Protein AF-A0A674P6G0-F1 (afdb_monomer)

Structure (mmCIF, N/CA/C/O backbone):
data_AF-A0A674P6G0-F1
#
_entry.id   AF-A0A674P6G0-F1
#
loop_
_atom_site.group_PDB
_atom_site.id
_atom_site.type_symbol
_atom_site.label_atom_id
_atom_site.label_alt_id
_atom_site.label_comp_id
_atom_site.label_asym_id
_atom_site.label_entity_id
_atom_site.label_seq_id
_atom_site.pdbx_PDB_ins_code
_atom_site.Cartn_x
_atom_site.Cartn_y
_atom_site.Cartn_z
_atom_site.occupancy
_atom_site.B_iso_or_equiv
_atom_site.auth_seq_id
_atom_site.auth_comp_id
_atom_site.auth_asym_id
_atom_site.auth_atom_id
_atom_site.pdbx_PDB_model_num
ATOM 1 N N . MET A 1 1 ? 19.585 -18.548 14.009 1.00 37.97 1 MET A N 1
ATOM 2 C CA . MET A 1 1 ? 19.436 -19.374 15.226 1.00 37.97 1 MET A CA 1
ATOM 3 C C . MET A 1 1 ? 19.878 -18.569 16.439 1.00 37.97 1 MET A C 1
ATOM 5 O O . MET A 1 1 ? 21.059 -18.555 16.746 1.00 37.97 1 MET A O 1
ATOM 9 N N . VAL A 1 2 ? 18.935 -17.897 17.096 1.00 28.00 2 VAL A N 1
ATOM 10 C CA . VAL A 1 2 ? 19.016 -17.480 18.504 1.00 28.00 2 VAL A CA 1
ATOM 11 C C . VAL A 1 2 ? 17.575 -17.586 18.999 1.00 28.00 2 VAL A C 1
ATOM 13 O O . VAL A 1 2 ? 16.727 -16.804 18.580 1.00 28.00 2 VAL A O 1
ATOM 16 N N . TYR A 1 3 ? 17.273 -18.636 19.759 1.00 28.58 3 TYR A N 1
ATOM 17 C CA . TYR A 1 3 ? 15.953 -18.861 20.344 1.00 28.58 3 TYR A CA 1
ATOM 18 C C . TYR A 1 3 ? 15.857 -18.051 21.640 1.00 28.58 3 TYR A C 1
ATOM 20 O O . TYR A 1 3 ? 16.654 -18.269 22.550 1.00 28.58 3 TYR A O 1
ATOM 28 N N . TYR A 1 4 ? 14.895 -17.131 21.726 1.00 30.16 4 TYR A N 1
ATOM 29 C CA . TYR A 1 4 ? 14.441 -16.591 23.007 1.00 30.16 4 TYR A CA 1
ATOM 30 C C . TYR A 1 4 ? 13.298 -17.480 23.497 1.00 30.16 4 TYR A C 1
ATOM 32 O O . TYR A 1 4 ? 12.248 -17.575 22.866 1.00 30.16 4 TYR A O 1
ATOM 40 N N . GLN A 1 5 ? 13.554 -18.190 24.588 1.00 29.88 5 GLN A N 1
ATOM 41 C CA . GLN A 1 5 ? 12.652 -19.158 25.190 1.00 29.88 5 GLN A CA 1
ATOM 42 C C . GLN A 1 5 ? 11.823 -18.446 26.261 1.00 29.88 5 GLN A C 1
ATOM 44 O O . GLN A 1 5 ? 12.332 -18.154 27.339 1.00 29.88 5 GLN A O 1
ATOM 49 N N . ASN A 1 6 ? 10.559 -18.150 25.955 1.00 27.44 6 ASN A N 1
ATOM 50 C CA . ASN A 1 6 ? 9.576 -17.743 26.957 1.00 27.44 6 ASN A CA 1
ATOM 51 C C . ASN A 1 6 ? 8.836 -18.990 27.440 1.00 27.44 6 ASN A C 1
ATOM 53 O O . ASN A 1 6 ? 7.964 -19.529 26.765 1.00 27.44 6 ASN A O 1
ATOM 57 N N . SER A 1 7 ? 9.220 -19.460 28.618 1.00 30.53 7 SER A N 1
ATOM 58 C CA . SER A 1 7 ? 8.476 -20.430 29.409 1.00 30.53 7 SER A CA 1
ATOM 59 C C . SER A 1 7 ? 7.270 -19.747 30.054 1.00 30.53 7 SER A C 1
ATOM 61 O O . SER A 1 7 ? 7.430 -19.018 31.030 1.00 30.53 7 SER A O 1
ATOM 63 N N . TYR A 1 8 ? 6.074 -20.007 29.526 1.00 32.59 8 TYR A N 1
ATOM 64 C CA . TYR A 1 8 ? 4.824 -19.856 30.268 1.00 32.59 8 TYR A CA 1
ATOM 65 C C . TYR A 1 8 ? 4.254 -21.251 30.525 1.00 32.59 8 TYR A C 1
ATOM 67 O O . TYR A 1 8 ? 3.798 -21.936 29.612 1.00 32.59 8 TYR A O 1
ATOM 75 N N . GLU A 1 9 ? 4.346 -21.681 31.782 1.00 31.06 9 GLU A N 1
ATOM 76 C CA . GLU A 1 9 ? 3.643 -22.845 32.311 1.00 31.06 9 GLU A CA 1
ATOM 77 C C . GLU A 1 9 ? 2.131 -22.627 32.191 1.00 31.06 9 GLU A C 1
ATOM 79 O O . GLU A 1 9 ? 1.562 -21.682 32.739 1.00 31.06 9 GLU A O 1
ATOM 84 N N . SER A 1 10 ? 1.477 -23.528 31.469 1.00 35.75 10 SER A N 1
ATOM 85 C CA . SER A 1 10 ? 0.030 -23.681 31.424 1.00 35.75 10 SER A CA 1
ATOM 86 C C . SER A 1 10 ? -0.480 -24.222 32.764 1.00 35.75 10 SER A C 1
ATOM 88 O O . SER A 1 10 ? -0.288 -25.405 33.057 1.00 35.75 10 SER A O 1
ATOM 90 N N . GLN A 1 11 ? -1.148 -23.389 33.566 1.00 32.56 11 GLN A N 1
ATOM 91 C CA . GLN A 1 11 ? -1.969 -23.864 34.685 1.00 32.56 11 GLN A CA 1
ATOM 92 C C . GLN A 1 11 ? -3.437 -24.047 34.259 1.00 32.56 11 GLN A C 1
ATOM 94 O O . GLN A 1 11 ? -3.969 -23.215 33.521 1.00 32.56 11 GLN A O 1
ATOM 99 N N . PRO A 1 12 ? -4.111 -25.121 34.713 1.00 31.39 12 PRO A N 1
ATOM 100 C CA . PRO A 1 12 ? -5.505 -25.384 34.385 1.00 31.39 12 PRO A CA 1
ATOM 101 C C . PRO A 1 12 ? -6.439 -24.440 35.154 1.00 31.39 12 PRO A C 1
ATOM 103 O O . PRO A 1 12 ? -6.396 -24.355 36.381 1.00 31.39 12 PRO A O 1
ATOM 106 N N . TYR A 1 13 ? -7.323 -23.762 34.421 1.00 35.78 13 TYR A N 1
ATOM 107 C CA . TYR A 1 13 ? -8.449 -23.021 34.984 1.00 35.78 13 TYR A CA 1
ATOM 108 C C . TYR A 1 13 ? -9.442 -24.004 35.608 1.00 35.78 13 TYR A C 1
ATOM 110 O O . TYR A 1 13 ? -10.114 -24.761 34.911 1.00 35.78 13 TYR A O 1
ATOM 118 N N . GLY A 1 14 ? -9.528 -23.996 36.934 1.00 41.38 14 GLY A N 1
ATOM 119 C CA . GLY A 1 14 ? -10.437 -24.875 37.652 1.00 41.38 14 GLY A CA 1
ATOM 120 C C . GLY A 1 14 ? -10.367 -24.692 39.155 1.00 41.38 14 GLY A C 1
ATOM 121 O O . GLY A 1 14 ? -10.040 -25.633 39.866 1.00 41.38 14 GLY A O 1
ATOM 122 N N . THR A 1 15 ? -10.671 -23.500 39.668 1.00 29.73 15 THR A N 1
ATOM 123 C CA . THR A 1 15 ? -11.137 -23.360 41.054 1.00 29.73 15 THR A CA 1
ATOM 124 C C . THR A 1 15 ? -11.990 -22.102 41.182 1.00 29.73 15 THR A C 1
ATOM 126 O O . THR A 1 15 ? -11.575 -21.001 40.834 1.00 29.73 15 THR A O 1
ATOM 129 N N . SER A 1 16 ? -13.213 -22.300 41.657 1.00 35.59 16 SER A N 1
ATOM 130 C CA . SER A 1 16 ? -14.175 -21.284 42.061 1.00 35.59 16 SER A CA 1
ATOM 131 C C . SER A 1 16 ? -13.538 -20.219 42.959 1.00 35.59 16 SER A C 1
ATOM 133 O O . SER A 1 16 ? -13.187 -20.511 44.103 1.00 35.59 16 SER A O 1
ATOM 135 N N . TYR A 1 17 ? -13.461 -18.975 42.487 1.00 32.59 17 TYR A N 1
ATOM 136 C CA . TYR A 1 17 ? -13.294 -17.833 43.382 1.00 32.59 17 TYR A CA 1
ATOM 137 C C . TYR A 1 17 ? -14.643 -17.531 44.037 1.00 32.59 17 TYR A C 1
ATOM 139 O O . TYR A 1 17 ? -15.422 -16.700 43.579 1.00 32.59 17 TYR A O 1
ATOM 147 N N . SER A 1 18 ? -14.920 -18.212 45.146 1.00 37.25 18 SER A N 1
ATOM 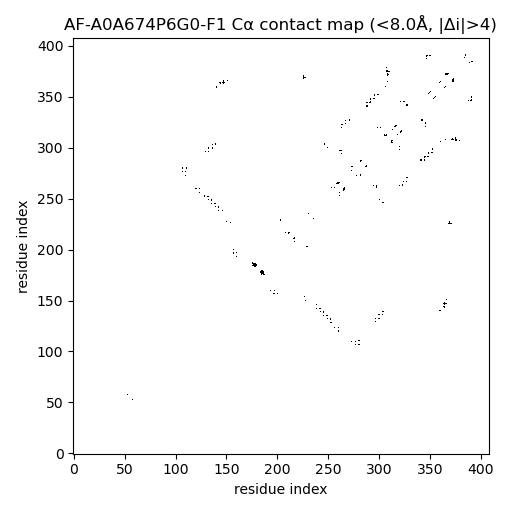148 C CA . SER A 1 18 ? -15.750 -17.640 46.200 1.00 37.25 18 SER A CA 1
ATOM 149 C C . SER A 1 18 ? -14.955 -16.490 46.825 1.00 37.25 18 SER A C 1
ATOM 151 O O . SER A 1 18 ? -14.213 -16.686 47.788 1.00 37.25 18 SER A O 1
ATOM 153 N N . MET A 1 19 ? -15.048 -15.299 46.230 1.00 28.92 19 MET A N 1
ATOM 154 C CA . MET A 1 19 ? -14.586 -14.070 46.870 1.00 28.92 19 MET A CA 1
ATOM 155 C C . MET A 1 19 ? -15.494 -13.807 48.069 1.00 28.92 19 MET A C 1
ATOM 157 O O . MET A 1 19 ? -16.651 -13.417 47.927 1.00 28.92 19 MET A O 1
ATOM 161 N N . LEU A 1 20 ? -14.964 -14.071 49.260 1.00 30.14 20 LEU A N 1
ATOM 162 C CA . LEU A 1 20 ? -15.531 -13.606 50.516 1.00 30.14 20 LEU A CA 1
ATOM 163 C C . LEU A 1 20 ? -15.515 -12.073 50.472 1.00 30.14 20 LEU A C 1
ATOM 165 O O . LEU A 1 20 ? -14.458 -11.454 50.578 1.00 30.14 20 LEU A O 1
ATOM 169 N N . LEU A 1 21 ? -16.687 -11.468 50.273 1.00 28.50 21 LEU A N 1
ATOM 170 C CA . LEU A 1 21 ? -16.909 -10.042 50.482 1.00 28.50 21 LEU A CA 1
ATOM 171 C C . LEU A 1 21 ? -16.678 -9.743 51.968 1.00 28.50 21 LEU A C 1
ATOM 173 O O . LEU A 1 21 ? -17.589 -9.809 52.790 1.00 28.50 21 LEU A O 1
ATOM 177 N N . THR A 1 22 ? -15.437 -9.441 52.339 1.00 29.70 22 THR A N 1
ATOM 178 C CA . THR A 1 22 ? -15.146 -8.751 53.594 1.00 29.70 22 THR A CA 1
ATOM 179 C C . THR A 1 22 ? -15.637 -7.320 53.457 1.00 29.70 22 THR A C 1
ATOM 181 O O . THR A 1 22 ? -14.970 -6.471 52.869 1.00 29.70 22 THR A O 1
ATOM 184 N N . TYR A 1 23 ? -16.818 -7.055 54.006 1.00 30.91 23 TYR A N 1
ATOM 185 C CA . TYR A 1 23 ? -17.217 -5.704 54.364 1.00 30.91 23 TYR A CA 1
ATOM 186 C C . TYR A 1 23 ? -16.199 -5.171 55.379 1.00 30.91 23 TYR A C 1
ATOM 188 O O . TYR A 1 23 ? -16.133 -5.651 56.510 1.00 30.91 23 TYR A O 1
ATOM 196 N N . ASN A 1 24 ? -15.396 -4.183 54.982 1.00 30.80 24 ASN A N 1
ATOM 197 C CA . ASN A 1 24 ? -14.686 -3.348 55.942 1.00 30.80 24 ASN A CA 1
ATOM 198 C C . ASN A 1 24 ? -15.735 -2.489 56.654 1.00 30.80 24 ASN A C 1
ATOM 200 O O . ASN A 1 24 ? -16.096 -1.411 56.187 1.00 30.80 24 ASN A O 1
ATOM 204 N N . SER A 1 25 ? -16.239 -2.981 57.785 1.00 30.33 25 SER A N 1
ATOM 205 C CA . SER A 1 25 ? -16.904 -2.129 58.760 1.00 30.33 25 SER A CA 1
ATOM 206 C C . SER A 1 25 ? -15.900 -1.069 59.198 1.00 30.33 25 SER A C 1
ATOM 208 O O . SER A 1 25 ? -14.825 -1.402 59.704 1.00 30.33 25 SER A O 1
ATOM 210 N N . VAL A 1 26 ? -16.240 0.200 58.989 1.00 29.89 26 VAL A N 1
ATOM 211 C CA . VAL A 1 26 ? -15.521 1.335 59.566 1.00 29.89 26 VAL A CA 1
ATOM 212 C C . VAL A 1 26 ? -15.294 1.047 61.052 1.00 29.89 26 VAL A C 1
ATOM 214 O O . VAL A 1 26 ? -16.235 0.728 61.777 1.00 29.89 26 VAL A O 1
ATOM 217 N N . ASN A 1 27 ? -14.030 1.103 61.480 1.00 29.81 27 ASN A N 1
ATOM 218 C CA . ASN A 1 27 ? -13.605 0.913 62.864 1.00 29.81 27 ASN A CA 1
ATOM 219 C C . ASN A 1 27 ? -14.324 1.914 63.784 1.00 29.81 27 ASN A C 1
ATOM 221 O O . ASN A 1 27 ? -13.833 3.016 64.027 1.00 29.81 27 ASN A O 1
ATOM 225 N N . ALA A 1 28 ? -15.458 1.507 64.348 1.00 32.00 28 ALA A N 1
ATOM 226 C CA . ALA A 1 28 ? -15.948 2.061 65.595 1.00 32.00 28 ALA A CA 1
ATOM 227 C C . ALA A 1 28 ? -15.024 1.544 66.702 1.00 32.00 28 ALA A C 1
ATOM 229 O O . ALA A 1 28 ? -14.904 0.337 66.921 1.00 32.00 28 ALA A O 1
ATOM 230 N N . GLN A 1 29 ? -14.320 2.456 67.372 1.00 31.66 29 GLN A N 1
ATOM 231 C CA . GLN A 1 29 ? -13.548 2.139 68.567 1.00 31.66 29 GLN A CA 1
ATOM 232 C C . GLN A 1 29 ? -14.425 1.345 69.541 1.00 31.66 29 GLN A C 1
ATOM 234 O O . GLN A 1 29 ? -15.429 1.841 70.051 1.00 31.66 29 GLN A O 1
ATOM 239 N N . ALA A 1 30 ? -14.027 0.098 69.788 1.00 30.61 30 ALA A N 1
ATOM 240 C CA . ALA A 1 30 ? -14.655 -0.797 70.741 1.00 30.61 30 ALA A CA 1
ATOM 241 C C . ALA A 1 30 ? -14.464 -0.265 72.172 1.00 30.61 30 ALA A C 1
ATOM 243 O O . ALA A 1 30 ? -13.527 -0.635 72.882 1.00 30.61 30 ALA A O 1
ATOM 244 N N . ALA A 1 31 ? -15.372 0.601 72.616 1.00 37.44 31 ALA A N 1
ATOM 245 C CA . ALA A 1 31 ? -15.658 0.760 74.030 1.00 37.44 31 ALA A CA 1
ATOM 246 C C . ALA A 1 31 ? -16.427 -0.490 74.483 1.00 37.44 31 ALA A C 1
ATOM 248 O O . ALA A 1 31 ? -17.530 -0.769 74.017 1.00 37.44 31 ALA A O 1
ATOM 249 N N . LYS A 1 32 ? -15.792 -1.281 75.351 1.00 34.84 32 LYS A N 1
ATOM 250 C CA . LYS A 1 32 ? -16.332 -2.506 75.954 1.00 34.84 32 LYS A CA 1
ATOM 251 C C . LYS A 1 32 ? -17.787 -2.314 76.422 1.00 34.84 32 LYS A C 1
ATOM 253 O O . LYS A 1 32 ? -18.007 -1.480 77.302 1.00 34.84 32 LYS A O 1
ATOM 258 N N . PRO A 1 33 ? -18.754 -3.123 75.960 1.00 32.00 33 PRO A N 1
ATOM 259 C CA . PRO A 1 33 ? -20.036 -3.218 76.631 1.00 32.00 33 PRO A CA 1
ATOM 260 C C . PRO A 1 33 ? -19.857 -4.107 77.865 1.00 32.00 33 PRO A C 1
ATOM 262 O O . PRO A 1 33 ? -19.525 -5.290 77.770 1.00 32.00 33 PRO A O 1
ATOM 265 N N . ALA A 1 34 ? -20.041 -3.523 79.047 1.00 30.03 34 ALA A N 1
ATOM 266 C CA . ALA A 1 34 ? -20.235 -4.294 80.262 1.00 30.03 34 ALA A CA 1
ATOM 267 C C . ALA A 1 34 ? -21.552 -5.068 80.115 1.00 30.03 34 ALA A C 1
ATOM 269 O O . ALA A 1 34 ? -22.635 -4.489 80.126 1.00 30.03 34 ALA A O 1
ATOM 270 N N . VAL A 1 35 ? -21.443 -6.383 79.943 1.00 32.84 35 VAL A N 1
ATOM 271 C CA . VAL A 1 35 ? -22.560 -7.317 80.065 1.00 32.84 35 VAL A CA 1
ATOM 272 C C . VAL A 1 35 ? -23.029 -7.259 81.516 1.00 32.84 35 VAL A C 1
ATOM 274 O O . VAL A 1 35 ? -22.445 -7.884 82.396 1.00 32.84 35 VAL A O 1
ATOM 277 N N . GLN A 1 36 ? -24.063 -6.464 81.772 1.00 33.88 36 GLN A N 1
ATOM 278 C CA . GLN A 1 36 ? -24.829 -6.517 83.008 1.00 33.88 36 GLN A CA 1
ATOM 279 C C . GLN A 1 36 ? -26.142 -7.230 82.684 1.00 33.88 36 GLN A C 1
ATOM 281 O O . GLN A 1 36 ? -27.173 -6.624 82.414 1.00 33.88 36 GLN A O 1
ATOM 286 N N . THR A 1 37 ? -26.073 -8.560 82.629 1.00 34.19 37 THR A N 1
ATOM 287 C CA . THR A 1 37 ? -27.252 -9.423 82.704 1.00 34.19 37 THR A CA 1
ATOM 288 C C . THR A 1 37 ? -27.794 -9.340 84.124 1.00 34.19 37 THR A C 1
ATOM 290 O O . THR A 1 37 ? -27.405 -10.134 84.978 1.00 34.19 37 THR A O 1
ATOM 293 N N . ASP A 1 38 ? -28.666 -8.373 84.396 1.00 33.31 38 ASP A N 1
ATOM 294 C CA . ASP A 1 38 ? -29.442 -8.348 85.636 1.00 33.31 38 ASP A CA 1
ATOM 295 C C . ASP A 1 38 ? -30.696 -9.217 85.446 1.00 33.31 38 ASP A C 1
ATOM 297 O O . ASP A 1 38 ? -31.827 -8.749 85.338 1.00 33.31 38 ASP A O 1
ATOM 301 N N . ASN A 1 39 ? -30.466 -10.527 85.299 1.00 38.12 39 ASN A N 1
ATOM 302 C CA . ASN A 1 39 ? -31.519 -11.517 85.473 1.00 38.12 39 ASN A CA 1
ATOM 303 C C . ASN A 1 39 ? -31.718 -11.686 86.976 1.00 38.12 39 ASN A C 1
ATOM 305 O O . ASN A 1 39 ? -30.852 -12.210 87.678 1.00 38.12 39 ASN A O 1
ATOM 309 N N . GLY A 1 40 ? -32.875 -11.228 87.448 1.00 43.00 40 GLY A N 1
ATOM 310 C CA . GLY A 1 40 ? -33.286 -11.307 88.839 1.00 43.00 40 GLY A CA 1
ATOM 311 C C . GLY A 1 40 ? -33.171 -12.723 89.399 1.00 43.00 40 GLY A C 1
ATOM 312 O O . GLY A 1 40 ? -33.976 -13.599 89.093 1.00 43.00 40 GLY A O 1
ATOM 313 N N . SER A 1 41 ? -32.200 -12.913 90.287 1.00 38.69 41 SER A N 1
ATOM 314 C CA . SER A 1 41 ? -32.199 -13.983 91.277 1.00 38.69 41 SER A CA 1
ATOM 315 C C . SER A 1 41 ? -32.285 -13.330 92.650 1.00 38.69 41 SER A C 1
ATOM 317 O O . SER A 1 41 ? -31.299 -12.834 93.194 1.00 38.69 41 SER A O 1
ATOM 319 N N . ILE A 1 42 ? -33.500 -13.294 93.193 1.00 38.78 42 ILE A N 1
ATOM 320 C CA . ILE A 1 42 ? -33.801 -12.784 94.530 1.00 38.78 42 ILE A CA 1
ATOM 321 C C . ILE A 1 42 ? -33.219 -13.770 95.549 1.00 38.78 42 ILE A C 1
ATOM 323 O O . ILE A 1 42 ? -33.793 -14.828 95.800 1.00 38.78 42 ILE A O 1
ATOM 327 N N . HIS A 1 43 ? -32.080 -13.425 96.146 1.00 37.78 43 HIS A N 1
ATOM 328 C CA . HIS A 1 43 ? -31.566 -14.114 97.326 1.00 37.78 43 HIS A CA 1
ATOM 329 C C . HIS A 1 43 ? -32.187 -13.468 98.572 1.00 37.78 43 HIS A C 1
ATOM 331 O O . HIS A 1 43 ? -31.885 -12.325 98.909 1.00 37.78 43 HIS A O 1
ATOM 337 N N . TYR A 1 44 ? -33.071 -14.193 99.262 1.00 42.44 44 TYR A N 1
ATOM 338 C CA . TYR A 1 44 ? -33.541 -13.795 100.589 1.00 42.44 44 TYR A CA 1
ATOM 339 C C . TYR A 1 44 ? -32.409 -13.993 101.604 1.00 42.44 44 TYR A C 1
ATOM 341 O O . TYR A 1 44 ? -31.997 -15.117 101.882 1.00 42.44 44 TYR A O 1
ATOM 349 N N . GLY A 1 45 ? -31.923 -12.889 102.165 1.00 34.53 45 GLY A N 1
ATOM 350 C CA . GLY A 1 45 ? -31.041 -12.851 103.326 1.00 34.53 45 GLY A CA 1
ATOM 351 C C . GLY A 1 45 ? -31.431 -11.656 104.186 1.00 34.53 45 GLY A C 1
ATOM 352 O O . GLY A 1 45 ? -31.219 -10.512 103.799 1.00 34.53 45 GLY A O 1
ATOM 353 N N . ALA A 1 46 ? -32.079 -11.924 105.316 1.00 44.53 46 ALA A N 1
ATOM 354 C CA . ALA A 1 46 ? -32.562 -10.910 106.240 1.00 44.53 46 ALA A CA 1
ATOM 355 C C . ALA A 1 46 ? -31.428 -10.341 107.108 1.00 44.53 46 ALA A C 1
ATOM 357 O O . ALA A 1 46 ? -30.704 -11.105 107.740 1.00 44.53 46 ALA A O 1
ATOM 358 N N . ALA A 1 47 ? -31.363 -9.013 107.223 1.00 38.56 47 ALA A N 1
ATOM 359 C CA . ALA A 1 47 ? -31.046 -8.306 108.465 1.00 38.56 47 ALA A CA 1
ATOM 360 C C . ALA A 1 47 ? -31.546 -6.855 108.358 1.00 38.56 47 ALA A C 1
ATOM 362 O O . ALA A 1 47 ? -31.382 -6.188 107.341 1.00 38.56 47 ALA A O 1
ATOM 363 N N . VAL A 1 48 ? -32.230 -6.417 109.408 1.00 50.88 48 VAL A N 1
ATOM 364 C CA . VAL A 1 48 ? -33.048 -5.204 109.509 1.00 50.88 48 VAL A CA 1
ATOM 365 C C . VAL A 1 48 ? -32.221 -4.049 110.087 1.00 50.88 48 VAL A C 1
ATOM 367 O O . VAL A 1 48 ? -31.431 -4.293 110.998 1.00 50.88 48 VAL A O 1
ATOM 370 N N . SER A 1 49 ? -32.509 -2.817 109.637 1.00 46.97 49 SER A N 1
ATOM 371 C CA . SER A 1 49 ? -32.599 -1.545 110.409 1.00 46.97 49 SER A CA 1
ATOM 372 C C . SER A 1 49 ? -31.823 -0.384 109.771 1.00 46.97 49 SER A C 1
ATOM 374 O O . SER A 1 49 ? -30.607 -0.328 109.884 1.00 46.97 49 SER A O 1
ATOM 376 N N . ASP A 1 50 ? -32.524 0.535 109.095 1.00 41.50 50 ASP A N 1
ATOM 377 C CA . ASP A 1 50 ? -32.850 1.872 109.632 1.00 41.50 50 ASP A CA 1
ATOM 378 C C . ASP A 1 50 ? -33.748 2.602 108.607 1.00 41.50 50 ASP A C 1
ATOM 380 O O . ASP A 1 50 ? -33.299 3.014 107.536 1.00 41.50 50 ASP A O 1
ATOM 384 N N . LEU A 1 51 ? -35.057 2.686 108.866 1.00 50.25 51 LEU A N 1
ATOM 385 C CA . LEU A 1 51 ? -35.995 3.382 107.976 1.00 50.25 51 LEU A CA 1
ATOM 386 C C . LEU A 1 51 ? -36.167 4.817 108.471 1.00 50.25 51 LEU A C 1
ATOM 388 O O . LEU A 1 51 ? -36.955 5.076 109.380 1.00 50.25 51 LEU A O 1
ATOM 392 N N . SER A 1 52 ? -35.471 5.764 107.835 1.00 55.75 52 SER A N 1
ATOM 393 C CA . SER A 1 52 ? -35.908 7.159 107.895 1.00 55.75 52 SER A CA 1
ATOM 394 C C . SER A 1 52 ? -37.312 7.262 107.272 1.00 55.75 52 SER A C 1
ATOM 396 O O . SER A 1 52 ? -37.614 6.544 106.309 1.00 55.75 52 SER A O 1
ATOM 398 N N . PRO A 1 53 ? -38.216 8.097 107.814 1.00 59.31 53 PRO A N 1
ATOM 399 C CA . PRO A 1 53 ? -39.571 8.190 107.296 1.00 59.31 53 PRO A CA 1
ATOM 400 C C . PRO A 1 53 ? -39.522 8.741 105.869 1.00 59.31 53 PRO A C 1
ATOM 402 O O . PRO A 1 53 ? -39.146 9.890 105.632 1.00 59.31 53 PRO A O 1
ATOM 405 N N . VAL A 1 54 ? -39.893 7.905 104.899 1.00 63.16 54 VAL A N 1
ATOM 406 C CA . VAL A 1 54 ? -40.030 8.303 103.497 1.00 63.16 54 VAL A CA 1
ATOM 407 C C . VAL A 1 54 ? -41.146 9.345 103.415 1.00 63.16 54 VAL A C 1
ATOM 409 O O . VAL A 1 54 ? -42.325 9.015 103.525 1.00 63.16 54 VAL A O 1
ATOM 412 N N . SER A 1 55 ? -40.777 10.618 103.258 1.00 76.94 55 SER A N 1
ATOM 413 C CA . SER A 1 55 ? -41.749 11.706 103.121 1.00 76.94 55 SER A CA 1
ATOM 414 C C . SER A 1 55 ? -42.447 11.640 101.755 1.00 76.94 55 SER A C 1
ATOM 416 O O . SER A 1 55 ? -41.850 11.250 100.747 1.00 76.94 55 SER A O 1
ATOM 418 N N . ILE A 1 56 ? -43.716 12.049 101.705 1.00 78.06 56 ILE A N 1
ATOM 419 C CA . ILE A 1 56 ? -44.502 12.133 100.463 1.00 78.06 56 ILE A CA 1
ATOM 420 C C . ILE A 1 56 ? -43.806 13.045 99.435 1.00 78.06 56 ILE A C 1
ATOM 422 O O . ILE A 1 56 ? -43.819 12.746 98.240 1.00 78.06 56 ILE A O 1
ATOM 426 N N . ASP A 1 57 ? -43.117 14.095 99.888 1.00 81.38 57 ASP A N 1
ATOM 427 C CA . ASP A 1 57 ? -42.345 14.990 99.021 1.00 81.38 57 ASP A CA 1
ATOM 428 C C . ASP A 1 57 ? -41.124 14.300 98.404 1.00 81.38 57 ASP A C 1
ATOM 430 O O . ASP A 1 57 ? -40.790 14.562 97.249 1.00 81.38 57 ASP A O 1
ATOM 434 N N . LEU A 1 58 ? -40.491 13.363 99.119 1.00 84.94 58 LEU A N 1
ATOM 435 C CA . LEU A 1 58 ? -39.394 12.557 98.576 1.00 84.94 58 LEU A CA 1
ATOM 436 C C . LEU A 1 58 ? -39.890 11.611 97.472 1.00 84.94 58 LEU A C 1
ATOM 438 O O . LEU A 1 58 ? -39.220 11.450 96.452 1.00 84.94 58 LEU A O 1
ATOM 442 N N . VAL A 1 59 ? -41.071 11.009 97.646 1.00 85.88 59 VAL A N 1
ATOM 443 C CA . VAL A 1 59 ? -41.702 10.156 96.622 1.00 85.88 59 VAL A CA 1
ATOM 444 C C . VAL A 1 59 ? -42.114 10.986 95.407 1.00 85.88 59 VAL A C 1
ATOM 446 O O . VAL A 1 59 ? -41.820 10.601 94.277 1.00 85.88 59 VAL A O 1
ATOM 449 N N . LYS A 1 60 ? -42.731 12.153 95.625 1.00 87.50 60 LYS A N 1
ATOM 450 C CA . LYS A 1 60 ? -43.114 13.088 94.560 1.00 87.50 60 LYS A CA 1
ATOM 451 C C . LYS A 1 60 ? -41.898 13.571 93.770 1.00 87.50 60 LYS A C 1
ATOM 453 O O . LYS A 1 60 ? -41.933 13.532 92.544 1.00 87.50 60 LYS A O 1
ATOM 458 N N . LYS A 1 61 ? -40.812 13.941 94.455 1.00 88.31 61 LYS A N 1
ATOM 459 C CA . LYS A 1 61 ? -39.543 14.325 93.824 1.00 88.31 61 LYS A CA 1
ATOM 460 C C . LYS A 1 61 ? -38.954 13.177 93.008 1.00 88.31 61 LYS A C 1
ATOM 462 O O . LYS A 1 61 ? -38.643 13.369 91.843 1.00 88.31 61 LYS A O 1
ATOM 467 N N . ARG A 1 62 ? -38.906 11.958 93.561 1.00 87.50 62 ARG A N 1
ATOM 468 C CA . ARG A 1 62 ? -38.444 10.770 92.820 1.00 87.50 62 ARG A CA 1
ATOM 469 C C . ARG A 1 62 ? -39.279 10.491 91.572 1.00 87.50 62 ARG A C 1
ATOM 471 O O . ARG A 1 62 ? -38.711 10.112 90.556 1.00 87.50 62 ARG A O 1
ATOM 478 N N . LEU A 1 63 ? -40.601 10.662 91.632 1.00 89.69 63 LEU A N 1
ATOM 479 C CA . LEU A 1 63 ? -41.483 10.501 90.471 1.00 89.69 63 LEU A CA 1
ATOM 480 C C . LEU A 1 63 ? -41.258 11.599 89.425 1.00 89.69 63 LEU A C 1
ATOM 482 O O . LEU A 1 63 ? -41.218 11.290 88.238 1.00 89.69 63 LEU A O 1
ATOM 486 N N . GLN A 1 64 ? -41.072 12.850 89.853 1.00 90.69 64 GLN A N 1
ATOM 487 C CA . GLN A 1 64 ? -40.744 13.970 88.967 1.00 90.69 64 GLN A CA 1
ATOM 488 C C . GLN A 1 64 ? -39.379 13.782 88.292 1.00 90.69 64 GLN A C 1
ATOM 490 O O . GLN A 1 64 ? -39.283 13.954 87.080 1.00 90.69 64 GLN A O 1
ATOM 495 N N . ASP A 1 65 ? -38.363 13.344 89.036 1.00 90.44 65 ASP A N 1
ATOM 496 C CA . ASP A 1 65 ? -37.035 13.034 88.501 1.00 90.44 65 ASP A CA 1
ATOM 497 C C . ASP A 1 65 ? -37.111 11.867 87.501 1.00 90.44 65 ASP A C 1
ATOM 499 O O . ASP A 1 65 ? -36.561 11.950 86.404 1.00 90.44 65 ASP A O 1
ATOM 503 N N . ARG A 1 66 ? -37.864 10.798 87.816 1.00 92.75 66 ARG A N 1
ATOM 504 C CA . ARG A 1 66 ? -38.092 9.670 86.889 1.00 92.75 66 ARG A CA 1
ATOM 505 C C . ARG A 1 66 ? -38.796 10.106 85.608 1.00 92.75 66 ARG A C 1
ATOM 507 O O . ARG A 1 66 ? -38.434 9.642 84.532 1.00 92.75 66 ARG A O 1
ATOM 514 N N . LEU A 1 67 ? -39.787 10.989 85.723 1.00 93.25 67 LEU A N 1
ATOM 515 C CA . LEU A 1 67 ? -40.510 11.546 84.584 1.00 93.25 67 LEU A CA 1
ATOM 516 C C . LEU A 1 67 ? -39.585 12.418 83.719 1.00 93.25 67 LEU A C 1
ATOM 518 O O . LEU A 1 67 ? -39.600 12.295 82.498 1.00 93.25 67 LEU A O 1
ATOM 522 N N . GLY A 1 68 ? -38.739 13.245 84.341 1.00 92.00 68 GLY A N 1
ATOM 523 C CA . GLY A 1 68 ? -37.721 14.042 83.652 1.00 92.00 68 GLY A CA 1
ATOM 524 C C . GLY A 1 68 ? -36.700 13.175 82.913 1.00 92.00 68 GLY A C 1
ATOM 525 O O . GLY A 1 68 ? -36.425 13.418 81.740 1.00 92.00 68 GLY A O 1
ATOM 526 N N . HIS A 1 69 ? -36.209 12.109 83.552 1.00 92.81 69 HIS A N 1
ATOM 527 C CA . HIS A 1 69 ? -35.340 11.118 82.911 1.00 92.81 69 HIS A CA 1
ATOM 528 C C . HIS A 1 69 ? -36.022 10.412 81.736 1.00 92.81 69 HIS A C 1
ATOM 530 O O . HIS A 1 69 ? -35.397 10.222 80.696 1.00 92.81 69 HIS A O 1
ATOM 536 N N . MET A 1 70 ? -37.300 10.053 81.875 1.00 94.25 70 MET A N 1
ATOM 537 C CA . MET A 1 70 ? -38.070 9.428 80.801 1.00 94.25 70 MET A CA 1
ATOM 538 C C . MET A 1 70 ? -38.240 10.371 79.603 1.00 94.25 70 MET A C 1
ATOM 540 O O . MET A 1 70 ? -38.024 9.943 78.474 1.00 94.25 70 MET A O 1
ATOM 544 N N . TYR A 1 71 ? -38.568 11.650 79.823 1.00 94.00 71 TYR A N 1
ATOM 545 C CA . TYR A 1 71 ? -38.668 12.632 78.737 1.00 94.00 71 TYR A CA 1
ATOM 546 C C . TYR A 1 71 ? -37.320 12.904 78.066 1.00 94.00 71 TYR A C 1
ATOM 548 O O . TYR A 1 71 ? -37.254 12.973 76.842 1.00 94.00 71 TYR A O 1
ATOM 556 N N . ALA A 1 72 ? -36.240 13.012 78.843 1.00 92.69 72 ALA A N 1
ATOM 557 C CA . ALA A 1 72 ? -34.895 13.168 78.297 1.00 92.69 72 ALA A CA 1
ATOM 558 C C . ALA A 1 72 ? -34.483 11.950 77.452 1.00 92.69 72 ALA A C 1
ATOM 560 O O . ALA A 1 72 ? -33.964 12.120 76.352 1.00 92.69 72 ALA A O 1
ATOM 561 N N . GLY A 1 73 ? -34.774 10.733 77.927 1.00 94.06 73 GLY A N 1
ATOM 562 C CA . GLY A 1 73 ? -34.543 9.496 77.179 1.00 94.06 73 GLY A CA 1
ATOM 563 C C . GLY A 1 73 ? -35.400 9.399 75.916 1.00 94.06 73 GLY A C 1
ATOM 564 O O . GLY A 1 73 ? -34.898 9.000 74.872 1.00 94.06 73 GLY A O 1
ATOM 565 N N . HIS A 1 74 ? -36.666 9.819 75.977 1.00 94.31 74 HIS A N 1
ATOM 566 C CA . HIS A 1 74 ? -37.542 9.860 74.808 1.00 94.31 74 HIS A CA 1
ATOM 567 C C . HIS A 1 74 ? -37.034 10.847 73.752 1.00 94.31 74 HIS A C 1
ATOM 569 O O . HIS A 1 74 ? -36.907 10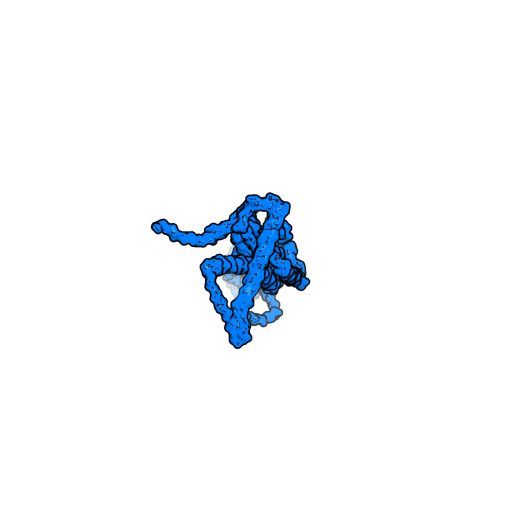.468 72.596 1.00 94.31 74 HIS A O 1
ATOM 575 N N . ASN A 1 75 ? -36.675 12.074 74.142 1.00 94.19 75 ASN A N 1
ATOM 576 C CA . ASN A 1 75 ? -36.125 13.064 73.213 1.00 94.19 75 ASN A CA 1
ATOM 577 C C . ASN A 1 75 ? -34.797 12.597 72.601 1.00 94.19 75 ASN A C 1
ATOM 579 O O . ASN A 1 75 ? -34.605 12.741 71.398 1.00 94.19 75 ASN A O 1
ATOM 583 N N . ALA A 1 76 ? -33.910 11.994 73.402 1.00 94.56 76 ALA A N 1
ATOM 584 C CA . ALA A 1 76 ? -32.665 11.412 72.905 1.00 94.56 76 ALA A CA 1
ATOM 585 C C . ALA A 1 76 ? -32.924 10.270 71.908 1.00 94.56 76 ALA A C 1
ATOM 587 O O . ALA A 1 76 ? -32.285 10.226 70.861 1.00 94.56 76 ALA A O 1
ATOM 588 N N . ASN A 1 77 ? -33.893 9.390 72.187 1.00 93.69 77 ASN A N 1
ATOM 589 C CA . ASN A 1 77 ? -34.299 8.339 71.253 1.00 93.69 77 ASN A CA 1
ATOM 590 C C . ASN A 1 77 ? -34.907 8.904 69.966 1.00 93.69 77 ASN A C 1
ATOM 592 O O . ASN A 1 77 ? -34.637 8.365 68.902 1.00 93.69 77 ASN A O 1
ATOM 596 N N . THR A 1 78 ? -35.712 9.964 70.041 1.00 95.44 78 THR A N 1
ATOM 597 C CA . THR A 1 78 ? -36.318 10.595 68.859 1.00 95.44 78 THR A CA 1
ATOM 598 C C . THR A 1 78 ? -35.260 11.226 67.956 1.00 95.44 78 THR A C 1
ATOM 600 O O . THR A 1 78 ? -35.314 11.041 66.745 1.00 95.44 78 THR A O 1
ATOM 603 N N . GLU A 1 79 ? -34.274 11.928 68.519 1.00 95.12 79 GLU A N 1
ATOM 604 C CA . GLU A 1 79 ? -33.155 12.471 67.735 1.00 95.12 79 GLU A CA 1
ATOM 605 C C . GLU A 1 79 ? -32.264 11.357 67.169 1.00 95.12 79 GLU A C 1
ATOM 607 O O . GLU A 1 79 ? -31.899 11.394 65.998 1.00 95.12 79 GLU A O 1
ATOM 612 N N . HIS A 1 80 ? -31.991 10.306 67.947 1.00 95.12 80 HIS A N 1
ATOM 613 C CA . HIS A 1 80 ? -31.255 9.142 67.450 1.00 95.12 80 HIS A CA 1
ATOM 614 C C . HIS A 1 80 ? -32.021 8.402 66.340 1.00 95.12 80 HIS A C 1
ATOM 616 O O . HIS A 1 80 ? -31.408 7.861 65.424 1.00 95.12 80 HIS A O 1
ATOM 622 N N . TYR A 1 81 ? -33.354 8.368 66.405 1.00 95.88 81 TYR A N 1
ATOM 623 C CA . TYR A 1 81 ? -34.191 7.787 65.358 1.00 95.88 81 TYR A CA 1
ATOM 624 C C . TYR A 1 81 ? -34.116 8.606 64.066 1.00 95.88 81 TYR A C 1
ATOM 626 O O . TYR A 1 81 ? -33.880 8.026 63.012 1.00 95.88 81 TYR A O 1
ATOM 634 N N . LYS A 1 82 ? -34.214 9.941 64.150 1.00 96.38 82 LYS A N 1
ATOM 635 C CA . LYS A 1 82 ? -34.021 10.824 62.987 1.00 96.38 82 LYS A CA 1
ATOM 636 C C . LYS A 1 82 ? -32.639 10.659 62.362 1.00 96.38 82 LYS A C 1
ATOM 638 O O . LYS A 1 82 ? -32.543 10.548 61.149 1.00 96.38 82 LYS A O 1
ATOM 643 N N . GLN A 1 83 ? -31.586 10.587 63.180 1.00 97.00 83 GLN A N 1
ATOM 644 C CA . GLN A 1 83 ? -30.230 10.359 62.676 1.00 97.00 83 GLN A CA 1
ATOM 645 C C . GLN A 1 83 ? -30.133 9.031 61.913 1.00 97.00 83 GLN A C 1
ATOM 647 O O . GLN A 1 83 ? -29.542 8.986 60.842 1.00 97.00 83 GLN A O 1
ATOM 652 N N . ILE A 1 84 ? -30.746 7.959 62.432 1.00 96.25 84 ILE A N 1
ATOM 653 C CA . ILE A 1 84 ? -30.793 6.667 61.732 1.00 96.25 84 ILE A CA 1
ATOM 654 C C . ILE A 1 84 ? -31.556 6.787 60.406 1.00 96.25 84 ILE A C 1
ATOM 656 O O . ILE A 1 84 ? -31.122 6.199 59.420 1.00 96.25 84 ILE A O 1
ATOM 660 N N . GLU A 1 85 ? -32.676 7.514 60.361 1.00 96.94 85 GLU A N 1
ATOM 661 C CA . GLU A 1 85 ? -33.420 7.738 59.112 1.00 96.94 85 GLU A CA 1
ATOM 662 C C . GLU A 1 85 ? -32.587 8.507 58.074 1.00 96.94 85 GLU A C 1
ATOM 664 O O . GLU A 1 85 ? -32.575 8.133 56.901 1.00 96.94 85 GLU A O 1
ATOM 669 N N . GLU A 1 86 ? -31.858 9.544 58.493 1.00 96.56 86 GLU A N 1
ATOM 670 C CA . GLU A 1 86 ? -30.958 10.308 57.621 1.00 96.56 86 GLU A CA 1
ATOM 671 C C . GLU A 1 86 ? -29.794 9.446 57.106 1.00 96.56 86 GLU A C 1
ATOM 673 O O . GLU A 1 86 ? -29.512 9.439 55.905 1.00 96.56 86 GLU A O 1
ATOM 678 N N . ASP A 1 87 ? -29.160 8.667 57.988 1.00 96.38 87 ASP A N 1
ATOM 679 C CA . ASP A 1 87 ? -28.072 7.752 57.632 1.00 96.38 87 ASP A CA 1
ATOM 680 C C . ASP A 1 87 ? -28.558 6.643 56.679 1.00 96.38 87 ASP A C 1
ATOM 682 O O . ASP A 1 87 ? -27.849 6.268 55.740 1.00 96.38 87 ASP A O 1
ATOM 686 N N . LEU A 1 88 ? -29.781 6.135 56.882 1.00 96.75 88 LEU A N 1
ATOM 687 C CA . LEU A 1 88 ? -30.414 5.155 55.998 1.00 96.75 88 LEU A CA 1
ATOM 688 C C . LEU A 1 88 ? -30.619 5.747 54.600 1.00 96.75 88 LEU A C 1
ATOM 690 O O . LEU A 1 88 ? -30.186 5.143 53.621 1.00 96.75 88 LEU A O 1
ATOM 694 N N . ALA A 1 89 ? -31.208 6.942 54.506 1.00 96.62 89 ALA A N 1
ATOM 695 C CA . ALA A 1 89 ? -31.436 7.616 53.230 1.00 96.62 89 ALA A CA 1
ATOM 696 C C . ALA A 1 89 ? -30.116 7.917 52.493 1.00 96.62 89 ALA A C 1
ATOM 698 O O . ALA A 1 89 ? -30.020 7.740 51.276 1.00 96.62 89 ALA A O 1
ATOM 699 N N . ALA A 1 90 ? -29.071 8.323 53.221 1.00 96.56 90 ALA A N 1
ATOM 700 C CA . ALA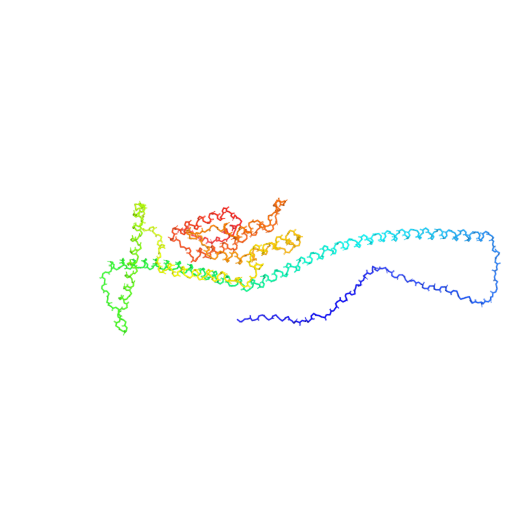 A 1 90 ? -27.740 8.542 52.655 1.00 96.56 90 ALA A CA 1
ATOM 701 C C . ALA A 1 90 ? -27.101 7.239 52.137 1.00 96.56 90 ALA A C 1
ATOM 703 O O . ALA A 1 90 ? -26.479 7.226 51.068 1.00 96.56 90 ALA A O 1
ATOM 704 N N . SER A 1 91 ? -27.270 6.136 52.871 1.00 95.19 91 SER A N 1
ATOM 705 C CA . SER A 1 91 ? -26.810 4.806 52.461 1.00 95.19 91 SER A CA 1
ATOM 706 C C . SER A 1 91 ? -27.550 4.313 51.214 1.00 95.19 91 SER A C 1
ATOM 708 O O . SER A 1 91 ? -26.911 3.889 50.253 1.00 95.19 91 SER A O 1
ATOM 710 N N . GLU A 1 92 ? -28.879 4.441 51.173 1.00 96.38 92 GLU A N 1
ATOM 711 C CA . GLU A 1 92 ? -29.701 4.087 50.008 1.00 96.38 92 GLU A CA 1
ATOM 712 C C . GLU A 1 92 ? -29.303 4.890 48.762 1.00 96.38 92 GLU A C 1
ATOM 714 O O . GLU A 1 92 ? -29.134 4.313 47.686 1.00 96.38 92 GLU A O 1
ATOM 719 N N . GLY A 1 93 ? -29.065 6.200 48.904 1.00 94.69 93 GLY A N 1
ATOM 720 C CA . GLY A 1 93 ? -28.554 7.035 47.813 1.00 94.69 93 GLY A CA 1
ATOM 721 C C . GLY A 1 93 ? -27.169 6.595 47.324 1.00 94.69 93 GLY A C 1
ATOM 722 O O . GLY A 1 93 ? -26.916 6.549 46.119 1.00 94.69 93 GLY A O 1
ATOM 723 N N . SER A 1 94 ? -26.287 6.201 48.246 1.00 95.00 94 SER A N 1
ATOM 724 C CA . SER A 1 94 ? -24.955 5.681 47.910 1.00 95.00 94 SER A CA 1
ATOM 725 C C . SER A 1 94 ? -25.034 4.340 47.172 1.00 95.00 94 SER A C 1
ATOM 727 O O . SER A 1 94 ? -24.305 4.134 46.204 1.00 95.00 94 SER A O 1
ATOM 729 N N . ILE A 1 95 ? -25.937 3.443 47.584 1.00 92.44 95 ILE A N 1
ATOM 730 C CA . ILE A 1 95 ? -26.178 2.158 46.909 1.00 92.44 95 ILE A CA 1
ATOM 731 C C . ILE A 1 95 ? -26.641 2.399 45.471 1.00 92.44 95 ILE A C 1
ATOM 733 O O . ILE A 1 95 ? -26.035 1.862 44.549 1.00 92.44 95 ILE A O 1
ATOM 737 N N . GLN A 1 96 ? -27.633 3.270 45.261 1.00 92.25 96 GLN A N 1
ATOM 738 C CA . GLN A 1 96 ? -28.132 3.586 43.917 1.00 92.25 96 GLN A CA 1
ATOM 739 C C . GLN A 1 96 ? -27.038 4.169 43.010 1.00 92.25 96 GLN A C 1
ATOM 741 O O . GLN A 1 96 ? -26.935 3.807 41.837 1.00 92.25 96 GLN A O 1
ATOM 746 N N . GLN A 1 97 ? -26.180 5.044 43.544 1.00 92.69 97 GLN A N 1
ATOM 747 C CA . GLN A 1 97 ? -25.048 5.596 42.797 1.00 92.69 97 GLN A CA 1
ATOM 748 C C . GLN A 1 97 ? -24.028 4.510 42.411 1.00 92.69 97 GLN A C 1
ATOM 750 O O . GLN A 1 97 ? -23.524 4.486 41.282 1.00 92.69 97 GLN A O 1
ATOM 755 N N . LEU A 1 98 ? -23.718 3.601 43.338 1.00 90.25 98 LEU A N 1
ATOM 756 C CA . LEU A 1 98 ? -22.795 2.495 43.095 1.00 90.25 98 LEU A CA 1
ATOM 757 C C . LEU A 1 98 ? -23.358 1.500 42.075 1.00 90.25 98 LEU A C 1
ATOM 759 O O . LEU A 1 98 ? -22.629 1.084 41.181 1.00 90.25 98 LEU A O 1
ATOM 763 N N . GLU A 1 99 ? -24.645 1.172 42.140 1.00 89.31 99 GLU A N 1
ATOM 764 C CA . GLU A 1 99 ? -25.309 0.296 41.167 1.00 89.31 99 GLU A CA 1
ATOM 765 C C . GLU A 1 99 ? -25.324 0.909 39.757 1.00 89.31 99 GLU A C 1
ATOM 767 O O . GLU A 1 99 ? -24.993 0.234 38.776 1.00 89.31 99 GLU A O 1
ATOM 772 N N . GLY A 1 100 ? -25.613 2.212 39.650 1.00 84.06 100 GLY A N 1
ATOM 773 C CA . GLY A 1 100 ? -25.547 2.937 38.380 1.00 84.06 100 GLY A CA 1
ATOM 774 C C . GLY A 1 100 ? -24.138 2.938 37.778 1.00 84.06 100 GLY A C 1
ATOM 775 O O . GLY A 1 100 ? -23.955 2.569 36.618 1.00 84.06 100 GLY A O 1
ATOM 776 N N . SER A 1 101 ? -23.121 3.275 38.579 1.00 84.00 101 SER A N 1
ATOM 777 C CA . SER A 1 101 ? -21.721 3.267 38.121 1.00 84.00 101 SER A CA 1
ATOM 778 C C . SER A 1 101 ? -21.185 1.862 37.822 1.00 84.00 101 SER A C 1
ATOM 780 O O . SER A 1 101 ? -20.372 1.698 36.916 1.00 84.00 101 SER A O 1
ATOM 782 N N . SER A 1 102 ? -21.656 0.831 38.529 1.00 82.94 102 SER A N 1
ATOM 783 C CA . SER A 1 102 ? -21.294 -0.563 38.257 1.00 82.94 102 SER A CA 1
ATOM 784 C C . SER A 1 102 ? -21.772 -1.024 36.881 1.00 82.94 102 SER A C 1
ATOM 786 O O . SER A 1 102 ? -21.086 -1.819 36.243 1.00 82.94 102 SER A O 1
ATOM 788 N N . THR A 1 103 ? -22.935 -0.548 36.432 1.00 80.44 103 THR A N 1
ATOM 789 C CA . THR A 1 103 ? -23.493 -0.914 35.122 1.00 80.44 103 THR A CA 1
ATOM 790 C C . THR A 1 103 ? -22.666 -0.294 33.994 1.00 80.44 103 THR A C 1
ATOM 792 O O . THR A 1 103 ? -22.203 -1.013 33.115 1.00 80.44 103 THR A O 1
ATOM 795 N N . ASP A 1 104 ? -22.353 1.001 34.095 1.00 83.44 104 ASP A N 1
ATOM 796 C CA . ASP A 1 104 ? -21.466 1.702 33.153 1.00 83.44 104 ASP A CA 1
ATOM 797 C C . ASP A 1 104 ? -20.069 1.050 33.082 1.00 83.44 104 ASP A C 1
ATOM 799 O O . ASP A 1 104 ? -19.539 0.765 32.007 1.00 83.44 104 ASP A O 1
ATOM 803 N N . LYS A 1 105 ? -19.493 0.685 34.236 1.00 84.94 105 LYS A N 1
ATOM 804 C CA . LYS A 1 105 ? -18.214 -0.045 34.293 1.00 84.94 105 LYS A CA 1
ATOM 805 C C . LYS A 1 105 ? -18.282 -1.431 33.648 1.00 84.94 105 LYS A C 1
ATOM 807 O O . LYS A 1 105 ? -17.302 -1.856 33.033 1.00 84.94 105 LYS A O 1
ATOM 812 N N . ALA A 1 106 ? -19.397 -2.146 33.792 1.00 87.62 106 ALA A N 1
ATOM 813 C CA . ALA A 1 106 ? -19.583 -3.453 33.169 1.00 87.62 106 ALA A CA 1
ATOM 814 C C . ALA A 1 106 ? -19.647 -3.344 31.637 1.00 87.62 106 ALA A C 1
ATOM 816 O O . ALA A 1 106 ? -19.012 -4.143 30.944 1.00 87.62 106 ALA A O 1
ATOM 817 N N . ASP A 1 107 ? -20.331 -2.324 31.115 1.00 85.56 107 ASP A N 1
ATOM 818 C CA . ASP A 1 107 ? -20.422 -2.066 29.676 1.00 85.56 107 ASP A CA 1
ATOM 819 C C . ASP A 1 107 ? -19.064 -1.659 29.081 1.00 85.56 107 ASP A C 1
ATOM 821 O O . ASP A 1 107 ? -18.660 -2.193 28.046 1.00 85.56 107 ASP A O 1
ATOM 825 N N . GLN A 1 108 ? -18.299 -0.804 29.772 1.00 85.94 108 GLN A N 1
ATOM 826 C CA . GLN A 1 108 ? -16.924 -0.452 29.384 1.00 85.94 108 GLN A CA 1
ATOM 827 C C . GLN A 1 108 ? -15.997 -1.677 29.359 1.00 85.94 108 GLN A C 1
ATOM 829 O O . GLN A 1 108 ? -15.179 -1.837 28.450 1.00 85.94 108 GLN A O 1
ATOM 834 N N . TYR A 1 109 ? -16.120 -2.570 30.346 1.00 88.50 109 TYR A N 1
ATOM 835 C CA . TYR A 1 109 ? -15.337 -3.804 30.386 1.00 88.50 109 TYR A CA 1
ATOM 836 C C . TYR A 1 109 ? -15.687 -4.738 29.224 1.00 88.50 109 TYR A C 1
ATOM 838 O O . TYR A 1 109 ? -14.789 -5.281 28.576 1.00 88.50 109 TYR A O 1
ATOM 846 N N . LYS A 1 110 ? -16.983 -4.899 28.935 1.00 89.25 110 LYS A N 1
ATOM 847 C CA . LYS A 1 110 ? -17.458 -5.696 27.802 1.00 89.25 110 LYS A CA 1
ATOM 848 C C . LYS A 1 110 ? -16.892 -5.167 26.484 1.00 89.25 110 LYS A C 1
ATOM 850 O O . LYS A 1 110 ? -16.318 -5.946 25.729 1.00 89.25 110 LYS A O 1
ATOM 855 N N . PHE A 1 111 ? -16.968 -3.855 26.264 1.00 89.19 111 PHE A N 1
ATOM 856 C CA . PHE A 1 111 ? -16.369 -3.182 25.112 1.00 89.19 111 PHE A CA 1
ATOM 857 C C . PHE A 1 111 ? -14.881 -3.522 24.941 1.00 89.19 111 PHE A C 1
ATOM 859 O O . PHE A 1 111 ? -14.464 -3.987 23.879 1.00 89.19 111 PHE A O 1
ATOM 866 N N . LEU A 1 112 ? -14.076 -3.336 25.994 1.00 89.00 112 LEU A N 1
ATOM 867 C CA . LEU A 1 112 ? -12.636 -3.598 25.934 1.00 89.00 112 LEU A CA 1
ATOM 868 C C . LEU A 1 112 ? -12.339 -5.070 25.636 1.00 89.00 112 LEU A C 1
ATOM 870 O O . LEU A 1 112 ? -11.380 -5.372 24.926 1.00 89.00 112 LEU A O 1
ATOM 874 N N . GLN A 1 113 ? -13.149 -5.988 26.163 1.00 92.88 113 GLN A N 1
ATOM 875 C CA . GLN A 1 113 ? -12.969 -7.417 25.948 1.00 92.88 113 GLN A CA 1
ATOM 876 C C . GLN A 1 113 ? -13.356 -7.845 24.525 1.00 92.88 113 GLN A C 1
ATOM 878 O O . GLN A 1 113 ? -12.630 -8.637 23.924 1.00 92.88 113 GLN A O 1
ATOM 883 N N . GLU A 1 114 ? -14.447 -7.309 23.972 1.00 93.31 114 GLU A N 1
ATOM 884 C CA . GLU A 1 114 ? -14.853 -7.541 22.579 1.00 93.31 114 GLU A CA 1
ATOM 885 C C . GLU A 1 114 ? -13.810 -6.993 21.602 1.00 93.31 114 GLU A C 1
ATOM 887 O O . GLU A 1 114 ? -13.343 -7.721 20.726 1.00 93.31 114 GLU A O 1
ATOM 892 N N . MET A 1 115 ? -13.371 -5.747 21.808 1.00 93.12 115 MET A N 1
ATOM 893 C CA . MET A 1 115 ? -12.315 -5.134 21.005 1.00 93.12 115 MET A CA 1
ATOM 894 C C . MET A 1 115 ? -11.014 -5.930 21.098 1.00 93.12 115 MET A C 1
ATOM 896 O O . MET A 1 115 ? -10.379 -6.195 20.081 1.00 93.12 115 MET A O 1
ATOM 900 N N . ARG A 1 116 ? -10.616 -6.351 22.303 1.00 93.62 116 ARG A N 1
ATOM 901 C CA . ARG A 1 116 ? -9.411 -7.163 22.500 1.00 93.62 116 ARG A CA 1
ATOM 902 C C . ARG A 1 116 ? -9.504 -8.515 21.795 1.00 93.62 116 ARG A C 1
ATOM 904 O O . ARG A 1 116 ? -8.496 -8.945 21.245 1.00 93.62 116 ARG A O 1
ATOM 911 N N . GLY A 1 117 ? -10.663 -9.172 21.836 1.00 96.25 117 GLY A N 1
ATOM 912 C CA . GLY A 1 117 ? -10.897 -10.432 21.129 1.00 96.25 117 GLY A CA 1
ATOM 913 C C . GLY A 1 117 ? -10.739 -10.249 19.624 1.00 96.25 117 GLY A C 1
ATOM 914 O O . GLY A 1 117 ? -9.830 -10.818 19.032 1.00 96.25 117 GLY A O 1
ATOM 915 N N . TYR A 1 118 ? -11.530 -9.347 19.042 1.00 96.94 118 TYR A N 1
ATOM 916 C CA . TYR A 1 118 ? -11.501 -9.079 17.606 1.00 96.94 118 TYR A CA 1
ATOM 917 C C . TYR A 1 118 ? -10.125 -8.621 17.104 1.00 96.94 118 TYR A C 1
ATOM 919 O O . TYR A 1 118 ? -9.624 -9.128 16.105 1.00 96.94 118 TYR A O 1
ATOM 927 N N . VAL A 1 119 ? -9.486 -7.662 17.789 1.00 96.00 119 VAL A N 1
ATOM 928 C CA . VAL A 1 119 ? -8.148 -7.188 17.402 1.00 96.00 119 VAL A CA 1
ATOM 929 C C . VAL A 1 119 ? -7.112 -8.298 17.579 1.00 96.00 119 VAL A C 1
ATOM 931 O O . VAL A 1 119 ? -6.177 -8.372 16.790 1.00 96.00 119 VAL A O 1
ATOM 934 N N . GLY A 1 120 ? -7.270 -9.168 18.579 1.00 96.88 120 GLY A N 1
ATOM 935 C CA . GLY A 1 120 ? -6.442 -10.361 18.746 1.00 96.88 120 GLY A CA 1
ATOM 936 C C . GLY A 1 120 ? -6.507 -11.272 17.522 1.00 96.88 120 GLY A C 1
ATOM 937 O O . GLY A 1 120 ? -5.466 -11.551 16.929 1.00 96.88 120 GLY A O 1
ATOM 938 N N . ASP A 1 121 ? -7.717 -11.637 17.104 1.00 97.50 121 ASP A N 1
ATOM 939 C CA . ASP A 1 121 ? -7.962 -12.504 15.945 1.00 97.50 121 ASP A CA 1
ATOM 940 C C . ASP A 1 121 ? -7.469 -11.851 14.638 1.00 97.50 121 ASP A C 1
ATOM 942 O O . ASP A 1 121 ? -6.797 -12.482 13.817 1.00 97.50 121 ASP A O 1
ATOM 946 N N . LEU A 1 122 ? -7.711 -10.544 14.472 1.00 97.56 122 LEU A N 1
ATOM 947 C CA . LEU A 1 122 ? -7.217 -9.766 13.334 1.00 97.56 122 LEU A CA 1
ATOM 948 C C . LEU A 1 122 ? -5.684 -9.772 13.266 1.00 97.56 122 LEU A C 1
ATOM 950 O O . LEU A 1 122 ? -5.103 -9.940 12.193 1.00 97.56 122 LEU A O 1
ATOM 954 N N . LEU A 1 123 ? -5.012 -9.580 14.404 1.00 97.00 123 LEU A N 1
ATOM 955 C CA . LEU A 1 123 ? -3.553 -9.583 14.472 1.00 97.00 123 LEU A CA 1
ATOM 956 C C . LEU A 1 123 ? -2.966 -10.979 14.267 1.00 97.00 123 LEU A C 1
ATOM 958 O O . LEU A 1 123 ? -1.897 -11.083 13.668 1.00 97.00 123 LEU A O 1
ATOM 962 N N . GLU A 1 124 ? -3.640 -12.037 14.718 1.00 97.19 124 GLU A N 1
ATOM 963 C CA . GLU A 1 124 ? -3.251 -13.417 14.426 1.00 97.19 124 GLU A CA 1
ATOM 964 C C . GLU A 1 124 ? -3.312 -13.681 12.917 1.00 97.19 124 GLU A C 1
ATOM 966 O O . GLU A 1 124 ? -2.302 -14.076 12.329 1.00 97.19 124 GLU A O 1
ATOM 971 N N . CYS A 1 125 ? -4.417 -13.316 12.259 1.00 97.56 125 CYS A N 1
ATOM 972 C CA . CYS A 1 125 ? -4.537 -13.372 10.800 1.00 97.56 125 CYS A CA 1
ATOM 973 C C . CYS A 1 125 ? -3.425 -12.564 10.107 1.00 97.56 125 CYS A C 1
ATOM 975 O O . CYS A 1 125 ? -2.739 -13.047 9.202 1.00 97.56 125 CYS A O 1
ATOM 977 N N . PHE A 1 126 ? -3.193 -11.325 10.542 1.00 97.50 126 PHE A N 1
ATOM 978 C CA . PHE A 1 126 ? -2.159 -10.472 9.957 1.00 97.50 126 PHE A CA 1
ATOM 979 C C . PHE A 1 126 ? -0.743 -10.990 10.207 1.00 97.50 126 PHE A C 1
ATOM 981 O O . PHE A 1 126 ? 0.125 -10.788 9.359 1.00 97.50 126 PHE A O 1
ATOM 988 N N . SER A 1 127 ? -0.488 -11.688 11.312 1.00 97.00 127 SER A N 1
ATOM 989 C CA . SER A 1 127 ? 0.828 -12.273 11.577 1.00 97.00 127 SER A CA 1
ATOM 990 C C . SER A 1 127 ? 1.244 -13.284 10.502 1.00 97.00 127 SER A C 1
ATOM 992 O O . SER A 1 127 ? 2.424 -13.352 10.157 1.00 97.00 127 SER A O 1
ATOM 994 N N . GLU A 1 128 ? 0.277 -13.993 9.914 1.00 96.25 128 GLU A N 1
ATOM 995 C CA . GLU A 1 128 ? 0.496 -14.928 8.811 1.00 96.25 128 GLU A CA 1
ATOM 996 C C . GLU A 1 128 ? 0.447 -14.233 7.442 1.00 96.25 128 GLU A C 1
ATOM 998 O O . GLU A 1 128 ? 1.338 -14.426 6.611 1.00 96.25 128 GLU A O 1
ATOM 1003 N N . LYS A 1 129 ? -0.573 -13.400 7.192 1.00 97.06 129 LYS A N 1
ATOM 1004 C CA . LYS A 1 129 ? -0.824 -12.855 5.846 1.00 97.06 129 LYS A CA 1
ATOM 1005 C C . LYS A 1 129 ? 0.038 -11.640 5.496 1.00 97.06 129 LYS A C 1
ATOM 1007 O O . LYS A 1 129 ? 0.392 -11.463 4.331 1.00 97.06 129 LYS A O 1
ATOM 1012 N N . VAL A 1 130 ? 0.426 -10.803 6.465 1.00 97.44 130 VAL A N 1
ATOM 1013 C CA . VAL A 1 130 ? 1.245 -9.603 6.191 1.00 97.44 130 VAL A CA 1
ATOM 1014 C C . VAL A 1 130 ? 2.614 -9.958 5.597 1.00 97.44 130 VAL A C 1
ATOM 1016 O O . VAL A 1 130 ? 2.979 -9.326 4.605 1.00 97.44 130 VAL A O 1
ATOM 1019 N N . PRO A 1 131 ? 3.367 -10.957 6.104 1.00 97.94 131 PRO A N 1
ATOM 1020 C CA . PRO A 1 131 ? 4.586 -11.421 5.441 1.00 97.94 131 PRO A CA 1
ATOM 1021 C C . PRO A 1 131 ? 4.376 -11.786 3.966 1.00 97.94 131 PRO A C 1
ATOM 1023 O O . PRO A 1 131 ? 5.144 -11.327 3.123 1.00 97.94 131 PRO A O 1
ATOM 1026 N N . ALA A 1 132 ? 3.300 -12.507 3.632 1.00 97.75 132 ALA A N 1
ATOM 1027 C CA . ALA A 1 132 ? 2.984 -12.866 2.248 1.00 97.75 132 ALA A CA 1
ATOM 1028 C C . ALA A 1 132 ? 2.713 -11.630 1.366 1.00 97.75 132 ALA A C 1
ATOM 1030 O O . ALA A 1 132 ? 3.217 -11.542 0.245 1.00 97.75 132 ALA A O 1
ATOM 1031 N N . VAL A 1 133 ? 1.981 -10.630 1.881 1.00 97.88 133 VAL A N 1
ATOM 1032 C CA . VAL A 1 133 ? 1.780 -9.344 1.183 1.00 97.88 133 VAL A CA 1
ATOM 1033 C C . VAL A 1 133 ? 3.119 -8.651 0.912 1.00 97.88 133 VAL A C 1
ATOM 1035 O O . VAL A 1 133 ? 3.359 -8.190 -0.205 1.00 97.88 133 VAL A O 1
ATOM 1038 N N . LEU A 1 134 ? 4.007 -8.595 1.910 1.00 97.12 134 LEU A N 1
ATOM 1039 C CA . LEU A 1 134 ? 5.318 -7.952 1.783 1.00 97.12 134 LEU A CA 1
ATOM 1040 C C . LEU A 1 134 ? 6.234 -8.680 0.791 1.00 97.12 134 LEU A C 1
ATOM 1042 O O . LEU A 1 134 ? 6.971 -8.026 0.054 1.00 97.12 134 LEU A O 1
ATOM 1046 N N . GLU A 1 135 ? 6.187 -10.011 0.746 1.00 98.12 135 GLU A N 1
ATOM 1047 C CA . GLU A 1 135 ? 6.939 -10.814 -0.222 1.00 98.12 135 GLU A CA 1
ATOM 1048 C C . GLU A 1 135 ? 6.474 -10.559 -1.659 1.00 98.12 135 GLU A C 1
ATOM 1050 O O . GLU A 1 135 ? 7.302 -10.362 -2.553 1.00 98.12 135 GLU A O 1
ATOM 1055 N N . LEU A 1 136 ? 5.160 -10.496 -1.887 1.00 98.19 136 LEU A N 1
ATOM 1056 C CA . LEU A 1 136 ? 4.594 -10.177 -3.200 1.00 98.19 136 LEU A CA 1
ATOM 1057 C C . LEU A 1 136 ? 4.933 -8.750 -3.639 1.00 98.19 136 LEU A C 1
ATOM 1059 O O . LEU A 1 136 ? 5.297 -8.523 -4.795 1.00 98.19 136 LEU A O 1
ATOM 1063 N N . GLU A 1 137 ? 4.879 -7.791 -2.716 1.00 97.38 137 GLU A N 1
ATOM 1064 C CA . GLU A 1 137 ? 5.287 -6.414 -2.983 1.00 97.38 137 GLU A CA 1
ATOM 1065 C C . GLU A 1 137 ? 6.779 -6.322 -3.316 1.00 97.38 137 GLU A C 1
ATOM 1067 O O . GLU A 1 137 ? 7.163 -5.656 -4.281 1.00 97.38 137 GLU A O 1
ATOM 1072 N N . ALA A 1 138 ? 7.630 -7.037 -2.577 1.00 97.62 138 ALA A N 1
ATOM 1073 C CA . ALA A 1 138 ? 9.053 -7.128 -2.876 1.00 97.62 138 ALA A CA 1
ATOM 1074 C C . ALA A 1 138 ? 9.308 -7.765 -4.252 1.00 97.62 138 ALA A C 1
ATOM 1076 O O . ALA A 1 138 ? 10.158 -7.277 -4.999 1.00 97.62 138 ALA A O 1
ATOM 1077 N N . ALA A 1 139 ? 8.552 -8.802 -4.626 1.00 98.25 139 ALA A N 1
ATOM 1078 C CA . ALA A 1 139 ? 8.628 -9.412 -5.951 1.00 98.25 139 ALA A CA 1
ATOM 1079 C C . ALA A 1 139 ? 8.236 -8.420 -7.060 1.00 98.25 139 ALA A C 1
ATOM 1081 O O . ALA A 1 139 ? 8.933 -8.327 -8.073 1.00 98.25 139 ALA A O 1
ATOM 1082 N N . MET A 1 140 ? 7.181 -7.623 -6.852 1.00 98.19 140 MET A N 1
ATOM 1083 C CA . MET A 1 140 ? 6.767 -6.584 -7.800 1.00 98.19 140 MET A CA 1
ATOM 1084 C C . MET A 1 140 ? 7.835 -5.493 -7.946 1.00 98.19 140 MET A C 1
ATOM 1086 O O . MET A 1 140 ? 8.212 -5.136 -9.063 1.00 98.19 140 MET A O 1
ATOM 1090 N N . HIS A 1 141 ? 8.383 -4.993 -6.835 1.00 97.69 141 HIS A N 1
ATOM 1091 C CA . HIS A 1 141 ? 9.478 -4.022 -6.867 1.00 97.69 141 HIS A CA 1
ATOM 1092 C C . HIS A 1 141 ? 10.719 -4.580 -7.570 1.00 97.69 141 HIS A C 1
ATOM 1094 O O . HIS A 1 141 ? 11.341 -3.883 -8.372 1.00 97.69 141 HIS A O 1
ATOM 1100 N N . GLN A 1 142 ? 11.054 -5.848 -7.331 1.00 98.06 142 GLN A N 1
ATOM 1101 C CA . GLN A 1 142 ? 12.174 -6.506 -7.990 1.00 98.06 142 GLN A CA 1
ATOM 1102 C C . GLN A 1 142 ? 11.952 -6.631 -9.502 1.00 98.06 142 GLN A C 1
ATOM 1104 O O . GLN A 1 142 ? 12.875 -6.371 -10.275 1.00 98.06 142 GLN A O 1
ATOM 1109 N N . LEU A 1 143 ? 10.738 -6.973 -9.940 1.00 98.19 143 LEU A N 1
ATOM 1110 C CA . LEU A 1 143 ? 10.378 -7.032 -11.357 1.00 98.19 143 LEU A CA 1
ATOM 1111 C C . LEU A 1 143 ? 10.534 -5.658 -12.037 1.00 98.19 143 LEU A C 1
ATOM 1113 O O . LEU A 1 143 ? 11.149 -5.552 -13.102 1.00 98.19 143 LEU A O 1
ATOM 1117 N N . LEU A 1 144 ? 10.040 -4.593 -11.397 1.00 97.44 144 LEU A N 1
ATOM 1118 C CA . LEU A 1 144 ? 10.200 -3.214 -11.873 1.00 97.44 144 LEU A CA 1
ATOM 1119 C C . LEU A 1 144 ? 11.679 -2.805 -11.952 1.00 97.44 144 LEU A C 1
ATOM 1121 O O . LEU A 1 144 ? 12.136 -2.297 -12.978 1.00 97.44 144 LEU A O 1
ATOM 1125 N N . ARG A 1 145 ? 12.454 -3.094 -10.903 1.00 97.62 145 ARG A N 1
ATOM 1126 C CA . ARG A 1 145 ? 13.895 -2.816 -10.841 1.00 97.62 145 ARG A CA 1
ATOM 1127 C C . ARG A 1 145 ? 14.671 -3.541 -11.936 1.00 97.62 145 ARG A C 1
ATOM 1129 O O . ARG A 1 145 ? 15.583 -2.9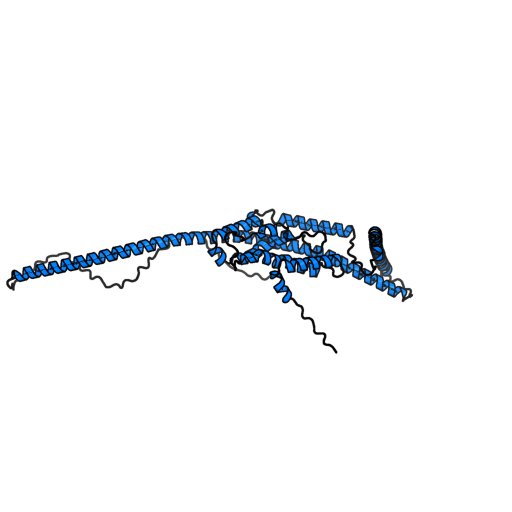69 -12.527 1.00 97.62 145 ARG A O 1
ATOM 1136 N N . GLN A 1 146 ? 14.339 -4.799 -12.220 1.00 97.50 146 GLN A N 1
ATOM 1137 C CA . GLN A 1 146 ? 14.969 -5.568 -13.297 1.00 97.50 146 GLN A CA 1
ATOM 1138 C C . GLN A 1 146 ? 14.672 -4.974 -14.676 1.00 97.50 146 GLN A C 1
ATOM 1140 O O . GLN A 1 146 ? 15.538 -4.961 -15.550 1.00 97.50 146 GLN A O 1
ATOM 1145 N N . ARG A 1 147 ? 13.459 -4.459 -14.889 1.00 95.88 147 ARG A N 1
ATOM 1146 C CA . ARG A 1 147 ? 13.115 -3.735 -16.117 1.00 95.88 147 ARG A CA 1
ATOM 1147 C C . ARG A 1 147 ? 13.933 -2.448 -16.248 1.00 95.88 147 ARG A C 1
ATOM 1149 O O . ARG A 1 147 ? 14.583 -2.255 -17.274 1.00 95.88 147 ARG A O 1
ATOM 1156 N N . ALA A 1 148 ? 13.984 -1.632 -15.196 1.00 95.50 148 ALA A N 1
ATOM 1157 C CA . ALA A 1 148 ? 14.759 -0.392 -15.181 1.00 95.50 148 ALA A CA 1
ATOM 1158 C C . ALA A 1 148 ? 16.266 -0.638 -15.395 1.00 95.50 148 ALA A C 1
ATOM 1160 O O . ALA A 1 148 ? 16.894 0.001 -16.240 1.00 95.50 148 ALA A O 1
ATOM 1161 N N . SER A 1 149 ? 16.848 -1.622 -14.701 1.00 95.56 149 SER A N 1
ATOM 1162 C CA . SER A 1 149 ? 18.276 -1.941 -14.822 1.00 95.56 149 SER A CA 1
ATOM 1163 C C . SER A 1 149 ? 18.655 -2.454 -16.211 1.00 95.56 149 SER A C 1
ATOM 1165 O O . SER A 1 149 ? 19.720 -2.097 -16.713 1.00 95.56 149 SER A O 1
ATOM 1167 N N . ARG A 1 150 ? 17.777 -3.219 -16.880 1.00 94.56 150 ARG A N 1
ATOM 1168 C CA . ARG A 1 150 ? 17.977 -3.628 -18.280 1.00 94.56 150 ARG A CA 1
ATOM 1169 C C . ARG A 1 150 ? 18.074 -2.424 -19.215 1.00 94.56 150 ARG A C 1
ATOM 1171 O O . ARG A 1 150 ? 18.969 -2.395 -20.059 1.00 94.56 150 ARG A O 1
ATOM 1178 N N . LEU A 1 151 ? 17.199 -1.429 -19.056 1.00 92.62 151 LEU A N 1
ATOM 1179 C CA . LEU A 1 151 ? 17.225 -0.210 -19.872 1.00 92.62 151 LEU A CA 1
ATOM 1180 C C . LEU A 1 151 ? 18.508 0.597 -19.644 1.00 92.62 151 LEU A C 1
ATOM 1182 O O . LEU A 1 151 ? 19.164 1.004 -20.605 1.00 92.62 151 LEU A O 1
ATOM 1186 N N . VAL A 1 152 ? 18.912 0.767 -18.382 1.00 92.88 152 VAL A N 1
ATOM 1187 C CA . VAL A 1 152 ? 20.161 1.458 -18.026 1.00 92.88 152 VAL A CA 1
ATOM 1188 C C . VAL A 1 152 ? 21.376 0.724 -18.595 1.00 92.88 152 VAL A C 1
ATOM 1190 O O . VAL A 1 152 ? 22.210 1.347 -19.254 1.00 92.88 152 VAL A O 1
ATOM 1193 N N . GLN A 1 153 ? 21.461 -0.596 -18.405 1.00 92.94 153 GLN A N 1
ATOM 1194 C CA . GLN A 1 153 ? 22.571 -1.406 -18.909 1.00 92.94 153 GLN A CA 1
ATOM 1195 C C . GLN A 1 153 ? 22.665 -1.337 -20.433 1.00 92.94 153 GLN A C 1
ATOM 1197 O O . GLN A 1 153 ? 23.751 -1.151 -20.976 1.00 92.94 153 GLN A O 1
ATOM 1202 N N . ARG A 1 154 ? 21.526 -1.416 -21.130 1.00 91.69 154 ARG A N 1
ATOM 1203 C CA . ARG A 1 154 ? 21.484 -1.286 -22.587 1.00 91.69 154 ARG A CA 1
ATOM 1204 C C . ARG A 1 154 ? 22.042 0.056 -23.053 1.00 91.69 154 ARG A C 1
ATOM 1206 O O . ARG A 1 154 ? 22.826 0.083 -23.995 1.00 91.69 154 ARG A O 1
ATOM 1213 N N . ARG A 1 155 ? 21.682 1.162 -22.394 1.00 90.50 155 ARG A N 1
ATOM 1214 C CA . ARG A 1 155 ? 22.233 2.483 -22.737 1.00 90.50 155 ARG A CA 1
ATOM 1215 C C . ARG A 1 155 ? 23.733 2.579 -22.474 1.00 90.50 155 ARG A C 1
ATOM 1217 O O . ARG A 1 155 ? 24.449 3.172 -23.276 1.00 90.50 155 ARG A O 1
ATOM 1224 N N . GLN A 1 156 ? 24.224 1.985 -21.388 1.00 91.12 156 GLN A N 1
ATOM 1225 C CA . GLN A 1 156 ? 25.662 1.922 -21.114 1.00 91.12 156 GLN A CA 1
ATOM 1226 C C . GLN A 1 156 ? 26.408 1.123 -22.187 1.00 91.12 156 GLN A C 1
ATOM 1228 O O . GLN A 1 156 ? 27.446 1.572 -22.677 1.00 91.12 156 GLN A O 1
ATOM 1233 N N . ASP A 1 157 ? 25.860 -0.026 -22.586 1.00 90.81 157 ASP A N 1
ATOM 1234 C CA . ASP A 1 157 ? 26.404 -0.839 -23.672 1.00 90.81 157 ASP A CA 1
ATOM 1235 C C . ASP A 1 157 ? 26.383 -0.068 -24.998 1.00 90.81 157 ASP A C 1
ATOM 1237 O O . ASP A 1 157 ? 27.357 -0.111 -25.746 1.00 90.81 157 ASP A O 1
ATOM 1241 N N . ASP A 1 158 ? 25.325 0.704 -25.259 1.00 89.19 158 ASP A N 1
ATOM 1242 C CA . ASP A 1 158 ? 25.219 1.542 -26.450 1.00 89.19 158 ASP A CA 1
ATOM 1243 C C . ASP A 1 158 ? 26.307 2.622 -26.507 1.00 89.19 158 ASP A C 1
ATOM 1245 O O . ASP A 1 158 ? 26.996 2.741 -27.520 1.00 89.19 158 ASP A O 1
ATOM 1249 N N . ILE A 1 159 ? 26.525 3.352 -25.410 1.00 89.25 159 ILE A N 1
ATOM 1250 C CA . ILE A 1 159 ? 27.588 4.366 -25.302 1.00 89.25 159 ILE A CA 1
ATOM 1251 C C . ILE A 1 159 ? 28.976 3.723 -25.447 1.00 89.25 159 ILE A C 1
ATOM 1253 O O . ILE A 1 159 ? 29.875 4.267 -26.099 1.00 89.25 159 ILE A O 1
ATOM 1257 N N . LYS A 1 160 ? 29.174 2.544 -24.852 1.00 90.69 160 LYS A N 1
ATOM 1258 C CA . LYS A 1 160 ? 30.432 1.797 -24.951 1.00 90.69 160 LYS A CA 1
ATOM 1259 C C . LYS A 1 160 ? 30.706 1.345 -26.384 1.00 90.69 160 LYS A C 1
ATOM 1261 O O . LYS A 1 160 ? 31.825 1.483 -26.876 1.00 90.69 160 LYS A O 1
ATOM 1266 N N . ASP A 1 161 ? 29.690 0.832 -27.064 1.00 88.38 161 ASP A N 1
ATOM 1267 C CA . ASP A 1 161 ? 29.805 0.409 -28.451 1.00 88.38 161 ASP A CA 1
ATOM 1268 C C . ASP A 1 161 ? 30.110 1.620 -29.355 1.00 88.38 161 ASP A C 1
ATOM 1270 O O . ASP A 1 161 ? 31.061 1.545 -30.131 1.00 88.38 161 ASP A O 1
ATOM 1274 N N . GLU A 1 162 ? 29.421 2.757 -29.201 1.00 87.19 162 GLU A N 1
ATOM 1275 C CA . GLU A 1 162 ? 29.707 3.982 -29.972 1.00 87.19 162 GLU A CA 1
ATOM 1276 C C . GLU A 1 162 ? 31.125 4.514 -29.726 1.00 87.19 162 GLU A C 1
ATOM 1278 O O . GLU A 1 162 ? 31.863 4.782 -30.673 1.00 87.19 162 GLU A O 1
ATOM 1283 N N . SER A 1 163 ? 31.554 4.614 -28.465 1.00 87.56 163 SER A N 1
ATOM 1284 C CA . SER A 1 163 ? 32.912 5.075 -28.131 1.00 87.56 163 SER A CA 1
ATOM 1285 C C . SER A 1 163 ? 34.003 4.158 -28.694 1.00 87.56 163 SER A C 1
ATOM 1287 O O . SER A 1 163 ? 35.015 4.649 -29.198 1.00 87.56 163 SER A O 1
ATOM 1289 N N . SER A 1 164 ? 33.790 2.837 -28.681 1.00 85.25 164 SER A N 1
ATOM 1290 C CA . SER A 1 164 ? 34.710 1.878 -29.309 1.00 85.25 164 SER A CA 1
ATOM 1291 C C . SER A 1 164 ? 34.777 2.037 -30.832 1.00 85.25 164 SER A C 1
ATOM 1293 O O . SER A 1 164 ? 35.861 1.949 -31.410 1.00 85.25 164 SER A O 1
ATOM 1295 N N . GLU A 1 165 ? 33.650 2.352 -31.473 1.00 83.12 165 GLU A N 1
ATOM 1296 C CA . GLU A 1 165 ? 33.568 2.659 -32.903 1.00 83.12 165 GLU A CA 1
ATOM 1297 C C . GLU A 1 165 ? 34.417 3.888 -33.239 1.00 83.12 165 GLU A C 1
ATOM 1299 O O . GLU A 1 165 ? 35.324 3.799 -34.070 1.00 83.12 165 GLU A O 1
ATOM 1304 N N . PHE A 1 166 ? 34.216 5.000 -32.525 1.00 83.69 166 PHE A N 1
ATOM 1305 C CA . PHE A 1 166 ? 35.011 6.218 -32.703 1.00 83.69 166 PHE A CA 1
ATOM 1306 C C . PHE A 1 166 ? 36.510 5.981 -32.471 1.00 83.69 166 PHE A C 1
ATOM 1308 O O . PHE A 1 166 ? 37.339 6.461 -33.247 1.00 83.69 166 PHE A O 1
ATOM 1315 N N . ALA A 1 167 ? 36.875 5.203 -31.448 1.00 83.19 167 ALA A N 1
ATOM 1316 C CA . ALA A 1 167 ? 38.269 4.859 -31.177 1.00 83.19 167 ALA A CA 1
ATOM 1317 C C . ALA A 1 167 ? 38.891 4.006 -32.300 1.00 83.19 167 ALA A C 1
ATOM 1319 O O . ALA A 1 167 ? 40.038 4.238 -32.689 1.00 83.19 167 ALA A O 1
ATOM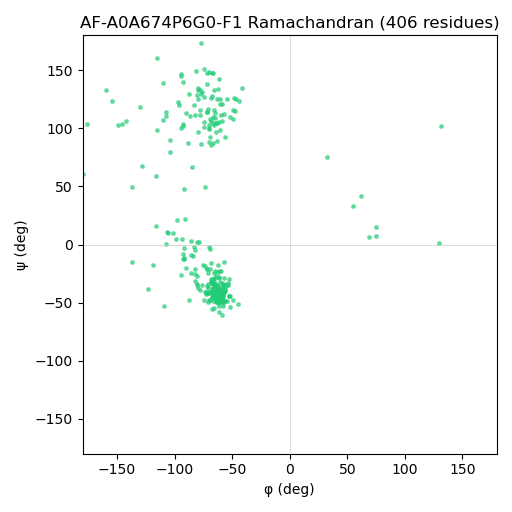 1320 N N . SER A 1 168 ? 38.137 3.055 -32.861 1.00 78.00 168 SER A N 1
ATOM 1321 C CA . SER A 1 168 ? 38.594 2.203 -33.969 1.00 78.00 168 SER A CA 1
ATOM 1322 C C . SER A 1 168 ? 38.771 2.969 -35.287 1.00 78.00 168 SER A C 1
ATOM 1324 O O . SER A 1 168 ? 39.681 2.668 -36.055 1.00 78.00 168 SER A O 1
ATOM 1326 N N . LEU A 1 169 ? 37.969 4.016 -35.524 1.00 76.75 169 LEU A N 1
ATOM 1327 C CA . LEU A 1 169 ? 38.128 4.905 -36.682 1.00 76.75 169 LEU A CA 1
ATOM 1328 C C . LEU A 1 169 ? 39.429 5.722 -36.609 1.00 76.75 169 LEU A C 1
ATOM 1330 O O . LEU A 1 169 ? 40.010 6.043 -37.647 1.00 76.75 169 LEU A O 1
ATOM 1334 N N . SER A 1 170 ? 39.895 6.025 -35.394 1.00 72.50 170 SER A N 1
ATOM 1335 C CA . SER A 1 170 ? 41.170 6.708 -35.138 1.00 72.50 170 SER A CA 1
ATOM 1336 C C . SER A 1 170 ? 42.373 5.752 -35.228 1.00 72.50 170 SER A C 1
ATOM 1338 O O . SER A 1 170 ? 43.414 6.102 -35.783 1.00 72.50 170 SER A O 1
ATOM 1340 N N . ASN A 1 171 ? 42.218 4.504 -34.765 1.00 62.22 171 ASN A N 1
ATOM 1341 C CA . ASN A 1 171 ? 43.269 3.484 -34.757 1.00 62.22 171 ASN A CA 1
ATOM 1342 C C . ASN A 1 171 ? 43.069 2.432 -35.865 1.00 62.22 171 ASN A C 1
ATOM 1344 O O . ASN A 1 171 ? 42.488 1.374 -35.634 1.00 62.22 171 ASN A O 1
ATOM 1348 N N . LYS A 1 172 ? 43.639 2.660 -37.057 1.00 56.16 172 LYS A N 1
ATOM 1349 C CA . LYS A 1 172 ? 43.720 1.662 -38.152 1.00 56.16 172 LYS A CA 1
ATOM 1350 C C . LYS A 1 172 ? 44.760 0.554 -37.887 1.00 56.16 172 LYS A C 1
ATOM 1352 O O . LYS A 1 172 ? 45.607 0.278 -38.734 1.00 56.16 172 LYS A O 1
ATOM 1357 N N . ALA A 1 173 ? 44.744 -0.069 -36.714 1.00 57.44 173 ALA A N 1
ATOM 1358 C CA . ALA A 1 173 ? 45.606 -1.213 -36.423 1.00 57.44 173 ALA A CA 1
ATOM 1359 C C . ALA A 1 173 ? 44.832 -2.520 -36.653 1.00 57.44 173 ALA A C 1
ATOM 1361 O O . ALA A 1 173 ? 43.805 -2.761 -36.022 1.00 57.44 173 ALA A O 1
ATOM 1362 N N . VAL A 1 174 ? 45.323 -3.362 -37.567 1.00 54.47 174 VAL A N 1
ATOM 1363 C CA . VAL A 1 174 ? 44.781 -4.705 -37.826 1.00 54.47 174 VAL A CA 1
ATOM 1364 C C . VAL A 1 174 ? 45.077 -5.581 -36.608 1.00 54.47 174 VAL A C 1
ATOM 1366 O O . VAL A 1 174 ? 46.224 -5.958 -36.380 1.00 54.47 174 VAL A O 1
ATOM 1369 N N . MET A 1 175 ? 44.057 -5.876 -35.802 1.00 59.09 175 MET A N 1
ATOM 1370 C CA . MET A 1 175 ? 44.196 -6.771 -34.652 1.00 59.09 175 MET A CA 1
ATOM 1371 C C . MET A 1 175 ? 44.226 -8.227 -35.129 1.00 59.09 175 MET A C 1
ATOM 1373 O O . MET A 1 175 ? 43.369 -8.652 -35.902 1.00 59.09 175 MET A O 1
ATOM 1377 N N . ALA A 1 176 ? 45.227 -8.988 -34.680 1.00 56.22 176 ALA A N 1
ATOM 1378 C CA . ALA A 1 176 ? 45.342 -10.416 -34.962 1.00 56.22 176 ALA A CA 1
ATOM 1379 C C . ALA A 1 176 ? 44.217 -11.215 -34.261 1.00 56.22 176 ALA A C 1
ATOM 1381 O O . ALA A 1 176 ? 43.791 -10.826 -33.169 1.00 56.22 176 ALA A O 1
ATOM 1382 N N . PRO A 1 177 ? 43.734 -12.325 -34.853 1.00 60.22 177 PRO A N 1
ATOM 1383 C CA . PRO A 1 177 ? 42.648 -13.120 -34.280 1.00 60.22 177 PRO A CA 1
ATOM 1384 C C . PRO A 1 177 ? 43.045 -13.721 -32.923 1.00 60.22 177 PRO A C 1
ATOM 1386 O O . PRO A 1 177 ? 44.052 -14.421 -32.806 1.00 60.22 177 PRO A O 1
ATOM 1389 N N . ASN A 1 178 ? 42.234 -13.459 -31.893 1.00 62.12 178 ASN A N 1
ATOM 1390 C CA . ASN A 1 178 ? 42.419 -13.996 -30.542 1.00 62.12 178 ASN A CA 1
ATOM 1391 C C . ASN A 1 178 ? 41.713 -15.357 -30.427 1.00 62.12 178 ASN A C 1
ATOM 1393 O O . ASN A 1 178 ? 40.543 -15.448 -30.042 1.00 62.12 178 ASN A O 1
ATOM 1397 N N . LEU A 1 179 ? 42.440 -16.414 -30.786 1.00 65.81 179 LEU A N 1
ATOM 1398 C CA . LEU A 1 179 ? 41.973 -17.801 -30.732 1.00 65.81 179 LEU A CA 1
ATOM 1399 C C . LEU A 1 179 ? 42.058 -18.357 -29.297 1.00 65.81 179 LEU A C 1
ATOM 1401 O O . LEU A 1 179 ? 43.066 -18.178 -28.615 1.00 65.81 179 LEU A O 1
ATOM 1405 N N . ASP A 1 180 ? 41.005 -19.035 -28.829 1.00 68.19 180 ASP A N 1
ATOM 1406 C CA . ASP A 1 180 ? 41.018 -19.785 -27.566 1.00 68.19 180 ASP A CA 1
ATOM 1407 C C . ASP A 1 180 ? 41.755 -21.137 -27.700 1.00 68.19 180 ASP A C 1
ATOM 1409 O O . ASP A 1 180 ? 42.130 -21.558 -28.794 1.00 68.19 180 ASP A O 1
ATOM 1413 N N . THR A 1 181 ? 41.953 -21.854 -26.587 1.00 69.62 181 THR A N 1
ATOM 1414 C CA . THR A 1 181 ? 42.628 -23.172 -26.539 1.00 69.62 181 THR A CA 1
ATOM 1415 C C . THR A 1 181 ? 41.980 -24.242 -27.439 1.00 69.62 181 THR A C 1
ATOM 1417 O O . THR A 1 181 ? 42.603 -25.261 -27.719 1.00 69.62 181 THR A O 1
ATOM 1420 N N . PHE A 1 182 ? 40.753 -24.014 -27.921 1.00 71.94 182 PHE A N 1
ATOM 1421 C CA . PHE A 1 182 ? 40.015 -24.889 -28.836 1.00 71.94 182 PHE A CA 1
ATOM 1422 C C . PHE A 1 182 ? 39.947 -24.333 -30.273 1.00 71.94 182 PHE A C 1
ATOM 1424 O O . PHE A 1 182 ? 39.195 -24.856 -31.094 1.00 71.94 182 PHE A O 1
ATOM 1431 N N . GLY A 1 183 ? 40.710 -23.282 -30.595 1.00 67.25 183 GLY A N 1
ATOM 1432 C CA . GLY A 1 183 ? 40.753 -22.671 -31.925 1.00 67.25 183 GLY A CA 1
ATOM 1433 C C . GLY A 1 183 ? 39.531 -21.816 -32.271 1.00 67.25 183 GLY A C 1
ATOM 1434 O O . GLY A 1 183 ? 39.329 -21.489 -33.439 1.00 67.25 183 GLY A O 1
ATOM 1435 N N . ARG A 1 184 ? 38.700 -21.446 -31.288 1.00 71.81 184 ARG A N 1
ATOM 1436 C CA . ARG A 1 184 ? 37.550 -20.557 -31.499 1.00 71.81 184 ARG A CA 1
ATOM 1437 C C . ARG A 1 184 ? 37.993 -19.112 -31.349 1.00 71.81 184 ARG A C 1
ATOM 1439 O O . ARG A 1 184 ? 38.596 -18.744 -30.343 1.00 71.81 184 ARG A O 1
ATOM 1446 N N . ASP A 1 185 ? 37.651 -18.281 -32.326 1.00 71.38 185 ASP A N 1
ATOM 1447 C CA . ASP A 1 185 ? 37.928 -16.850 -32.265 1.00 71.38 185 ASP A CA 1
ATOM 1448 C C . ASP A 1 185 ? 36.966 -16.168 -31.280 1.00 71.38 185 ASP A C 1
ATOM 1450 O O . ASP A 1 185 ? 35.787 -15.914 -31.560 1.00 71.38 185 ASP A O 1
ATOM 1454 N N . ARG A 1 186 ? 37.480 -15.897 -30.080 1.00 70.25 186 ARG A N 1
ATOM 1455 C CA . ARG A 1 186 ? 36.724 -15.243 -29.011 1.00 70.25 186 ARG A CA 1
ATOM 1456 C C . ARG A 1 186 ? 36.419 -13.786 -29.359 1.00 70.25 186 ARG A C 1
ATOM 1458 O O . ARG A 1 186 ? 35.383 -13.280 -28.925 1.00 70.25 186 ARG A O 1
ATOM 1465 N N . ALA A 1 187 ? 37.278 -13.138 -30.148 1.00 73.38 187 ALA A N 1
ATOM 1466 C CA . ALA A 1 187 ? 37.066 -11.773 -30.611 1.00 73.38 187 ALA A CA 1
ATOM 1467 C C . ALA A 1 187 ? 35.944 -11.719 -31.656 1.00 73.38 187 ALA A C 1
ATOM 1469 O O . ALA A 1 187 ? 35.053 -10.883 -31.534 1.00 73.38 187 ALA A O 1
ATOM 1470 N N . ALA A 1 188 ? 35.892 -12.667 -32.597 1.00 74.44 188 ALA A N 1
ATOM 1471 C CA . ALA A 1 188 ? 34.821 -12.730 -33.596 1.00 74.44 188 ALA A CA 1
ATOM 1472 C C . ALA A 1 188 ? 33.424 -12.922 -32.974 1.00 74.44 188 ALA A C 1
ATOM 1474 O O . ALA A 1 188 ? 32.460 -12.281 -33.393 1.00 74.44 188 ALA A O 1
ATOM 1475 N N . TYR A 1 189 ? 33.293 -13.764 -31.940 1.00 75.50 189 TYR A N 1
ATOM 1476 C CA . TYR A 1 189 ? 32.012 -13.944 -31.240 1.00 75.50 189 TYR A CA 1
ATOM 1477 C C . TYR A 1 189 ? 31.568 -12.679 -30.487 1.00 75.50 189 TYR A C 1
ATOM 1479 O O . TYR A 1 189 ? 30.385 -12.322 -30.488 1.00 75.50 189 TYR A O 1
ATOM 1487 N N . GLN A 1 190 ? 32.512 -11.991 -29.839 1.00 77.88 190 GLN A N 1
ATOM 1488 C CA . GLN A 1 190 ? 32.245 -10.724 -29.159 1.00 77.88 190 GLN A CA 1
ATOM 1489 C C . GLN A 1 190 ? 31.855 -9.628 -30.156 1.00 77.88 190 GLN A C 1
ATOM 1491 O O . GLN A 1 190 ? 30.882 -8.915 -29.905 1.00 77.88 190 GLN A O 1
ATOM 1496 N N . GLU A 1 191 ? 32.531 -9.563 -31.305 1.00 79.50 191 GLU A N 1
ATOM 1497 C CA . GLU A 1 191 ? 32.220 -8.617 -32.375 1.00 79.50 191 GLU A CA 1
ATOM 1498 C C . GLU A 1 191 ? 30.848 -8.898 -32.993 1.00 79.50 191 GLU A C 1
ATOM 1500 O O . GLU A 1 191 ? 30.051 -7.985 -33.175 1.00 79.50 191 GLU A O 1
ATOM 1505 N N . GLN A 1 192 ? 30.483 -10.166 -33.212 1.00 83.62 192 GLN A N 1
ATOM 1506 C CA . GLN A 1 192 ? 29.143 -10.503 -33.697 1.00 83.62 192 GLN A CA 1
ATOM 1507 C C . GLN A 1 192 ? 28.050 -10.083 -32.700 1.00 83.62 192 GLN A C 1
ATOM 1509 O O . GLN A 1 192 ? 26.996 -9.590 -33.107 1.00 83.62 192 GLN A O 1
ATOM 1514 N N . ARG A 1 193 ? 28.273 -10.263 -31.389 1.00 84.38 193 ARG A N 1
ATOM 1515 C CA . ARG A 1 193 ? 27.345 -9.769 -30.356 1.00 84.38 193 ARG A CA 1
ATOM 1516 C C . ARG A 1 193 ? 27.251 -8.243 -30.357 1.00 84.38 193 ARG A C 1
ATOM 1518 O O . ARG A 1 193 ? 26.145 -7.723 -30.238 1.00 84.38 193 ARG A O 1
ATOM 1525 N N . ARG A 1 194 ? 28.380 -7.548 -30.512 1.00 84.25 194 ARG A N 1
ATOM 1526 C CA . ARG A 1 194 ? 28.448 -6.087 -30.639 1.00 84.25 194 ARG A CA 1
ATOM 1527 C C . ARG A 1 194 ? 27.666 -5.603 -31.865 1.00 84.25 194 ARG A C 1
ATOM 1529 O O . ARG A 1 194 ? 26.771 -4.776 -31.721 1.00 84.25 194 ARG A O 1
ATOM 1536 N N . GLN A 1 195 ? 27.882 -6.213 -33.029 1.00 86.38 195 GLN A N 1
ATOM 1537 C CA . GLN A 1 195 ? 27.175 -5.879 -34.268 1.00 86.38 195 GLN A CA 1
ATOM 1538 C C . GLN A 1 195 ? 25.654 -6.053 -34.151 1.00 86.38 195 GLN A C 1
ATOM 1540 O O . GLN A 1 195 ? 24.896 -5.238 -34.675 1.00 86.38 195 GLN A O 1
ATOM 1545 N N . ARG A 1 196 ? 25.188 -7.085 -33.432 1.00 88.06 196 ARG A N 1
ATOM 1546 C CA . ARG A 1 196 ? 23.753 -7.272 -33.155 1.00 88.06 196 ARG A CA 1
ATOM 1547 C C . ARG A 1 196 ? 23.174 -6.121 -32.328 1.00 88.06 196 ARG A C 1
ATOM 1549 O O . ARG A 1 196 ? 22.115 -5.619 -32.689 1.00 88.06 196 ARG A O 1
ATOM 1556 N N . ARG A 1 197 ? 23.869 -5.678 -31.271 1.00 88.38 197 ARG A N 1
ATOM 1557 C CA . ARG A 1 197 ? 23.431 -4.531 -30.450 1.00 88.38 197 ARG A CA 1
ATOM 1558 C C . ARG A 1 197 ? 23.395 -3.230 -31.251 1.00 88.38 197 ARG A C 1
ATOM 1560 O O . ARG A 1 197 ? 22.440 -2.469 -31.123 1.00 88.38 197 ARG A O 1
ATOM 1567 N N . ILE A 1 198 ? 24.384 -3.000 -32.117 1.00 87.19 198 ILE A N 1
ATOM 1568 C CA . ILE A 1 198 ? 24.422 -1.825 -33.004 1.00 87.19 198 ILE A CA 1
ATOM 1569 C C . ILE A 1 198 ? 23.231 -1.833 -33.964 1.00 87.19 198 ILE A C 1
ATOM 1571 O O . ILE A 1 198 ? 22.495 -0.851 -34.029 1.00 87.19 198 ILE A O 1
ATOM 1575 N N . ALA A 1 199 ? 22.981 -2.956 -34.643 1.00 88.94 199 ALA A N 1
ATOM 1576 C CA . ALA A 1 199 ? 21.836 -3.089 -35.542 1.00 88.94 199 ALA A CA 1
ATOM 1577 C C . ALA A 1 199 ? 20.500 -2.871 -34.808 1.00 88.94 199 ALA A C 1
ATOM 1579 O O . ALA A 1 199 ? 19.601 -2.205 -35.321 1.00 88.94 199 ALA A O 1
ATOM 1580 N N . GLU A 1 200 ? 20.367 -3.384 -33.581 1.00 89.06 200 GLU A N 1
ATOM 1581 C CA . GLU A 1 200 ? 19.184 -3.164 -32.746 1.00 89.06 200 GLU A CA 1
ATOM 1582 C C . GLU A 1 200 ? 19.010 -1.685 -32.360 1.00 89.06 200 GLU A C 1
ATOM 1584 O O . GLU A 1 200 ? 17.904 -1.142 -32.456 1.00 89.06 200 GLU A O 1
ATOM 1589 N N . ARG A 1 201 ? 20.091 -1.006 -31.959 1.00 88.75 201 ARG A N 1
ATOM 1590 C CA . ARG A 1 201 ? 20.099 0.437 -31.672 1.00 88.75 201 ARG A CA 1
ATOM 1591 C C . ARG A 1 201 ? 19.687 1.252 -32.894 1.00 88.75 201 ARG A C 1
ATOM 1593 O O . ARG A 1 201 ? 18.834 2.135 -32.783 1.00 88.75 201 ARG A O 1
ATOM 1600 N N . GLU A 1 202 ? 20.256 0.963 -34.060 1.00 88.19 202 GLU A N 1
ATOM 1601 C CA . GLU A 1 202 ? 19.910 1.632 -35.316 1.00 88.19 202 GLU A CA 1
ATOM 1602 C C . GLU A 1 202 ? 18.454 1.387 -35.711 1.00 88.19 202 GLU A C 1
ATOM 1604 O O . GLU A 1 202 ? 17.760 2.328 -36.106 1.00 88.19 202 GLU A O 1
ATOM 1609 N N . ALA A 1 203 ? 17.944 0.166 -35.525 1.00 88.62 203 ALA A N 1
ATOM 1610 C CA . ALA A 1 203 ? 16.535 -0.142 -35.734 1.00 88.62 203 ALA A CA 1
ATOM 1611 C C . ALA A 1 203 ? 15.636 0.691 -34.804 1.00 88.62 203 ALA A C 1
ATOM 1613 O O . ALA A 1 203 ? 14.651 1.273 -35.266 1.00 88.62 203 ALA A O 1
ATOM 1614 N N . ARG A 1 204 ? 15.989 0.829 -33.514 1.00 88.62 204 ARG A N 1
ATOM 1615 C CA . ARG A 1 204 ? 15.263 1.688 -32.555 1.00 88.62 204 ARG A CA 1
ATOM 1616 C C . ARG A 1 204 ? 15.287 3.161 -32.972 1.00 88.62 204 ARG A C 1
ATOM 1618 O O . ARG A 1 204 ? 14.237 3.800 -33.040 1.00 88.62 204 ARG A O 1
ATOM 1625 N N . ARG A 1 205 ? 16.457 3.702 -33.331 1.00 86.56 205 ARG A N 1
ATOM 1626 C CA . ARG A 1 205 ? 16.598 5.080 -33.851 1.00 86.56 205 ARG A CA 1
ATOM 1627 C C . ARG A 1 205 ? 15.772 5.306 -35.116 1.00 86.56 205 ARG A C 1
ATOM 1629 O O . ARG A 1 205 ? 15.100 6.329 -35.229 1.00 86.56 205 ARG A O 1
ATOM 1636 N N . THR A 1 206 ? 15.769 4.344 -36.031 1.00 86.88 206 THR A N 1
ATOM 1637 C CA . THR A 1 206 ? 15.002 4.416 -37.280 1.00 86.88 206 THR A CA 1
ATOM 1638 C C . THR A 1 206 ? 13.499 4.427 -37.013 1.00 86.88 206 THR A C 1
ATOM 1640 O O . THR A 1 206 ? 12.804 5.295 -37.540 1.00 86.88 206 THR A O 1
ATOM 1643 N N . ARG A 1 207 ? 13.000 3.553 -36.126 1.00 86.38 207 ARG A N 1
ATOM 1644 C CA . ARG A 1 207 ? 11.586 3.555 -35.709 1.00 86.38 207 ARG A CA 1
ATOM 1645 C C . ARG A 1 207 ? 11.164 4.902 -35.114 1.00 86.38 207 ARG A C 1
ATOM 1647 O O . ARG A 1 207 ? 10.120 5.431 -35.487 1.00 86.38 207 ARG A O 1
ATOM 1654 N N . ARG A 1 208 ? 11.998 5.510 -34.261 1.00 84.25 208 ARG A N 1
ATOM 1655 C CA . ARG A 1 208 ? 11.740 6.857 -33.720 1.00 84.25 208 ARG A CA 1
ATOM 1656 C C . ARG A 1 208 ? 11.668 7.932 -34.799 1.00 84.25 208 ARG A C 1
ATOM 1658 O O . ARG A 1 208 ? 10.772 8.771 -34.756 1.00 84.25 208 ARG A O 1
ATOM 1665 N N . ARG A 1 209 ? 12.600 7.924 -35.758 1.00 83.81 209 ARG A N 1
ATOM 1666 C CA . ARG A 1 209 ? 12.598 8.878 -36.881 1.00 83.81 209 ARG A CA 1
ATOM 1667 C C . ARG A 1 209 ? 11.302 8.779 -37.678 1.00 83.81 209 ARG A C 1
ATOM 1669 O O . ARG A 1 209 ? 10.659 9.801 -37.894 1.00 83.81 209 ARG A O 1
ATOM 1676 N N . GLN A 1 210 ? 10.887 7.559 -38.011 1.00 85.88 210 GLN A N 1
ATOM 1677 C CA . GLN A 1 210 ? 9.640 7.299 -38.732 1.00 85.88 210 GLN A CA 1
ATOM 1678 C C . GLN A 1 210 ? 8.406 7.766 -37.944 1.00 85.88 210 GLN A C 1
ATOM 1680 O O . GLN A 1 210 ? 7.548 8.446 -38.499 1.00 85.88 210 GLN A O 1
ATOM 1685 N N . ALA A 1 211 ? 8.330 7.481 -36.640 1.00 84.31 211 ALA A N 1
ATOM 1686 C CA . ALA A 1 211 ? 7.215 7.933 -35.803 1.00 84.31 211 ALA A CA 1
ATOM 1687 C C . ALA A 1 211 ? 7.122 9.472 -35.721 1.00 84.31 211 ALA A C 1
ATOM 1689 O O . ALA A 1 211 ? 6.030 10.039 -35.730 1.00 84.31 211 ALA A O 1
ATOM 1690 N N . ARG A 1 212 ? 8.261 10.178 -35.680 1.00 84.00 212 ARG A N 1
ATOM 1691 C CA . ARG A 1 212 ? 8.291 11.655 -35.688 1.00 84.00 212 ARG A CA 1
ATOM 1692 C C . ARG A 1 212 ? 7.920 12.245 -37.045 1.00 84.00 212 ARG A C 1
ATOM 1694 O O . ARG A 1 212 ? 7.285 13.296 -37.079 1.00 84.00 212 ARG A O 1
ATOM 1701 N N . GLU A 1 213 ? 8.316 11.591 -38.136 1.00 84.38 213 GLU A N 1
ATOM 1702 C CA . GLU A 1 213 ? 7.910 11.959 -39.496 1.00 84.38 213 GLU A CA 1
ATOM 1703 C C . GLU A 1 213 ? 6.392 11.868 -39.657 1.00 84.38 213 GLU A C 1
ATOM 1705 O O . GLU A 1 213 ? 5.778 12.821 -40.129 1.00 84.38 213 GLU A O 1
ATOM 1710 N N . GLN A 1 214 ? 5.782 10.779 -39.180 1.00 84.69 214 GLN A N 1
ATOM 1711 C CA . GLN A 1 214 ? 4.326 10.603 -39.198 1.00 84.69 214 GLN A CA 1
ATOM 1712 C C . GLN A 1 214 ? 3.597 11.657 -38.351 1.00 84.69 214 GLN A C 1
ATOM 1714 O O . GLN A 1 214 ? 2.541 12.139 -38.745 1.00 84.69 214 GLN A O 1
ATOM 1719 N N . ASN A 1 215 ? 4.188 12.067 -37.225 1.00 80.25 215 ASN A N 1
ATOM 1720 C CA . ASN A 1 215 ? 3.615 13.073 -36.328 1.00 80.25 215 ASN A CA 1
ATOM 1721 C C . ASN A 1 215 ? 3.948 14.531 -36.705 1.00 80.25 215 ASN A C 1
ATOM 1723 O O . ASN A 1 215 ? 3.600 15.438 -35.952 1.00 80.25 215 ASN A O 1
ATOM 1727 N N . GLY A 1 216 ? 4.659 14.783 -37.811 1.00 77.38 216 GLY A N 1
ATOM 1728 C CA . GLY A 1 216 ? 5.007 16.138 -38.266 1.00 77.38 216 GLY A CA 1
ATOM 1729 C C . GLY A 1 216 ? 6.010 16.902 -37.383 1.00 77.38 216 GLY A C 1
ATOM 1730 O O . GLY A 1 216 ? 6.301 18.061 -37.657 1.00 77.38 216 GLY A O 1
ATOM 1731 N N . LYS A 1 217 ? 6.592 16.269 -36.354 1.00 75.38 217 LYS A N 1
ATOM 1732 C CA . LYS A 1 217 ? 7.483 16.902 -35.353 1.00 75.38 217 LYS A CA 1
ATOM 1733 C C . LYS A 1 217 ? 8.976 16.718 -35.649 1.00 75.38 217 LYS A C 1
ATOM 1735 O O . LYS A 1 217 ? 9.815 16.785 -34.752 1.00 75.38 217 LYS A O 1
ATOM 1740 N N . ARG A 1 218 ? 9.340 16.429 -36.903 1.00 68.69 218 ARG A N 1
ATOM 1741 C CA . ARG A 1 218 ? 10.730 16.104 -37.273 1.00 68.69 218 ARG A CA 1
ATOM 1742 C C . ARG A 1 218 ? 11.687 17.285 -37.083 1.00 68.69 218 ARG A C 1
ATOM 1744 O O . ARG A 1 218 ? 12.797 17.076 -36.610 1.00 68.69 218 ARG A O 1
ATOM 1751 N N . ALA A 1 219 ? 11.270 18.493 -37.459 1.00 66.38 219 ALA A N 1
ATOM 1752 C CA . ALA A 1 219 ? 12.133 19.678 -37.456 1.00 66.38 219 ALA A CA 1
ATOM 1753 C C . ALA A 1 219 ? 12.463 20.202 -36.044 1.00 66.38 219 ALA A C 1
ATOM 1755 O O . ALA A 1 219 ? 13.463 20.886 -35.869 1.00 66.38 219 ALA A O 1
ATOM 1756 N N . GLU A 1 220 ? 11.650 19.861 -35.042 1.00 68.50 220 GLU A N 1
ATOM 1757 C CA . GLU A 1 220 ? 11.773 20.366 -33.666 1.00 68.50 220 GLU A CA 1
ATOM 1758 C C . GLU A 1 220 ? 12.643 19.470 -32.764 1.00 68.50 220 GLU A C 1
ATOM 1760 O O . GLU A 1 220 ? 13.007 19.862 -31.656 1.00 68.50 220 GLU A O 1
ATOM 1765 N N . HIS A 1 221 ? 12.980 18.252 -33.206 1.00 73.88 221 HIS A N 1
ATOM 1766 C CA . HIS A 1 221 ? 13.609 17.241 -32.356 1.00 73.88 221 HIS A CA 1
ATOM 1767 C C . HIS A 1 221 ? 15.094 17.014 -32.687 1.00 73.88 221 HIS A C 1
ATOM 1769 O O . HIS A 1 221 ? 15.424 16.397 -33.702 1.00 73.88 221 HIS A O 1
ATOM 1775 N N . ASN A 1 222 ? 15.998 17.365 -31.763 1.00 73.00 222 ASN A N 1
ATOM 1776 C CA . ASN A 1 222 ? 17.420 17.007 -31.873 1.00 73.00 222 ASN A CA 1
ATOM 1777 C C . ASN A 1 222 ? 17.662 15.553 -31.439 1.00 73.00 222 ASN A C 1
ATOM 1779 O O . ASN A 1 222 ? 17.206 15.127 -30.383 1.00 73.00 222 ASN A O 1
ATOM 1783 N N . GLU A 1 223 ? 18.419 14.779 -32.218 1.00 65.62 223 GLU A N 1
ATOM 1784 C CA . GLU A 1 223 ? 18.602 13.336 -31.968 1.00 65.62 223 GLU A CA 1
ATOM 1785 C C . GLU A 1 223 ? 19.251 12.999 -30.616 1.00 65.62 223 GLU A C 1
ATOM 1787 O O . GLU A 1 223 ? 18.936 11.963 -30.035 1.00 65.62 223 GLU A O 1
ATOM 1792 N N . GLY A 1 224 ? 20.078 13.896 -30.069 1.00 68.00 224 GLY A N 1
ATOM 1793 C CA . GLY A 1 224 ? 20.703 13.738 -28.748 1.00 68.00 224 GLY A CA 1
ATOM 1794 C C . GLY A 1 224 ? 19.744 13.851 -27.556 1.00 68.00 224 GLY A C 1
ATOM 1795 O O . GLY A 1 224 ? 20.169 13.701 -26.419 1.00 68.00 224 GLY A O 1
ATOM 1796 N N . PHE A 1 225 ? 18.459 14.123 -27.794 1.00 66.88 225 PHE A N 1
ATOM 1797 C CA . PHE A 1 225 ? 17.443 14.333 -26.761 1.00 66.88 225 PHE A CA 1
ATOM 1798 C C . PHE A 1 225 ? 16.458 13.170 -26.591 1.00 66.88 225 PHE A C 1
ATOM 1800 O O . PHE A 1 225 ? 15.448 13.305 -25.897 1.00 66.88 225 PHE A O 1
ATOM 1807 N N . SER A 1 226 ? 16.732 12.035 -27.230 1.00 73.88 226 SER A N 1
ATOM 1808 C CA . SER A 1 226 ? 15.880 10.854 -27.140 1.00 73.88 226 SER A CA 1
ATOM 1809 C C . SER A 1 226 ? 16.063 10.112 -25.811 1.00 73.88 226 SER A C 1
ATOM 1811 O O . SER A 1 226 ? 17.182 9.790 -25.433 1.00 73.88 226 SER A O 1
ATOM 1813 N N . SER A 1 227 ? 14.941 9.795 -25.166 1.00 72.81 227 SER A N 1
ATOM 1814 C CA . SER A 1 227 ? 14.823 9.113 -23.863 1.00 72.81 227 SER A CA 1
ATOM 1815 C C . SER A 1 227 ? 15.313 7.651 -23.872 1.00 72.81 227 SER A C 1
ATOM 1817 O O . SER A 1 227 ? 15.896 7.158 -22.910 1.00 72.81 227 SER A O 1
ATOM 1819 N N . ASP A 1 228 ? 15.144 6.980 -25.017 1.00 79.69 228 ASP A N 1
ATOM 1820 C CA . ASP A 1 228 ? 15.498 5.568 -25.220 1.00 79.69 228 ASP A CA 1
ATOM 1821 C C . ASP A 1 228 ? 14.758 4.561 -24.332 1.00 79.69 228 ASP A C 1
ATOM 1823 O O . ASP A 1 228 ? 15.326 3.566 -23.885 1.00 79.69 228 ASP A O 1
ATOM 1827 N N . ASP A 1 229 ? 13.456 4.803 -24.162 1.00 82.12 229 ASP A N 1
ATOM 1828 C CA . ASP A 1 229 ? 12.541 3.997 -23.346 1.00 82.12 229 ASP A CA 1
ATOM 1829 C C . ASP A 1 229 ? 11.985 2.753 -24.087 1.00 82.12 229 ASP A C 1
ATOM 1831 O O . ASP A 1 229 ? 11.200 2.003 -23.517 1.00 82.12 229 ASP A O 1
ATOM 1835 N N . GLU A 1 230 ? 12.315 2.517 -25.369 1.00 83.50 230 GLU A N 1
ATOM 1836 C CA . GLU A 1 230 ? 11.661 1.447 -26.145 1.00 83.50 230 GLU A CA 1
ATOM 1837 C C . GLU A 1 230 ? 12.111 0.056 -25.693 1.00 83.50 230 GLU A C 1
ATOM 1839 O O . GLU A 1 230 ? 13.305 -0.182 -25.545 1.00 83.50 230 GLU A O 1
ATOM 1844 N N . GLU A 1 231 ? 11.197 -0.904 -25.586 1.00 87.62 231 GLU A N 1
ATOM 1845 C CA . GLU A 1 231 ? 11.508 -2.297 -25.241 1.00 87.62 231 GLU A CA 1
ATOM 1846 C C . GLU A 1 231 ? 11.191 -3.258 -26.386 1.00 87.62 231 GLU A C 1
ATOM 1848 O O . GLU A 1 231 ? 10.449 -2.938 -27.320 1.00 87.62 231 GLU A O 1
ATOM 1853 N N . THR A 1 232 ? 11.789 -4.449 -26.339 1.00 88.56 232 THR A N 1
ATOM 1854 C CA . THR A 1 232 ? 11.460 -5.515 -27.288 1.00 88.56 232 THR A CA 1
ATOM 1855 C C . THR A 1 232 ? 10.099 -6.122 -26.941 1.00 88.56 232 THR A C 1
ATOM 1857 O O . THR A 1 232 ? 9.703 -6.169 -25.776 1.00 88.56 232 THR A O 1
ATOM 1860 N N . SER A 1 233 ? 9.377 -6.646 -27.937 1.00 89.56 233 SER A N 1
ATOM 1861 C CA . SER A 1 233 ? 8.099 -7.333 -27.693 1.00 89.56 233 SER A CA 1
ATOM 1862 C C . SER A 1 233 ? 8.253 -8.527 -26.744 1.00 89.56 233 SER A C 1
ATOM 1864 O O . SER A 1 233 ? 7.362 -8.805 -25.944 1.00 89.56 233 SER A O 1
ATOM 1866 N N . THR A 1 234 ? 9.398 -9.210 -26.795 1.00 91.62 234 THR A N 1
ATOM 1867 C CA . THR A 1 234 ? 9.751 -10.317 -25.900 1.00 91.62 234 THR A CA 1
ATOM 1868 C C . THR A 1 234 ? 9.941 -9.864 -24.453 1.00 91.62 234 THR A C 1
ATOM 1870 O O . THR A 1 234 ? 9.468 -10.536 -23.535 1.00 91.62 234 THR A O 1
ATOM 1873 N N . ASP A 1 235 ? 10.574 -8.710 -24.228 1.00 93.31 235 ASP A N 1
ATOM 1874 C CA . ASP A 1 235 ? 10.762 -8.164 -22.879 1.00 93.31 235 ASP A CA 1
ATOM 1875 C C . ASP A 1 235 ? 9.438 -7.687 -22.280 1.00 93.31 235 ASP A C 1
ATOM 1877 O O . ASP A 1 235 ? 9.157 -7.977 -21.120 1.00 93.31 235 ASP A O 1
ATOM 1881 N N . ILE A 1 236 ? 8.598 -7.035 -23.091 1.00 94.12 236 ILE A N 1
ATOM 1882 C CA . ILE A 1 236 ? 7.258 -6.594 -22.681 1.00 94.12 236 ILE A CA 1
ATOM 1883 C C . ILE A 1 236 ? 6.398 -7.803 -22.308 1.00 94.12 236 ILE A C 1
ATOM 1885 O O . ILE A 1 236 ? 5.786 -7.818 -21.246 1.00 94.12 236 ILE A O 1
ATOM 1889 N N . THR A 1 237 ? 6.385 -8.843 -23.149 1.00 96.50 237 THR A N 1
ATOM 1890 C CA . THR A 1 237 ? 5.574 -10.045 -22.899 1.00 96.50 237 THR A CA 1
ATOM 1891 C C . THR A 1 237 ? 6.032 -10.769 -21.634 1.00 96.50 237 THR A C 1
ATOM 1893 O O . THR A 1 237 ? 5.202 -11.120 -20.801 1.00 96.50 237 THR A O 1
ATOM 1896 N N . SER A 1 238 ? 7.344 -10.953 -21.448 1.00 97.00 238 SER A N 1
ATOM 1897 C CA . SER A 1 238 ? 7.872 -11.624 -20.251 1.00 97.00 238 SER A CA 1
ATOM 1898 C C . SER A 1 238 ? 7.598 -10.834 -18.968 1.00 97.00 238 SER A C 1
ATOM 1900 O O . SER A 1 238 ? 7.190 -11.423 -17.969 1.00 97.00 238 SER A O 1
ATOM 1902 N N . PHE A 1 239 ? 7.738 -9.505 -19.004 1.00 97.06 239 PHE A N 1
ATOM 1903 C CA . PHE A 1 239 ? 7.372 -8.636 -17.887 1.00 97.06 239 PHE A CA 1
ATOM 1904 C C . PHE A 1 239 ? 5.874 -8.718 -17.564 1.00 97.06 239 PHE A C 1
ATOM 1906 O O . PHE A 1 239 ? 5.519 -8.873 -16.399 1.00 97.06 239 PHE A O 1
ATOM 1913 N N . SER A 1 240 ? 4.998 -8.657 -18.572 1.00 96.75 240 SER A N 1
ATOM 1914 C CA . SER A 1 240 ? 3.548 -8.749 -18.366 1.00 96.75 240 SER A CA 1
ATOM 1915 C C . SER A 1 240 ? 3.126 -10.095 -17.782 1.00 96.75 240 SER A C 1
ATOM 1917 O O . SER A 1 240 ? 2.320 -10.112 -16.858 1.00 96.75 240 SER A O 1
ATOM 1919 N N . MET A 1 241 ? 3.705 -11.204 -18.255 1.00 98.00 241 MET A N 1
ATOM 1920 C CA . MET A 1 241 ? 3.427 -12.539 -17.710 1.00 98.00 241 MET A CA 1
ATOM 1921 C C . MET A 1 241 ? 3.821 -12.646 -16.232 1.00 98.00 241 MET A C 1
ATOM 1923 O O . MET A 1 241 ? 3.053 -13.160 -15.422 1.00 98.00 241 MET A O 1
ATOM 1927 N N . GLU A 1 242 ? 4.996 -12.134 -15.857 1.00 98.12 242 GLU A N 1
ATOM 1928 C CA . GLU A 1 242 ? 5.441 -12.171 -14.460 1.00 98.12 242 GLU A CA 1
ATOM 1929 C C . GLU A 1 242 ? 4.633 -11.208 -13.575 1.00 98.12 242 GLU A C 1
ATOM 1931 O O . GLU A 1 242 ? 4.265 -11.558 -12.454 1.00 98.12 242 GLU A O 1
ATOM 1936 N N . LYS A 1 243 ? 4.271 -10.025 -14.095 1.00 97.75 243 LYS A N 1
ATOM 1937 C CA . LYS A 1 243 ? 3.366 -9.079 -13.422 1.00 97.75 243 LYS A CA 1
ATOM 1938 C C . LYS A 1 243 ? 2.008 -9.732 -13.147 1.00 97.75 243 LYS A C 1
ATOM 1940 O O . LYS A 1 243 ? 1.514 -9.651 -12.025 1.00 97.75 243 LYS A O 1
ATOM 1945 N N . GLU A 1 244 ? 1.423 -10.402 -14.138 1.00 98.12 244 GLU A N 1
ATOM 1946 C CA . GLU A 1 244 ? 0.141 -11.107 -14.011 1.00 98.12 244 GLU A CA 1
ATOM 1947 C C . GLU A 1 244 ? 0.219 -12.268 -13.014 1.00 98.12 244 GLU A C 1
ATOM 1949 O O . GLU A 1 244 ? -0.701 -12.451 -12.211 1.00 98.12 244 GLU A O 1
ATOM 1954 N N . ARG A 1 245 ? 1.336 -13.007 -12.998 1.00 98.25 245 ARG A N 1
ATOM 1955 C CA . ARG A 1 245 ? 1.589 -14.052 -12.000 1.00 98.25 245 ARG A CA 1
ATOM 1956 C C . ARG A 1 245 ? 1.544 -13.479 -10.582 1.00 98.25 245 ARG A C 1
ATOM 1958 O O . ARG A 1 245 ? 0.808 -14.001 -9.751 1.00 98.25 245 ARG A O 1
ATOM 1965 N N . ILE A 1 246 ? 2.269 -12.387 -10.314 1.00 98.19 246 ILE A N 1
ATOM 1966 C CA . ILE A 1 246 ? 2.284 -11.736 -8.991 1.00 98.19 246 ILE A CA 1
ATOM 1967 C C . ILE A 1 246 ? 0.884 -11.238 -8.608 1.00 98.19 246 ILE A C 1
ATOM 1969 O O . ILE A 1 246 ? 0.442 -11.457 -7.484 1.00 98.19 246 ILE A O 1
ATOM 1973 N N . VAL A 1 247 ? 0.159 -10.610 -9.539 1.00 97.38 247 VAL A N 1
ATOM 1974 C CA . VAL A 1 247 ? -1.212 -10.120 -9.299 1.00 97.38 247 VAL A CA 1
ATOM 1975 C C . VAL A 1 247 ? -2.181 -11.263 -8.998 1.00 97.38 247 VAL A C 1
ATOM 1977 O O . VAL A 1 247 ? -3.058 -11.123 -8.149 1.00 97.38 247 VAL A O 1
ATOM 1980 N N . THR A 1 248 ? -2.037 -12.398 -9.679 1.00 97.56 248 THR A N 1
ATOM 1981 C CA . THR A 1 248 ? -2.881 -13.575 -9.449 1.00 97.56 248 THR A CA 1
ATOM 1982 C C . THR A 1 248 ? -2.636 -14.167 -8.067 1.00 97.56 248 THR A C 1
ATOM 1984 O O . THR A 1 248 ? -3.593 -14.491 -7.372 1.00 97.56 248 THR A O 1
ATOM 1987 N N . GLU A 1 249 ? -1.378 -14.257 -7.637 1.00 97.50 249 GLU A N 1
ATOM 1988 C CA . GLU A 1 249 ? -1.040 -14.715 -6.287 1.00 97.50 249 GLU A CA 1
ATOM 1989 C C . GLU A 1 249 ? -1.502 -13.717 -5.214 1.00 97.50 249 GLU A C 1
ATOM 1991 O O . GLU A 1 249 ? -2.047 -14.126 -4.194 1.00 97.50 249 GLU A O 1
ATOM 1996 N N . ALA A 1 250 ? -1.411 -12.409 -5.477 1.00 97.12 250 ALA A N 1
ATOM 1997 C CA . ALA A 1 250 ? -1.919 -11.368 -4.580 1.00 97.12 250 ALA A CA 1
ATOM 1998 C C . ALA A 1 250 ? -3.423 -11.494 -4.289 1.00 97.12 250 ALA A C 1
ATOM 2000 O O . ALA A 1 250 ? -3.850 -11.249 -3.163 1.00 97.12 250 ALA A O 1
ATOM 2001 N N . LYS A 1 251 ? -4.225 -11.931 -5.268 1.00 95.69 251 LYS A N 1
ATOM 2002 C CA . LYS A 1 251 ? -5.668 -12.162 -5.082 1.00 95.69 251 LYS A CA 1
ATOM 2003 C C . LYS A 1 251 ? -5.987 -13.359 -4.182 1.00 95.69 251 LYS A C 1
ATOM 2005 O O . LYS A 1 251 ? -7.084 -13.409 -3.641 1.00 95.69 251 LYS A O 1
ATOM 2010 N N . LYS A 1 252 ? -5.055 -14.300 -4.021 1.00 96.69 252 LYS A N 1
ATOM 2011 C CA . LYS A 1 252 ? -5.247 -15.523 -3.224 1.00 96.69 252 LYS A CA 1
ATOM 2012 C C . LYS A 1 252 ? -4.815 -15.378 -1.767 1.00 96.69 252 LYS A C 1
ATOM 2014 O O . LYS A 1 252 ? -5.120 -16.248 -0.965 1.00 96.69 252 LYS A O 1
ATOM 2019 N N . VAL A 1 253 ? -4.113 -14.294 -1.413 1.00 97.00 253 VAL A N 1
ATOM 2020 C CA . VAL A 1 253 ? -3.527 -14.098 -0.069 1.00 97.00 253 VAL A CA 1
ATOM 2021 C C . VAL A 1 253 ? -4.561 -14.229 1.052 1.00 97.00 253 VAL A C 1
ATOM 2023 O O . VAL A 1 253 ? -4.228 -14.723 2.124 1.00 97.00 253 VAL A O 1
ATOM 2026 N N . PHE A 1 254 ? -5.794 -13.791 0.798 1.00 96.88 254 PHE A N 1
ATOM 2027 C CA . PHE A 1 254 ? -6.893 -13.795 1.764 1.00 96.88 254 PHE A CA 1
ATOM 2028 C C . PHE A 1 254 ? -8.058 -14.709 1.346 1.00 96.88 254 PHE A C 1
ATOM 2030 O O . PHE A 1 254 ? -9.145 -14.583 1.890 1.00 96.88 254 PHE A O 1
ATOM 2037 N N . GLU A 1 255 ? -7.864 -15.621 0.384 1.00 96.19 255 GLU A N 1
ATOM 2038 C CA . GLU A 1 255 ? -8.936 -16.512 -0.104 1.00 96.19 255 GLU A CA 1
ATOM 2039 C C . GLU A 1 255 ? -9.490 -17.431 1.001 1.00 96.19 255 GLU A C 1
ATOM 2041 O O . GLU A 1 255 ? -10.659 -17.809 0.981 1.00 96.19 255 GLU A O 1
ATOM 2046 N N . ASP A 1 256 ? -8.654 -17.770 1.978 1.00 96.50 256 ASP A N 1
ATOM 2047 C CA . ASP A 1 256 ? -8.969 -18.609 3.131 1.00 96.50 256 ASP A CA 1
ATOM 2048 C C . ASP A 1 256 ? -9.406 -17.818 4.378 1.00 96.50 256 ASP A C 1
ATOM 2050 O O . ASP A 1 256 ? -9.621 -18.410 5.436 1.00 96.50 256 ASP A O 1
ATOM 2054 N N . VAL A 1 257 ? -9.546 -16.492 4.272 1.00 97.25 257 VAL A N 1
ATOM 2055 C CA . VAL A 1 257 ? -9.874 -15.595 5.388 1.00 97.25 257 VAL A CA 1
ATOM 2056 C C . VAL A 1 257 ? -11.289 -15.047 5.217 1.00 97.25 257 VAL A C 1
ATOM 2058 O O . VAL A 1 257 ? -11.698 -14.680 4.120 1.00 97.25 257 VAL A O 1
ATOM 2061 N N . VAL A 1 258 ? -12.056 -14.972 6.307 1.00 96.44 258 VAL A N 1
ATOM 2062 C CA . VAL A 1 258 ? -13.392 -14.352 6.284 1.00 96.44 258 VAL A CA 1
ATOM 2063 C C . VAL A 1 258 ? -13.295 -12.833 6.115 1.00 96.44 258 VAL A C 1
ATOM 2065 O O . VAL A 1 258 ? -12.347 -12.208 6.596 1.00 96.44 258 VAL A O 1
ATOM 2068 N N . GLU A 1 259 ? -14.292 -12.232 5.459 1.00 95.44 259 GLU A N 1
ATOM 2069 C CA . GLU A 1 259 ? -14.275 -10.809 5.078 1.00 95.44 259 GLU A CA 1
ATOM 2070 C C . GLU A 1 259 ? -14.011 -9.867 6.261 1.00 95.44 259 GLU A C 1
ATOM 2072 O O . GLU A 1 259 ? -13.276 -8.889 6.101 1.00 95.44 259 GLU A O 1
ATOM 2077 N N . ASP A 1 260 ? -14.510 -10.211 7.452 1.00 95.94 260 ASP A N 1
ATOM 2078 C CA . ASP A 1 260 ? -14.322 -9.461 8.700 1.00 95.94 260 ASP A CA 1
ATOM 2079 C C . ASP A 1 260 ? -12.846 -9.158 9.014 1.00 95.94 260 ASP A C 1
ATOM 2081 O O . ASP A 1 260 ? -12.549 -8.122 9.601 1.00 95.94 260 ASP A O 1
ATOM 2085 N N . PHE A 1 261 ? -11.900 -10.004 8.585 1.00 96.62 261 PHE A N 1
ATOM 2086 C CA . PHE A 1 261 ? -10.476 -9.850 8.914 1.00 96.62 261 PHE A CA 1
ATOM 2087 C C . PHE A 1 261 ? -9.590 -9.378 7.757 1.00 96.62 261 PHE A C 1
ATOM 2089 O O . PHE A 1 261 ? -8.384 -9.212 7.945 1.00 96.62 261 PHE A O 1
ATOM 2096 N N . HIS A 1 262 ? -10.138 -9.132 6.563 1.00 95.56 262 HIS A N 1
ATOM 2097 C CA . HIS A 1 262 ? -9.341 -8.636 5.430 1.00 95.56 262 HIS A CA 1
ATOM 2098 C C . HIS A 1 262 ? -10.010 -7.525 4.612 1.00 95.56 262 HIS A C 1
ATOM 2100 O O . HIS A 1 262 ? -9.346 -6.860 3.812 1.00 95.56 262 HIS A O 1
ATOM 2106 N N . SER A 1 263 ? -11.314 -7.312 4.769 1.00 95.88 263 SER A N 1
ATOM 2107 C CA . SER A 1 263 ? -12.015 -6.219 4.110 1.00 95.88 263 SER A CA 1
ATOM 2108 C C . SER A 1 263 ? -11.806 -4.923 4.877 1.00 95.88 263 SER A C 1
ATOM 2110 O O . SER A 1 263 ? -12.065 -4.840 6.079 1.00 95.88 263 SER A O 1
ATOM 2112 N N . LEU A 1 264 ? -11.380 -3.881 4.160 1.00 95.56 264 LEU A N 1
ATOM 2113 C CA . LEU A 1 264 ? -11.241 -2.548 4.737 1.00 95.56 264 LEU A CA 1
ATOM 2114 C C . LEU A 1 264 ? -12.561 -2.055 5.329 1.00 95.56 264 LEU A C 1
ATOM 2116 O O . LEU A 1 264 ? -12.538 -1.498 6.421 1.00 95.56 264 LEU A O 1
ATOM 2120 N N . ASP A 1 265 ? -13.689 -2.289 4.656 1.00 94.75 265 ASP A N 1
ATOM 2121 C CA . ASP A 1 265 ? -14.989 -1.764 5.079 1.00 94.75 265 ASP A CA 1
ATOM 2122 C C . ASP A 1 265 ? -15.513 -2.452 6.345 1.00 94.75 265 ASP A C 1
ATOM 2124 O O . ASP A 1 265 ? -15.987 -1.767 7.251 1.00 94.75 265 ASP A O 1
ATOM 2128 N N . TYR A 1 266 ? -15.369 -3.779 6.464 1.00 95.44 266 TYR A N 1
ATOM 2129 C CA . TYR A 1 266 ? -15.780 -4.490 7.681 1.00 95.44 266 TYR A CA 1
ATOM 2130 C C . TYR A 1 266 ? -14.903 -4.096 8.867 1.00 95.44 266 TYR A C 1
ATOM 2132 O O . TYR A 1 266 ? -15.435 -3.672 9.896 1.00 95.44 266 TYR A O 1
ATOM 2140 N N . ILE A 1 267 ? -13.573 -4.114 8.703 1.00 96.19 267 ILE A N 1
ATOM 2141 C CA . ILE A 1 267 ? -12.647 -3.699 9.765 1.00 96.19 267 ILE A CA 1
ATOM 2142 C C . ILE A 1 267 ? -12.950 -2.265 10.198 1.00 96.19 267 ILE A C 1
ATOM 2144 O O . ILE A 1 267 ? -13.099 -1.996 11.389 1.00 96.19 267 ILE A O 1
ATOM 2148 N N . LYS A 1 268 ? -13.094 -1.349 9.237 1.00 94.69 268 LYS A N 1
ATOM 2149 C CA . LYS A 1 268 ? -13.481 0.043 9.478 1.00 94.69 268 LYS A CA 1
ATOM 2150 C C . LYS A 1 268 ? -14.782 0.136 10.280 1.00 94.69 268 LYS A C 1
ATOM 2152 O O . LYS A 1 268 ? -14.814 0.861 11.271 1.00 94.69 268 LYS A O 1
ATOM 2157 N N . SER A 1 269 ? -15.819 -0.605 9.891 1.00 94.12 269 SER A N 1
ATOM 2158 C CA . SER A 1 269 ? -17.133 -0.542 10.536 1.00 94.12 269 SER A CA 1
ATOM 2159 C C . SER A 1 269 ? -17.091 -0.919 12.021 1.00 94.12 269 SER A C 1
ATOM 2161 O O . SER A 1 269 ? -17.722 -0.244 12.834 1.00 94.12 269 SER A O 1
ATOM 2163 N N . HIS A 1 270 ? -16.290 -1.921 12.407 1.00 94.12 270 HIS A N 1
ATOM 2164 C CA . HIS A 1 270 ? -16.095 -2.281 13.814 1.00 94.12 270 HIS A CA 1
ATOM 2165 C C . HIS A 1 270 ? -15.518 -1.110 14.616 1.00 94.12 270 HIS A C 1
ATOM 2167 O O . HIS A 1 270 ? -16.044 -0.757 15.674 1.00 94.12 270 HIS A O 1
ATOM 2173 N N . PHE A 1 271 ? -14.481 -0.456 14.086 1.00 94.00 271 PHE A N 1
ATOM 2174 C CA . PHE A 1 271 ? -13.873 0.697 14.746 1.00 94.00 271 PHE A CA 1
ATOM 2175 C C . PHE A 1 271 ? -14.790 1.926 14.781 1.00 94.00 271 PHE A C 1
ATOM 2177 O O . PHE A 1 271 ? -14.780 2.646 15.779 1.00 94.00 271 PHE A O 1
ATOM 2184 N N . GLU A 1 272 ? -15.633 2.142 13.769 1.00 92.19 272 GLU A N 1
ATOM 2185 C CA . GLU A 1 272 ? -16.633 3.220 13.779 1.00 92.19 272 GLU A CA 1
ATOM 2186 C C . GLU A 1 272 ? -17.720 2.997 14.835 1.00 92.19 272 GLU A C 1
ATOM 2188 O O . GLU A 1 272 ? -18.068 3.930 15.562 1.00 92.19 272 GLU A O 1
ATOM 2193 N N . VAL A 1 273 ? -18.222 1.765 14.968 1.00 91.56 273 VAL A N 1
ATOM 2194 C CA . VAL A 1 273 ? -19.195 1.396 16.010 1.00 91.56 273 VAL A CA 1
ATOM 2195 C C . VAL A 1 273 ? -18.604 1.643 17.394 1.00 91.56 273 VAL A C 1
ATOM 2197 O O . VAL A 1 273 ? -19.211 2.316 18.222 1.00 91.56 273 VAL A O 1
ATOM 2200 N N . TRP A 1 274 ? -17.379 1.177 17.625 1.00 91.56 274 TRP A N 1
ATOM 2201 C CA . TRP A 1 274 ? -16.664 1.382 18.881 1.00 91.56 274 TRP A CA 1
ATOM 2202 C C . TRP A 1 274 ? -16.398 2.845 19.205 1.00 91.56 274 TRP A C 1
ATOM 2204 O O . TRP A 1 274 ? -16.578 3.271 20.344 1.00 91.56 274 TRP A O 1
ATOM 2214 N N . ARG A 1 275 ? -16.007 3.629 18.204 1.00 89.25 275 ARG A N 1
ATOM 2215 C CA . ARG A 1 275 ? -15.812 5.068 18.352 1.00 89.25 275 ARG A CA 1
ATOM 2216 C C . ARG A 1 275 ? -17.119 5.780 18.716 1.00 89.25 275 ARG A C 1
ATOM 2218 O O . ARG A 1 275 ? -17.087 6.693 19.537 1.00 89.25 275 ARG A O 1
ATOM 2225 N N . ARG A 1 276 ? -18.246 5.391 18.109 1.00 88.62 276 ARG A N 1
ATOM 2226 C CA . ARG A 1 276 ? -19.567 5.991 18.355 1.00 88.62 276 ARG A CA 1
ATOM 2227 C C . ARG A 1 276 ? -20.112 5.626 19.734 1.00 88.62 276 ARG A C 1
ATOM 2229 O O . ARG A 1 276 ? -20.548 6.510 20.464 1.00 88.62 276 ARG A O 1
ATOM 2236 N N . ASP A 1 277 ? -20.082 4.342 20.073 1.00 87.44 277 ASP A N 1
ATOM 2237 C CA . ASP A 1 277 ? -20.772 3.812 21.252 1.00 87.44 277 ASP A CA 1
ATOM 2238 C C . ASP A 1 277 ? -19.912 3.937 22.528 1.00 87.44 277 ASP A C 1
ATOM 2240 O O . ASP A 1 277 ? -20.457 4.050 23.624 1.00 87.44 277 ASP A O 1
ATOM 2244 N N . TYR A 1 278 ? -18.576 4.000 22.397 1.00 87.75 278 TYR A N 1
ATOM 2245 C CA . TYR A 1 278 ? -17.617 4.029 23.515 1.00 87.75 278 TYR A CA 1
ATOM 2246 C C . TYR A 1 278 ? -16.480 5.055 23.313 1.00 87.75 278 TYR A C 1
ATOM 2248 O O . TYR A 1 278 ? -15.294 4.752 23.476 1.00 87.75 278 TYR A O 1
ATOM 2256 N N . ALA A 1 279 ? -16.831 6.299 22.971 1.00 87.38 279 ALA A N 1
ATOM 2257 C CA . ALA A 1 279 ? -15.883 7.352 22.576 1.00 87.38 279 ALA A CA 1
ATOM 2258 C C . ALA A 1 279 ? -14.773 7.669 23.605 1.00 87.38 279 ALA A C 1
ATOM 2260 O O . ALA A 1 279 ? -13.636 7.967 23.227 1.00 87.38 279 ALA A O 1
ATOM 2261 N N . GLU A 1 280 ? -15.078 7.640 24.907 1.00 86.12 280 GLU A N 1
ATOM 2262 C CA . GLU A 1 280 ? -14.090 7.901 25.965 1.00 86.12 280 GLU A CA 1
ATOM 2263 C C . GLU A 1 280 ? -13.039 6.792 26.020 1.00 86.12 280 GLU A C 1
ATOM 2265 O O . GLU A 1 280 ? -11.857 7.067 25.809 1.00 86.12 280 GLU A O 1
ATOM 2270 N N . CYS A 1 281 ? -13.467 5.537 26.174 1.00 88.38 281 CYS A N 1
ATOM 2271 C CA . CYS A 1 281 ? -12.568 4.387 26.222 1.00 88.38 281 CYS A CA 1
ATOM 2272 C C . CYS A 1 281 ? -11.758 4.225 24.927 1.00 88.38 281 CYS A C 1
ATOM 2274 O O . CYS A 1 281 ? -10.568 3.926 24.985 1.00 88.38 281 CYS A O 1
ATOM 2276 N N . TYR A 1 282 ? -12.368 4.469 23.761 1.00 90.12 282 TYR A N 1
ATOM 2277 C CA . TYR A 1 282 ? -11.675 4.448 22.469 1.00 90.12 282 TYR A CA 1
ATOM 2278 C C . TYR A 1 282 ? -10.498 5.440 22.432 1.00 90.12 282 TYR A C 1
ATOM 2280 O O . TYR A 1 282 ? -9.395 5.114 21.979 1.00 90.12 282 TYR A O 1
ATOM 2288 N N . ARG A 1 283 ? -10.713 6.658 22.943 1.00 88.31 283 ARG A N 1
ATOM 2289 C CA . ARG A 1 283 ? -9.693 7.711 22.995 1.00 88.31 283 ARG A CA 1
ATOM 2290 C C . ARG A 1 283 ? -8.625 7.426 24.048 1.00 88.31 283 ARG A C 1
ATOM 2292 O O . ARG A 1 283 ? -7.445 7.603 23.756 1.00 88.31 283 ARG A O 1
ATOM 2299 N N . GLU A 1 284 ? -9.011 6.964 25.235 1.00 88.75 284 GLU A N 1
ATOM 2300 C CA . GLU A 1 284 ? -8.074 6.602 26.309 1.00 88.75 284 GLU A CA 1
ATOM 2301 C C . GLU A 1 284 ? -7.192 5.400 25.952 1.00 88.75 284 GLU A C 1
ATOM 2303 O O . GLU A 1 284 ? -6.029 5.347 26.345 1.00 88.75 284 GLU A O 1
ATOM 2308 N N . ALA A 1 285 ? -7.710 4.460 25.156 1.00 88.75 285 ALA A N 1
ATOM 2309 C CA . ALA A 1 285 ? -6.949 3.328 24.631 1.00 88.75 285 ALA A CA 1
ATOM 2310 C C . ALA A 1 285 ? -6.085 3.687 23.404 1.00 88.75 285 ALA A C 1
ATOM 2312 O O . ALA A 1 285 ? -5.407 2.818 22.854 1.00 88.75 285 ALA A O 1
ATOM 2313 N N . PHE A 1 286 ? -6.082 4.957 22.975 1.00 89.12 286 PHE A N 1
ATOM 2314 C CA . PHE A 1 286 ? -5.298 5.468 21.846 1.00 89.12 286 PHE A CA 1
ATOM 2315 C C . PHE A 1 286 ? -5.522 4.709 20.525 1.00 89.12 286 PHE A C 1
ATOM 2317 O O . PHE A 1 286 ? -4.606 4.600 19.704 1.00 89.12 286 PHE A O 1
ATOM 2324 N N . ILE A 1 287 ? -6.737 4.201 20.291 1.00 90.50 287 ILE A N 1
ATOM 2325 C CA . ILE A 1 287 ? -7.045 3.323 19.148 1.00 90.50 287 ILE A CA 1
ATOM 2326 C C . ILE A 1 287 ? -6.736 3.993 17.806 1.00 90.50 287 ILE A C 1
ATOM 2328 O O . ILE A 1 287 ? -6.111 3.377 16.939 1.00 90.50 287 ILE A O 1
ATOM 2332 N N . GLY A 1 288 ? -7.053 5.283 17.673 1.00 89.56 288 GLY A N 1
ATOM 2333 C CA . GLY A 1 288 ? -6.768 6.072 16.473 1.00 89.56 288 GLY A CA 1
ATOM 2334 C C . GLY A 1 288 ? -5.310 6.057 16.014 1.00 89.56 288 GLY A C 1
ATOM 2335 O O . GLY A 1 288 ? -5.024 6.048 14.818 1.00 89.56 288 GLY A O 1
ATOM 2336 N N . LEU A 1 289 ? -4.361 5.965 16.954 1.00 89.00 289 LEU A N 1
ATOM 2337 C CA . LEU A 1 289 ? -2.926 5.907 16.642 1.00 89.00 289 LEU A CA 1
ATOM 2338 C C . LEU A 1 289 ? -2.498 4.553 16.053 1.00 89.00 289 LEU A C 1
ATOM 2340 O O . LEU A 1 289 ? -1.432 4.443 15.439 1.00 89.00 289 LEU A O 1
ATOM 2344 N N . CYS A 1 290 ? -3.309 3.515 16.247 1.00 90.69 290 CYS A N 1
ATOM 2345 C CA . CYS A 1 290 ? -3.040 2.156 15.792 1.00 90.69 290 CYS A CA 1
ATOM 2346 C C . CYS A 1 290 ? -3.674 1.859 14.429 1.00 90.69 290 CYS A C 1
ATOM 2348 O O . CYS A 1 290 ? -3.133 1.039 13.686 1.00 90.69 290 CYS A O 1
ATOM 2350 N N . LEU A 1 291 ? -4.756 2.553 14.062 1.00 93.75 291 LEU A N 1
ATOM 2351 C CA . LEU A 1 291 ? -5.489 2.328 12.812 1.00 93.75 291 LEU A CA 1
ATOM 2352 C C . LEU A 1 291 ? -4.622 2.350 11.546 1.00 93.75 291 LEU A C 1
ATOM 2354 O O . LEU A 1 291 ? -4.759 1.421 10.747 1.00 93.75 291 LEU A O 1
ATOM 2358 N N . PRO A 1 292 ? -3.680 3.302 11.346 1.00 93.44 292 PRO A N 1
ATOM 2359 C CA . PRO A 1 292 ? -2.831 3.265 10.158 1.00 93.44 292 PRO A CA 1
ATOM 2360 C C . PRO A 1 292 ? -2.069 1.940 10.048 1.00 93.44 292 PRO A C 1
ATOM 2362 O O . PRO A 1 292 ? -1.944 1.380 8.966 1.00 93.44 292 PRO A O 1
ATOM 2365 N N . LYS A 1 293 ? -1.598 1.383 11.172 1.00 92.56 293 LYS A N 1
ATOM 2366 C CA . LYS A 1 293 ? -0.854 0.115 11.175 1.00 92.56 293 LYS A CA 1
ATOM 2367 C C . LYS A 1 293 ? -1.733 -1.073 10.790 1.00 92.56 293 LYS A C 1
ATOM 2369 O O . LYS A 1 293 ? -1.220 -1.988 10.155 1.00 92.56 293 LYS A O 1
ATOM 2374 N N . LEU A 1 294 ? -3.017 -1.044 11.150 1.00 95.38 294 LEU A N 1
ATOM 2375 C CA . LEU A 1 294 ? -3.979 -2.086 10.792 1.00 95.38 294 LEU A CA 1
ATOM 2376 C C . LEU A 1 294 ? -4.363 -2.012 9.310 1.00 95.38 294 LEU A C 1
ATOM 2378 O O . LEU A 1 294 ? -4.414 -3.033 8.639 1.00 95.38 294 LEU A O 1
ATOM 2382 N N . PHE A 1 295 ? -4.569 -0.816 8.762 1.00 96.81 295 PHE A N 1
ATOM 2383 C CA . PHE A 1 295 ? -4.985 -0.685 7.363 1.00 96.81 295 PHE A CA 1
ATOM 2384 C C . PHE A 1 295 ? -3.827 -0.775 6.360 1.00 96.81 295 PHE A C 1
ATOM 2386 O O . PHE A 1 295 ? -4.039 -1.187 5.220 1.00 96.81 295 PHE A O 1
ATOM 2393 N N . ASN A 1 296 ? -2.595 -0.447 6.767 1.00 95.75 296 ASN A N 1
ATOM 2394 C CA . ASN A 1 296 ? -1.427 -0.433 5.880 1.00 95.75 296 ASN A CA 1
ATOM 2395 C C . ASN A 1 296 ? -1.257 -1.707 5.031 1.00 95.75 296 ASN A C 1
ATOM 2397 O O . ASN A 1 296 ? -1.042 -1.558 3.830 1.00 95.75 296 ASN A O 1
ATOM 2401 N N . PRO A 1 297 ? -1.334 -2.943 5.566 1.00 95.94 297 PRO A N 1
ATOM 2402 C CA . PRO A 1 297 ? -1.140 -4.140 4.748 1.00 95.94 297 PRO A CA 1
ATOM 2403 C C . PRO A 1 297 ? -2.185 -4.294 3.640 1.00 95.94 297 PRO A C 1
ATOM 2405 O O . PRO A 1 297 ? -1.843 -4.654 2.516 1.00 95.94 297 PRO A O 1
ATOM 2408 N N . LEU A 1 298 ? -3.441 -3.957 3.931 1.00 96.94 298 LEU A N 1
ATOM 2409 C CA . LEU A 1 298 ? -4.541 -4.034 2.971 1.00 96.94 298 LEU A CA 1
ATOM 2410 C C . LEU A 1 298 ? -4.393 -2.969 1.879 1.00 96.94 298 LEU A C 1
ATOM 2412 O O . LEU A 1 298 ? -4.538 -3.261 0.692 1.00 96.94 298 LEU A O 1
ATOM 2416 N N . VAL A 1 299 ? -4.006 -1.750 2.265 1.00 97.62 299 VAL A N 1
ATOM 2417 C CA . VAL A 1 299 ? -3.710 -0.657 1.326 1.00 97.62 299 VAL A CA 1
ATOM 2418 C C . VAL A 1 299 ? -2.509 -1.010 0.438 1.00 97.62 299 VAL A C 1
ATOM 2420 O O . VAL A 1 299 ? -2.555 -0.808 -0.775 1.00 97.62 299 VAL A O 1
ATOM 2423 N N . ARG A 1 300 ? -1.445 -1.599 1.004 1.00 96.75 300 ARG A N 1
ATOM 2424 C CA . ARG A 1 300 ? -0.266 -2.069 0.249 1.00 96.75 300 ARG A CA 1
ATOM 2425 C C . ARG A 1 300 ? -0.635 -3.130 -0.782 1.00 96.75 300 ARG A C 1
ATOM 2427 O O . ARG A 1 300 ? -0.144 -3.065 -1.909 1.00 96.75 300 ARG A O 1
ATOM 2434 N N . LEU A 1 301 ? -1.526 -4.055 -0.425 1.00 95.81 301 LEU A N 1
ATOM 2435 C CA . LEU A 1 301 ? -2.022 -5.075 -1.345 1.00 95.81 301 LEU A CA 1
ATOM 2436 C C . LEU A 1 301 ? -2.799 -4.457 -2.519 1.00 95.81 301 LEU A C 1
ATOM 2438 O O . LEU A 1 301 ? -2.556 -4.830 -3.665 1.00 95.81 301 LEU A O 1
ATOM 2442 N N . GLN A 1 302 ? -3.670 -3.472 -2.271 1.00 95.31 302 GLN A N 1
ATOM 2443 C CA . GLN A 1 302 ? -4.378 -2.760 -3.348 1.00 95.31 302 GLN A CA 1
ATOM 2444 C C . GLN A 1 302 ? -3.429 -1.947 -4.238 1.00 95.31 302 GLN A C 1
ATOM 2446 O O . GLN A 1 302 ? -3.609 -1.873 -5.452 1.00 95.31 302 GLN A O 1
ATOM 2451 N N . LEU A 1 303 ? -2.376 -1.377 -3.655 1.00 96.06 303 LEU A N 1
ATOM 2452 C CA . LEU A 1 303 ? -1.383 -0.594 -4.382 1.00 96.06 303 LEU A CA 1
ATOM 2453 C C . LEU A 1 303 ? -0.358 -1.446 -5.129 1.00 96.06 303 LEU A C 1
ATOM 2455 O O . LEU A 1 303 ? 0.539 -0.862 -5.729 1.00 96.06 303 LEU A O 1
ATOM 2459 N N . MET A 1 304 ? -0.441 -2.781 -5.127 1.00 93.88 304 MET A N 1
ATOM 2460 C CA . MET A 1 304 ? 0.582 -3.681 -5.682 1.00 93.88 304 MET A CA 1
ATOM 2461 C C . MET A 1 304 ? 1.090 -3.228 -7.062 1.00 93.88 304 MET A C 1
ATOM 2463 O O . MET A 1 304 ? 2.291 -3.033 -7.247 1.00 93.88 304 MET A O 1
ATOM 2467 N N . THR A 1 305 ? 0.180 -2.952 -7.998 1.00 94.12 305 THR A N 1
ATOM 2468 C CA . THR A 1 305 ? 0.495 -2.553 -9.381 1.00 94.12 305 THR A CA 1
ATOM 2469 C C . THR A 1 305 ? 0.592 -1.048 -9.610 1.00 94.12 305 THR A C 1
ATOM 2471 O O . THR A 1 305 ? 0.887 -0.638 -10.731 1.00 94.12 305 THR A O 1
ATOM 2474 N N . TRP A 1 306 ? 0.328 -0.227 -8.594 1.00 96.19 306 TRP A N 1
ATOM 2475 C CA . TRP A 1 306 ? 0.350 1.227 -8.718 1.00 96.19 306 TRP A CA 1
ATOM 2476 C C . TRP A 1 306 ? 1.774 1.739 -8.966 1.00 96.19 306 TRP A C 1
ATOM 2478 O O . TRP A 1 306 ? 2.696 1.406 -8.216 1.00 96.19 306 TRP A O 1
ATOM 2488 N N . ASN A 1 307 ? 1.952 2.548 -10.012 1.00 95.31 307 ASN A N 1
ATOM 2489 C CA . ASN A 1 307 ? 3.243 3.111 -10.396 1.00 95.31 307 ASN A CA 1
ATOM 2490 C C . ASN A 1 307 ? 3.064 4.494 -11.059 1.00 95.31 307 ASN A C 1
ATOM 2492 O O . ASN A 1 307 ? 2.752 4.550 -12.248 1.00 95.31 307 ASN A O 1
ATOM 2496 N N . PRO A 1 308 ? 3.323 5.612 -10.352 1.00 95.19 308 PRO A N 1
ATOM 2497 C CA . PRO A 1 308 ? 3.148 6.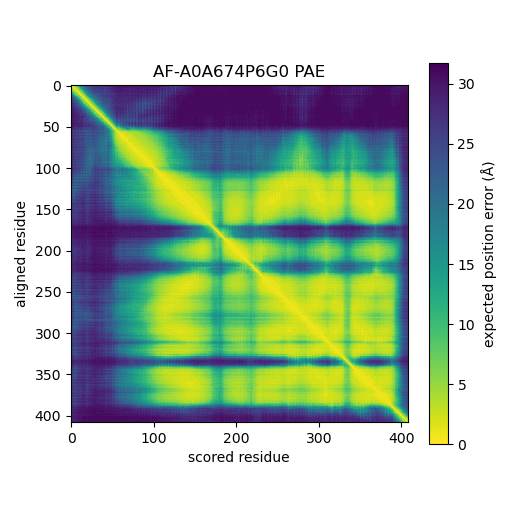964 -10.887 1.00 95.19 308 PRO A CA 1
ATOM 2498 C C . PRO A 1 308 ? 4.154 7.338 -11.988 1.00 95.19 308 PRO A C 1
ATOM 2500 O O . PRO A 1 308 ? 4.067 8.433 -12.534 1.00 95.19 308 PRO A O 1
ATOM 2503 N N . LEU A 1 309 ? 5.120 6.469 -12.311 1.00 94.44 309 LEU A N 1
ATOM 2504 C CA . LEU A 1 309 ? 6.055 6.662 -13.425 1.00 94.44 309 LEU A CA 1
ATOM 2505 C C . LEU A 1 309 ? 5.492 6.152 -14.765 1.00 94.44 309 LEU A C 1
ATOM 2507 O O . LEU A 1 309 ? 6.106 6.380 -15.808 1.00 94.44 309 LEU A O 1
ATOM 2511 N N . GLU A 1 310 ? 4.358 5.446 -14.749 1.00 91.62 310 GLU A N 1
ATOM 2512 C CA . GLU A 1 310 ? 3.674 4.940 -15.942 1.00 91.62 310 GLU A CA 1
ATOM 2513 C C . GLU A 1 310 ? 2.580 5.912 -16.406 1.00 91.62 310 GLU A C 1
ATOM 2515 O O . GLU A 1 310 ? 1.916 6.562 -15.602 1.00 91.62 310 GLU A O 1
ATOM 2520 N N . VAL A 1 311 ? 2.382 6.007 -17.727 1.00 86.44 311 VAL A N 1
ATOM 2521 C CA . VAL A 1 311 ? 1.376 6.904 -18.331 1.00 86.44 311 VAL A CA 1
ATOM 2522 C C . VAL A 1 311 ? -0.045 6.499 -17.926 1.00 86.44 311 VAL A C 1
ATOM 2524 O O . VAL A 1 311 ? -0.885 7.355 -17.670 1.00 86.44 311 VAL A O 1
ATOM 2527 N N . GLU A 1 312 ? -0.303 5.196 -17.839 1.00 85.81 312 GLU A N 1
ATOM 2528 C CA . GLU A 1 312 ? -1.596 4.615 -17.460 1.00 85.81 312 GLU A CA 1
ATOM 2529 C C . GLU A 1 312 ? -1.665 4.365 -15.944 1.00 85.81 312 GLU A C 1
ATOM 2531 O O . GLU A 1 312 ? -2.011 3.277 -15.490 1.00 85.81 312 GLU A O 1
ATOM 2536 N N . CYS A 1 313 ? -1.287 5.364 -15.141 1.00 90.31 313 CYS A N 1
ATOM 2537 C CA . CYS A 1 313 ? -1.401 5.286 -13.689 1.00 90.31 313 CYS A CA 1
ATOM 2538 C C . CYS A 1 313 ? -2.684 5.963 -13.203 1.00 90.31 313 CYS A C 1
ATOM 2540 O O . CYS A 1 313 ? -2.892 7.161 -13.400 1.00 90.31 313 CYS A O 1
ATOM 2542 N N . GLU A 1 314 ? -3.517 5.210 -12.492 1.00 89.06 314 GLU A N 1
ATOM 2543 C CA . GLU A 1 314 ? -4.683 5.758 -11.804 1.00 89.06 314 GLU A CA 1
ATOM 2544 C C . GLU A 1 314 ? -4.265 6.691 -10.655 1.00 89.06 314 GLU A C 1
ATOM 2546 O O . GLU A 1 314 ? -3.235 6.494 -9.995 1.00 89.06 314 GLU A O 1
ATOM 2551 N N . ASN A 1 315 ? -5.077 7.723 -10.400 1.00 91.06 315 ASN A N 1
ATOM 2552 C CA . ASN A 1 315 ? -4.926 8.534 -9.195 1.00 91.06 315 ASN A CA 1
ATOM 2553 C C . ASN A 1 315 ? -5.307 7.674 -7.983 1.00 91.06 315 ASN A C 1
ATOM 2555 O O . ASN A 1 315 ? -6.416 7.145 -7.940 1.00 91.06 315 ASN A O 1
ATOM 2559 N N . PHE A 1 316 ? -4.418 7.567 -6.992 1.00 93.25 316 PHE A N 1
ATOM 2560 C CA . PHE A 1 316 ? -4.677 6.748 -5.806 1.00 93.25 316 PHE A CA 1
ATOM 2561 C C . PHE A 1 316 ? -5.898 7.234 -5.008 1.00 93.25 316 PHE A C 1
ATOM 2563 O O . PHE A 1 316 ? -6.496 6.451 -4.283 1.00 93.25 316 PHE A O 1
ATOM 2570 N N . GLU A 1 317 ? -6.284 8.504 -5.159 1.00 91.50 317 GLU A N 1
ATOM 2571 C CA . GLU A 1 317 ? -7.465 9.089 -4.509 1.00 91.50 317 GLU A CA 1
ATOM 2572 C C . GLU A 1 317 ? -8.793 8.522 -5.035 1.00 91.50 317 GLU A C 1
ATOM 2574 O O . GLU A 1 317 ? -9.819 8.689 -4.388 1.00 91.50 317 GLU A O 1
ATOM 2579 N N . TYR A 1 318 ? -8.781 7.853 -6.193 1.00 92.50 318 TYR A N 1
ATOM 2580 C CA . TYR A 1 318 ? -9.945 7.156 -6.761 1.00 92.50 318 TYR A CA 1
ATOM 2581 C C . TYR A 1 318 ? -9.930 5.650 -6.478 1.00 92.50 318 TYR A C 1
ATOM 2583 O O . TYR A 1 318 ? -10.754 4.907 -7.003 1.00 92.50 318 TYR A O 1
ATOM 2591 N N . MET A 1 319 ? -8.959 5.167 -5.700 1.00 94.50 319 MET A N 1
ATOM 2592 C CA . MET A 1 319 ? -8.898 3.759 -5.327 1.00 94.50 319 MET A CA 1
ATOM 2593 C C . MET A 1 319 ? -9.828 3.473 -4.153 1.00 94.50 319 MET A C 1
ATOM 2595 O O . MET A 1 319 ? -9.987 4.303 -3.258 1.00 94.50 319 MET A O 1
ATOM 2599 N N . LEU A 1 320 ? -10.358 2.249 -4.116 1.00 92.94 320 LEU A N 1
ATOM 2600 C CA . LEU A 1 320 ? -11.321 1.805 -3.105 1.00 92.94 320 LEU A CA 1
ATOM 2601 C C . LEU A 1 320 ? -10.837 2.061 -1.675 1.00 92.94 320 LEU A C 1
ATOM 2603 O O . LEU A 1 320 ? -11.591 2.589 -0.869 1.00 92.94 320 LEU A O 1
ATOM 2607 N N . TRP A 1 321 ? -9.570 1.768 -1.356 1.00 95.44 321 TRP A N 1
ATOM 2608 C CA . TRP A 1 321 ? -9.050 2.025 -0.010 1.00 95.44 321 TRP A CA 1
ATOM 2609 C C . TRP A 1 321 ? -9.148 3.494 0.417 1.00 95.44 321 TRP A C 1
ATOM 2611 O O . TRP A 1 321 ? -9.352 3.773 1.599 1.00 95.44 321 TRP A O 1
ATOM 2621 N N . PHE A 1 322 ? -8.972 4.425 -0.523 1.00 94.81 322 PHE A N 1
ATOM 2622 C CA . PHE A 1 322 ? -9.010 5.851 -0.238 1.00 94.81 322 PHE A CA 1
ATOM 2623 C C . PHE A 1 322 ? -10.453 6.289 -0.008 1.00 94.81 322 PHE A C 1
ATOM 2625 O O . PHE A 1 322 ? -10.738 6.932 0.999 1.00 94.81 322 PHE A O 1
ATOM 2632 N N . GLU A 1 323 ? -11.365 5.879 -0.892 1.00 91.88 323 GLU A N 1
ATOM 2633 C CA . GLU A 1 323 ? -12.799 6.153 -0.766 1.00 91.88 323 GLU A CA 1
ATOM 2634 C C . GLU A 1 323 ? -13.377 5.583 0.538 1.00 91.88 323 GLU A C 1
ATOM 2636 O O . GLU A 1 323 ? -14.057 6.303 1.272 1.00 91.88 323 GLU A O 1
ATOM 2641 N N . SER A 1 324 ? -13.034 4.337 0.885 1.00 92.06 324 SER A N 1
ATOM 2642 C CA . SER A 1 324 ? -13.462 3.691 2.130 1.00 92.06 324 SER A CA 1
ATOM 2643 C C . SER A 1 324 ? -13.032 4.484 3.365 1.00 92.06 324 SER A C 1
ATOM 2645 O O . SER A 1 324 ? -13.816 4.636 4.302 1.00 92.06 324 SER A O 1
ATOM 2647 N N . LEU A 1 325 ? -11.809 5.020 3.391 1.00 92.62 325 LEU A N 1
ATOM 2648 C CA . LEU A 1 325 ? -11.254 5.694 4.571 1.00 92.62 325 LEU A CA 1
ATOM 2649 C C . LEU A 1 325 ? -11.487 7.212 4.600 1.00 92.62 325 LEU A C 1
ATOM 2651 O O . LEU A 1 325 ? -11.294 7.821 5.651 1.00 92.62 325 LEU A O 1
ATOM 2655 N N . LEU A 1 326 ? -11.923 7.826 3.495 1.00 87.62 326 LEU A N 1
ATOM 2656 C CA . LEU A 1 326 ? -12.065 9.282 3.359 1.00 87.62 326 LEU A CA 1
ATOM 2657 C C . LEU A 1 326 ? -12.969 9.909 4.429 1.00 87.62 326 LEU A C 1
ATOM 2659 O O . LEU A 1 326 ? -12.676 10.994 4.927 1.00 87.62 326 LEU A O 1
ATOM 2663 N N . PHE A 1 327 ? -14.055 9.220 4.780 1.00 82.94 327 PHE A N 1
ATOM 2664 C CA . PHE A 1 327 ? -15.041 9.684 5.761 1.00 82.94 327 PHE A CA 1
ATOM 2665 C C . PHE A 1 327 ? -14.883 9.036 7.138 1.00 82.94 327 PHE A C 1
ATOM 2667 O O . PHE A 1 327 ? -15.756 9.200 7.989 1.00 82.94 327 PHE A O 1
ATOM 2674 N N . TYR A 1 328 ? -13.793 8.299 7.375 1.00 85.62 328 TYR A N 1
ATOM 2675 C CA . TYR A 1 328 ? -13.568 7.698 8.683 1.00 85.62 328 TYR A CA 1
ATOM 2676 C C . TYR A 1 328 ? -13.472 8.784 9.756 1.00 85.62 328 TYR A C 1
ATOM 2678 O O . TYR A 1 328 ? -12.666 9.710 9.656 1.00 85.62 328 TYR A O 1
ATOM 2686 N N . GLY A 1 329 ? -14.305 8.662 10.787 1.00 73.00 329 GLY A N 1
ATOM 2687 C CA . GLY A 1 329 ? -14.341 9.624 11.883 1.00 73.00 329 GLY A CA 1
ATOM 2688 C C . GLY A 1 329 ? -15.021 10.956 11.559 1.00 73.00 329 GLY A C 1
ATOM 2689 O O . GLY A 1 329 ? -14.999 11.868 12.386 1.00 73.00 329 GLY A O 1
ATOM 2690 N N . PHE A 1 330 ? -15.648 11.085 10.388 1.00 71.44 330 PHE A N 1
ATOM 2691 C CA . PHE A 1 330 ? -16.460 12.252 10.074 1.00 71.44 330 PHE A CA 1
ATOM 2692 C C . PHE A 1 330 ? -17.842 12.138 10.731 1.00 71.44 330 PHE A C 1
ATOM 2694 O O . PHE A 1 330 ? -18.569 11.174 10.506 1.00 71.44 330 PHE A O 1
ATOM 2701 N N . ASP A 1 331 ? -18.214 13.146 11.516 1.00 65.06 331 ASP A N 1
ATOM 2702 C CA . ASP A 1 331 ? -19.560 13.311 12.062 1.00 65.06 331 ASP A CA 1
ATOM 2703 C C . ASP A 1 331 ? -20.039 14.742 11.775 1.00 65.06 331 ASP A C 1
ATOM 2705 O O . ASP A 1 331 ? -19.424 15.715 12.223 1.00 65.06 331 ASP A O 1
ATOM 2709 N N . GLU A 1 332 ? -21.129 14.872 11.010 1.00 58.81 332 GLU A N 1
ATOM 2710 C CA . GLU A 1 332 ? -21.730 16.158 10.623 1.00 58.81 332 GLU A CA 1
ATOM 2711 C C . GLU A 1 332 ? -22.114 17.017 11.837 1.00 58.81 332 GLU A C 1
ATOM 2713 O O . GLU A 1 332 ? -22.100 18.247 11.754 1.00 58.81 332 GLU A O 1
ATOM 2718 N N . GLN A 1 333 ? -22.437 16.388 12.972 1.00 54.78 333 GLN A N 1
ATOM 2719 C CA . GLN A 1 333 ? -22.861 17.084 14.190 1.00 54.78 333 GLN A CA 1
ATOM 2720 C C . GLN A 1 333 ? -21.677 17.601 15.015 1.00 54.78 333 GLN A C 1
ATOM 2722 O O . GLN A 1 333 ? -21.816 18.553 15.788 1.00 54.78 333 GLN A O 1
ATOM 2727 N N . THR A 1 334 ? -20.493 17.030 14.802 1.00 54.56 334 THR A N 1
ATOM 2728 C CA . THR A 1 334 ? -19.293 17.269 15.603 1.00 54.56 334 THR A CA 1
ATOM 2729 C C . THR A 1 334 ? -18.219 17.920 14.735 1.00 54.56 334 THR A C 1
ATOM 2731 O O . THR A 1 334 ? -17.129 17.386 14.549 1.00 54.56 334 THR A O 1
ATOM 2734 N N . ALA A 1 335 ? -18.538 19.086 14.159 1.00 45.88 335 ALA A N 1
ATOM 2735 C CA . ALA A 1 335 ? -17.632 19.836 13.291 1.00 45.88 335 ALA A CA 1
ATOM 2736 C C . ALA A 1 335 ? -16.238 19.998 13.932 1.00 45.88 335 ALA A C 1
ATOM 2738 O O . ALA A 1 335 ? -16.075 20.747 14.894 1.00 45.88 335 ALA A O 1
ATOM 2739 N N . LEU A 1 336 ? -15.255 19.272 13.381 1.00 51.81 336 LEU A N 1
ATOM 2740 C CA . LEU A 1 336 ? -13.820 19.321 13.681 1.00 51.81 336 LEU A CA 1
ATOM 2741 C C . LEU A 1 336 ? -13.502 19.671 15.147 1.00 51.81 336 LEU A C 1
ATOM 2743 O O . LEU A 1 336 ? -13.021 20.769 15.455 1.00 51.81 336 LEU A O 1
ATOM 2747 N N . GLN A 1 337 ? -13.682 18.716 16.065 1.00 52.69 337 GLN A N 1
ATOM 2748 C CA . GLN A 1 337 ? -12.938 18.787 17.322 1.00 52.69 337 GLN A CA 1
ATOM 2749 C C . GLN A 1 337 ? -11.440 18.792 16.986 1.00 52.69 337 GLN A C 1
ATOM 2751 O O . GLN A 1 337 ? -10.858 17.796 16.552 1.00 52.69 337 GLN A O 1
ATOM 2756 N N . LYS A 1 338 ? -10.821 19.966 17.131 1.00 46.16 338 LYS A N 1
ATOM 2757 C CA . LYS A 1 338 ? -9.392 20.202 16.918 1.00 46.16 338 LYS A CA 1
ATOM 2758 C C . LYS A 1 338 ? -8.616 19.315 17.902 1.00 46.16 338 LYS A C 1
ATOM 2760 O O . LYS A 1 338 ? -8.493 19.665 19.070 1.00 46.16 338 LYS A O 1
ATOM 2765 N N . GLY A 1 339 ? -8.136 18.162 17.438 1.00 56.62 339 GLY A N 1
ATOM 2766 C CA . GLY A 1 339 ? -7.412 17.193 18.269 1.00 56.62 339 GLY A CA 1
ATOM 2767 C C . GLY A 1 339 ? -7.904 15.748 18.193 1.00 56.62 339 GLY A C 1
ATOM 2768 O O . GLY A 1 339 ? -7.319 14.909 18.869 1.00 56.62 339 GLY A O 1
ATOM 2769 N N . ASP A 1 340 ? -8.925 15.431 17.388 1.00 67.50 340 ASP A N 1
ATOM 2770 C CA . ASP A 1 340 ? -9.244 14.028 17.098 1.00 67.50 340 ASP A CA 1
ATOM 2771 C C . ASP A 1 340 ? -8.096 13.388 16.293 1.00 67.50 340 ASP A C 1
ATOM 2773 O O . ASP A 1 340 ? -7.782 13.825 15.179 1.00 67.50 340 ASP A O 1
ATOM 2777 N N . GLY A 1 341 ? -7.439 12.394 16.904 1.00 69.62 341 GLY A N 1
ATOM 2778 C CA . GLY A 1 341 ? -6.298 11.673 16.339 1.00 69.62 341 GLY A CA 1
ATOM 2779 C C . GLY A 1 341 ? -6.647 10.909 15.061 1.00 69.62 341 GLY A C 1
ATOM 2780 O O . GLY A 1 341 ? -5.773 10.715 14.215 1.00 69.62 341 GLY A O 1
ATOM 2781 N N . ASP A 1 342 ? -7.923 10.571 14.870 1.00 82.25 342 ASP A N 1
ATOM 2782 C CA . ASP A 1 342 ? -8.405 9.852 13.691 1.00 82.25 342 ASP A CA 1
ATOM 2783 C C . ASP A 1 342 ? -8.379 10.721 12.425 1.00 82.25 342 ASP A C 1
ATOM 2785 O O . ASP A 1 342 ? -8.194 10.198 11.328 1.00 82.25 342 ASP A O 1
ATOM 2789 N N . ASN A 1 343 ? -8.427 12.055 12.553 1.00 81.25 343 ASN A N 1
ATOM 2790 C CA . ASN A 1 343 ? -8.236 12.973 1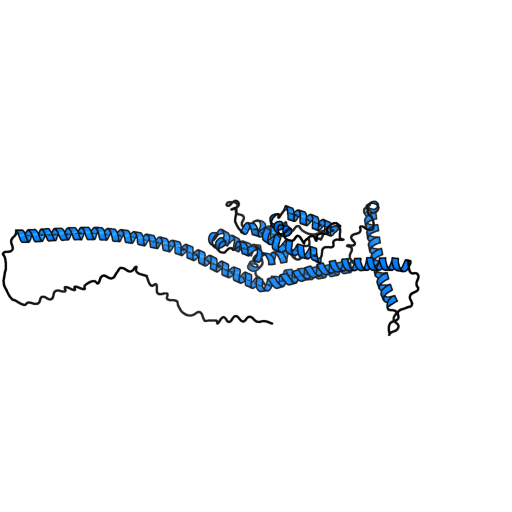1.416 1.00 81.25 343 ASN A CA 1
ATOM 2791 C C . ASN A 1 343 ? -6.862 12.790 10.747 1.00 81.25 343 ASN A C 1
ATOM 2793 O O . ASN A 1 343 ? -6.656 13.164 9.591 1.00 81.25 343 ASN A O 1
ATOM 2797 N N . GLY A 1 344 ? -5.893 12.247 11.490 1.00 84.31 344 GLY A N 1
ATOM 2798 C CA . GLY A 1 344 ? -4.566 11.917 10.993 1.00 84.31 344 GLY A CA 1
ATOM 2799 C C . GLY A 1 344 ? -4.489 10.580 10.257 1.00 84.31 344 GLY A C 1
ATOM 2800 O O . GLY A 1 344 ? -3.420 10.282 9.726 1.00 84.31 344 GLY A O 1
ATOM 2801 N N . LEU A 1 345 ? -5.564 9.784 10.193 1.00 89.31 345 LEU A N 1
ATOM 2802 C CA . LEU A 1 345 ? -5.549 8.433 9.626 1.00 89.31 345 LEU A CA 1
ATOM 2803 C C . LEU A 1 345 ? -5.108 8.423 8.160 1.00 89.31 345 LEU A C 1
ATOM 2805 O O . LEU A 1 345 ? -4.085 7.826 7.819 1.00 89.31 345 LEU A O 1
ATOM 2809 N N . LEU A 1 346 ? -5.856 9.116 7.300 1.00 89.94 346 LEU A N 1
ATOM 2810 C CA . LEU A 1 346 ? -5.601 9.140 5.862 1.00 89.94 346 LEU A CA 1
ATOM 2811 C C . LEU A 1 346 ? -4.240 9.785 5.529 1.00 89.94 346 LEU A C 1
ATOM 2813 O O . LEU A 1 346 ? -3.461 9.154 4.809 1.00 89.94 346 LEU A O 1
ATOM 2817 N N . PRO A 1 347 ? -3.862 10.953 6.103 1.00 88.75 347 PRO A N 1
ATOM 2818 C CA . PRO A 1 347 ? -2.509 11.489 5.943 1.00 88.75 347 PRO A CA 1
ATOM 2819 C C . PRO A 1 347 ? -1.409 10.520 6.392 1.00 88.75 347 PRO A C 1
ATOM 2821 O O . PRO A 1 347 ? -0.393 10.406 5.711 1.00 88.75 347 PRO A O 1
ATOM 2824 N N . SER A 1 348 ? -1.612 9.791 7.497 1.00 90.44 348 SER A N 1
ATOM 2825 C CA . SER A 1 348 ? -0.631 8.821 7.999 1.00 90.44 348 SER A CA 1
ATOM 2826 C C . SER A 1 348 ? -0.461 7.636 7.051 1.00 90.44 348 SER A C 1
ATOM 2828 O O . SER A 1 348 ? 0.663 7.191 6.839 1.00 90.44 348 SER A O 1
ATOM 2830 N N . ILE A 1 349 ? -1.540 7.128 6.451 1.00 93.50 349 ILE A N 1
ATOM 2831 C CA . ILE A 1 349 ? -1.463 6.045 5.458 1.00 93.50 349 ILE A CA 1
ATOM 2832 C C . ILE A 1 349 ? -0.758 6.535 4.190 1.00 93.50 349 ILE A C 1
ATOM 2834 O O . ILE A 1 349 ? 0.137 5.856 3.688 1.00 93.50 349 ILE A O 1
ATOM 2838 N N . VAL A 1 350 ? -1.085 7.736 3.702 1.00 92.44 350 VAL A N 1
ATOM 2839 C CA . VAL A 1 350 ? -0.392 8.344 2.553 1.00 92.44 350 VAL A CA 1
ATOM 2840 C C . VAL A 1 350 ? 1.106 8.492 2.846 1.00 92.44 350 VAL A C 1
ATOM 2842 O O . VAL A 1 350 ? 1.943 8.101 2.033 1.00 92.44 350 VAL A O 1
ATOM 2845 N N . GLU A 1 351 ? 1.475 8.977 4.031 1.00 89.56 351 GLU A N 1
ATOM 2846 C CA . GLU A 1 351 ? 2.877 9.080 4.435 1.00 89.56 351 GLU A CA 1
ATOM 2847 C C . GLU A 1 351 ? 3.556 7.704 4.544 1.00 89.56 351 GLU A C 1
ATOM 2849 O O . GLU A 1 351 ? 4.663 7.515 4.052 1.00 89.56 351 GLU A O 1
ATOM 2854 N N . LYS A 1 352 ? 2.927 6.717 5.188 1.00 92.12 352 LYS A N 1
ATOM 2855 C CA . LYS A 1 352 ? 3.577 5.425 5.457 1.00 92.12 352 LYS A CA 1
ATOM 2856 C C . LYS A 1 352 ? 3.569 4.472 4.270 1.00 92.12 352 LYS A C 1
ATOM 2858 O O . LYS A 1 352 ? 4.474 3.642 4.190 1.00 92.12 352 LYS A O 1
ATOM 2863 N N . VAL A 1 353 ? 2.601 4.571 3.363 1.00 95.19 353 VAL A N 1
ATOM 2864 C CA . VAL A 1 353 ? 2.431 3.637 2.240 1.00 95.19 353 VAL A CA 1
ATOM 2865 C C . VAL A 1 353 ? 2.772 4.287 0.904 1.00 95.19 353 VAL A C 1
ATOM 2867 O O . VAL A 1 353 ? 3.612 3.766 0.174 1.00 95.19 353 VAL A O 1
ATOM 2870 N N . ILE A 1 354 ? 2.173 5.436 0.579 1.00 94.56 354 ILE A N 1
ATOM 2871 C CA . ILE A 1 354 ? 2.399 6.078 -0.725 1.00 94.56 354 ILE A CA 1
ATOM 2872 C C . ILE A 1 354 ? 3.822 6.623 -0.811 1.00 94.56 354 ILE A C 1
ATOM 2874 O O . ILE A 1 354 ? 4.511 6.347 -1.793 1.00 94.56 354 ILE A O 1
ATOM 2878 N N . LEU A 1 355 ? 4.303 7.347 0.209 1.00 92.44 355 LEU A N 1
ATOM 2879 C CA . LEU A 1 355 ? 5.683 7.842 0.170 1.00 92.44 355 LEU A CA 1
ATOM 2880 C C . LEU A 1 355 ? 6.708 6.717 0.237 1.00 92.44 355 LEU A C 1
ATOM 2882 O O . LEU A 1 355 ? 7.702 6.789 -0.474 1.00 92.44 355 LEU A O 1
ATOM 2886 N N . SER A 1 356 ? 6.502 5.695 1.072 1.00 93.38 356 SER A N 1
ATOM 2887 C CA . SER A 1 356 ? 7.469 4.594 1.169 1.00 93.38 356 SER A CA 1
ATOM 2888 C C . SER A 1 356 ? 7.604 3.865 -0.166 1.00 93.38 356 SER A C 1
ATOM 2890 O O . SER A 1 356 ? 8.722 3.620 -0.622 1.00 93.38 356 SER A O 1
ATOM 2892 N N . LYS A 1 357 ? 6.481 3.620 -0.850 1.00 95.25 357 LYS A N 1
ATOM 2893 C CA . LYS A 1 357 ? 6.474 3.080 -2.207 1.00 95.25 357 LYS A CA 1
ATOM 2894 C C . LYS A 1 357 ? 7.137 4.026 -3.205 1.00 95.25 357 LYS A C 1
ATOM 2896 O O . LYS A 1 357 ? 7.964 3.589 -4.002 1.00 95.25 357 LYS A O 1
ATOM 2901 N N . LEU A 1 358 ? 6.828 5.321 -3.144 1.00 95.44 358 LEU A N 1
ATOM 2902 C CA . LEU A 1 358 ? 7.439 6.322 -4.016 1.00 95.44 358 LEU A CA 1
ATOM 2903 C C . LEU A 1 358 ? 8.961 6.368 -3.852 1.00 95.44 358 LEU A C 1
ATOM 2905 O O . LEU A 1 358 ? 9.662 6.416 -4.855 1.00 95.44 358 LEU A O 1
ATOM 2909 N N . THR A 1 359 ? 9.475 6.302 -2.623 1.00 95.25 359 THR A N 1
ATOM 2910 C CA . THR A 1 359 ? 10.917 6.246 -2.350 1.00 95.25 359 THR A CA 1
ATOM 2911 C C . THR A 1 359 ? 11.557 5.057 -3.058 1.00 95.25 359 THR A C 1
ATOM 2913 O O . THR A 1 359 ? 12.528 5.238 -3.785 1.00 95.25 359 THR A O 1
ATOM 2916 N N . VAL A 1 360 ? 10.971 3.858 -2.944 1.00 95.81 360 VAL A N 1
ATOM 2917 C 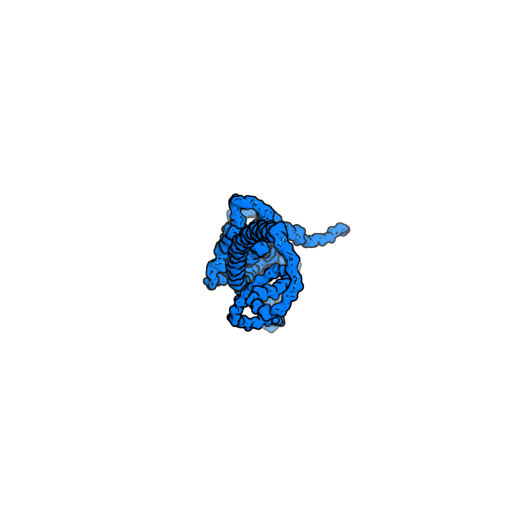CA . VAL A 1 360 ? 11.482 2.664 -3.640 1.00 95.81 360 VAL A CA 1
ATOM 2918 C C . VAL A 1 360 ? 11.470 2.852 -5.158 1.00 95.81 360 VAL A C 1
ATOM 2920 O O . VAL A 1 360 ? 12.447 2.515 -5.828 1.00 95.81 360 VAL A O 1
ATOM 2923 N N . LEU A 1 361 ? 10.392 3.411 -5.713 1.00 96.75 361 LEU A N 1
ATOM 2924 C CA . LEU A 1 361 ? 10.291 3.658 -7.150 1.00 96.75 361 LEU A CA 1
ATOM 2925 C C . LEU A 1 361 ? 11.324 4.683 -7.625 1.00 96.75 361 LEU A C 1
ATOM 2927 O O . LEU A 1 361 ? 11.983 4.448 -8.632 1.00 96.75 361 LEU A O 1
ATOM 2931 N N . VAL A 1 362 ? 11.520 5.781 -6.898 1.00 96.69 362 VAL A N 1
ATOM 2932 C CA . VAL A 1 362 ? 12.507 6.815 -7.244 1.00 96.69 362 VAL A CA 1
ATOM 2933 C C . VAL A 1 362 ? 13.937 6.284 -7.137 1.00 96.69 362 VAL A C 1
ATOM 2935 O O . VAL A 1 362 ? 14.769 6.594 -7.983 1.00 96.69 362 VAL A O 1
ATOM 2938 N N . GLU A 1 363 ? 14.234 5.461 -6.133 1.00 95.81 363 GLU A N 1
ATOM 2939 C CA . GLU A 1 363 ? 15.581 4.919 -5.929 1.00 95.81 363 GLU A CA 1
ATOM 2940 C C . GLU A 1 363 ? 15.936 3.785 -6.898 1.00 95.81 363 GLU A C 1
ATOM 2942 O O . GLU A 1 363 ? 17.101 3.633 -7.266 1.00 95.81 363 GLU A O 1
ATOM 2947 N N . GLN A 1 364 ? 14.964 2.947 -7.273 1.00 95.31 364 GLN A N 1
ATOM 2948 C CA . GLN A 1 364 ? 15.248 1.662 -7.929 1.00 95.31 364 GLN A CA 1
ATOM 2949 C C . GLN A 1 364 ? 14.661 1.520 -9.333 1.00 95.31 364 GLN A C 1
ATOM 2951 O O . GLN A 1 364 ? 15.081 0.621 -10.067 1.00 95.31 364 GLN A O 1
ATOM 2956 N N . VAL A 1 365 ? 13.687 2.353 -9.702 1.00 96.56 365 VAL A N 1
ATOM 2957 C CA . VAL A 1 365 ? 12.917 2.210 -10.948 1.00 96.56 365 VAL A CA 1
ATOM 2958 C C . VAL A 1 365 ? 13.006 3.458 -11.821 1.00 96.56 365 VAL A C 1
ATOM 2960 O O . VAL A 1 365 ? 13.099 3.329 -13.040 1.00 96.56 365 VAL A O 1
ATOM 2963 N N . TRP A 1 366 ? 12.993 4.647 -11.214 1.00 96.25 366 TRP A N 1
ATOM 2964 C CA . TRP A 1 366 ? 13.039 5.912 -11.932 1.00 96.25 366 TRP A CA 1
ATOM 2965 C C . TRP A 1 366 ? 14.328 6.053 -12.730 1.00 96.25 366 TRP A C 1
ATOM 2967 O O . TRP A 1 366 ? 15.440 5.836 -12.247 1.00 96.25 366 TRP A O 1
ATOM 2977 N N . ASP A 1 367 ? 14.143 6.471 -13.971 1.00 92.44 367 ASP A N 1
ATOM 2978 C CA . ASP A 1 367 ? 15.203 6.750 -14.907 1.00 92.44 367 ASP A CA 1
ATOM 2979 C C . ASP A 1 367 ? 15.346 8.266 -15.135 1.00 92.44 367 ASP A C 1
ATOM 2981 O O . ASP A 1 367 ? 14.495 8.869 -15.797 1.00 92.44 367 ASP A O 1
ATOM 2985 N N . PRO A 1 368 ? 16.438 8.900 -14.666 1.00 90.88 368 PRO A N 1
ATOM 2986 C CA . PRO A 1 368 ? 16.658 10.339 -14.833 1.00 90.88 368 PRO A CA 1
ATOM 2987 C C . PRO A 1 368 ? 16.828 10.782 -16.288 1.00 90.88 368 PRO A C 1
ATOM 2989 O O . PRO A 1 368 ? 16.629 11.951 -16.614 1.00 90.88 368 PRO A O 1
ATOM 2992 N N . LEU A 1 369 ? 17.222 9.862 -17.174 1.00 88.94 369 LEU A N 1
ATOM 2993 C CA . LEU A 1 369 ? 17.321 10.133 -18.607 1.00 88.94 369 LEU A CA 1
ATOM 2994 C C . LEU A 1 369 ? 15.965 9.973 -19.300 1.00 88.94 369 LEU A C 1
ATOM 2996 O O . LEU A 1 369 ? 15.822 10.385 -20.456 1.00 88.94 369 LEU A O 1
ATOM 3000 N N . SER A 1 370 ? 14.969 9.429 -18.588 1.00 89.94 370 SER A N 1
ATOM 3001 C CA . SER A 1 370 ? 13.623 9.300 -19.103 1.00 89.94 370 SER A CA 1
ATOM 3002 C C . SER A 1 370 ? 12.828 10.592 -18.950 1.00 89.94 370 SER A C 1
ATOM 3004 O O . SER A 1 370 ? 12.461 11.007 -17.846 1.00 89.94 370 SER A O 1
ATOM 3006 N N . ARG A 1 371 ? 12.524 11.244 -20.078 1.00 88.31 371 ARG A N 1
ATOM 3007 C CA . ARG A 1 371 ? 11.734 12.490 -20.084 1.00 88.31 371 ARG A CA 1
ATOM 3008 C C . ARG A 1 371 ? 10.299 12.260 -19.627 1.00 88.31 371 ARG A C 1
ATOM 3010 O O . ARG A 1 371 ? 9.743 13.107 -18.937 1.00 88.31 371 ARG A O 1
ATOM 3017 N N . SER A 1 372 ? 9.718 11.133 -20.032 1.00 89.69 372 SER A N 1
ATOM 3018 C CA . SER A 1 372 ? 8.341 10.753 -19.715 1.00 89.69 372 SER A CA 1
ATOM 3019 C C . SER A 1 372 ? 8.189 10.500 -18.214 1.00 89.69 372 SER A C 1
ATOM 3021 O O . SER A 1 372 ? 7.402 11.181 -17.560 1.00 89.69 372 SER A O 1
ATOM 3023 N N . GLN A 1 373 ? 9.021 9.620 -17.648 1.00 92.88 373 GLN A N 1
ATOM 3024 C CA . GLN A 1 373 ? 8.994 9.303 -16.219 1.00 92.88 373 GLN A CA 1
ATOM 3025 C C . GLN A 1 373 ? 9.292 10.528 -15.355 1.00 92.88 373 GLN A C 1
ATOM 3027 O O . GLN A 1 373 ? 8.616 10.757 -14.357 1.00 92.88 373 GLN A O 1
ATOM 3032 N N . THR A 1 374 ? 10.277 11.345 -15.744 1.00 93.94 374 THR A N 1
ATOM 3033 C CA . THR A 1 374 ? 10.633 12.550 -14.983 1.00 93.94 374 THR A CA 1
ATOM 3034 C C . THR A 1 374 ? 9.494 13.569 -14.984 1.00 93.94 374 THR A C 1
ATOM 3036 O O . THR A 1 374 ? 9.200 14.147 -13.941 1.00 93.94 374 THR A O 1
ATOM 3039 N N . ALA A 1 375 ? 8.809 13.770 -16.114 1.00 93.44 375 ALA A N 1
ATOM 3040 C CA . ALA A 1 375 ? 7.648 14.658 -16.172 1.00 93.44 375 ALA A CA 1
ATOM 3041 C C . ALA A 1 375 ? 6.501 14.163 -15.273 1.00 93.44 375 ALA A C 1
ATOM 3043 O O . ALA A 1 375 ? 5.970 14.949 -14.488 1.00 93.44 375 ALA A O 1
ATOM 3044 N N . LEU A 1 376 ? 6.175 12.866 -15.336 1.00 94.62 376 LEU A N 1
ATOM 3045 C CA . LEU A 1 376 ? 5.125 12.248 -14.517 1.00 94.62 376 LEU A CA 1
ATOM 3046 C C . LEU A 1 376 ? 5.444 12.324 -13.019 1.00 94.62 376 LEU A C 1
ATOM 3048 O O . LEU A 1 376 ? 4.602 12.743 -12.225 1.00 94.62 376 LEU A O 1
ATOM 3052 N N . LEU A 1 377 ? 6.682 12.005 -12.632 1.00 95.12 377 LEU A N 1
ATOM 3053 C CA . LEU A 1 377 ? 7.139 12.094 -11.247 1.00 95.12 377 LEU A CA 1
ATOM 3054 C C . LEU A 1 377 ? 7.038 13.525 -10.712 1.00 95.12 377 LEU A C 1
ATOM 3056 O O . LEU A 1 377 ? 6.542 13.745 -9.608 1.00 95.12 377 LEU A O 1
ATOM 3060 N N . VAL A 1 378 ? 7.498 14.507 -11.491 1.00 94.44 378 VAL A N 1
ATOM 3061 C CA . VAL A 1 378 ? 7.436 15.919 -11.104 1.00 94.44 378 VAL A CA 1
ATOM 3062 C C . VAL A 1 378 ? 5.985 16.363 -10.943 1.00 94.44 378 VAL A C 1
ATOM 3064 O O . VAL A 1 378 ? 5.664 16.997 -9.938 1.00 94.44 378 VAL A O 1
ATOM 3067 N N . GLU A 1 379 ? 5.101 16.027 -11.882 1.00 93.12 379 GLU A N 1
ATOM 3068 C CA . GLU A 1 379 ? 3.678 16.359 -11.781 1.00 93.12 379 GLU A CA 1
ATOM 3069 C C . GLU A 1 379 ? 3.045 15.736 -10.528 1.00 93.12 379 GLU A C 1
ATOM 3071 O O . GLU A 1 379 ? 2.366 16.425 -9.757 1.00 93.12 379 GLU A O 1
ATOM 3076 N N . PHE A 1 380 ? 3.329 14.457 -10.278 1.00 92.88 380 PHE A N 1
ATOM 3077 C CA . PHE A 1 380 ? 2.841 13.739 -9.109 1.00 92.88 380 PHE A CA 1
ATOM 3078 C C . PHE A 1 380 ? 3.322 14.378 -7.801 1.00 92.88 380 PHE A C 1
ATOM 3080 O O . PHE A 1 380 ? 2.512 14.658 -6.917 1.00 92.88 380 PHE A O 1
ATOM 3087 N N . LEU A 1 381 ? 4.615 14.695 -7.686 1.00 91.50 381 LEU A N 1
ATOM 3088 C CA . LEU A 1 381 ? 5.182 15.350 -6.504 1.00 91.50 381 LEU A CA 1
ATOM 3089 C C . LEU A 1 381 ? 4.572 16.735 -6.256 1.00 91.50 381 LEU A C 1
ATOM 3091 O O . LEU A 1 381 ? 4.309 17.095 -5.108 1.00 91.50 381 LEU A O 1
ATOM 3095 N N . HIS A 1 382 ? 4.300 17.509 -7.311 1.00 90.44 382 HIS A N 1
ATOM 3096 C CA . HIS A 1 382 ? 3.611 18.796 -7.179 1.00 90.44 382 HIS A CA 1
ATOM 3097 C C . HIS A 1 382 ? 2.177 18.627 -6.667 1.00 90.44 382 HIS A C 1
ATOM 3099 O O . HIS A 1 382 ? 1.737 19.403 -5.813 1.00 90.44 382 HIS A O 1
ATOM 3105 N N . ARG A 1 383 ? 1.459 17.607 -7.151 1.00 89.31 383 ARG A N 1
ATOM 3106 C CA . ARG A 1 383 ? 0.105 17.275 -6.693 1.00 89.31 383 ARG A CA 1
ATOM 3107 C C . ARG A 1 383 ? 0.108 16.846 -5.230 1.00 89.31 383 ARG A C 1
ATOM 3109 O O . ARG A 1 383 ? -0.635 17.421 -4.438 1.00 89.31 383 ARG A O 1
ATOM 3116 N N . LEU A 1 384 ? 1.001 15.929 -4.860 1.00 88.31 384 LEU A N 1
ATOM 3117 C CA . LEU A 1 384 ? 1.145 15.435 -3.493 1.00 88.31 384 LEU A CA 1
ATOM 3118 C C . LEU A 1 384 ? 1.484 16.573 -2.525 1.00 88.31 384 LEU A C 1
ATOM 3120 O O . LEU A 1 384 ? 0.851 16.715 -1.484 1.00 88.31 384 LEU A O 1
ATOM 3124 N N . ARG A 1 385 ? 2.413 17.453 -2.915 1.00 85.00 385 ARG A N 1
ATOM 3125 C CA . ARG A 1 385 ? 2.772 18.652 -2.149 1.00 85.00 385 ARG A CA 1
ATOM 3126 C C . ARG A 1 385 ? 1.585 19.575 -1.888 1.00 85.00 385 ARG A C 1
ATOM 3128 O O . ARG A 1 385 ? 1.503 20.179 -0.821 1.00 85.00 385 ARG A O 1
ATOM 3135 N N . LYS A 1 386 ? 0.719 19.755 -2.886 1.00 85.12 386 LYS A N 1
ATOM 3136 C CA . LYS A 1 386 ? -0.437 20.650 -2.793 1.00 85.12 386 LYS A CA 1
ATOM 3137 C C . LYS A 1 386 ? -1.581 20.018 -1.996 1.00 85.12 386 LYS A C 1
ATOM 3139 O O . LYS A 1 386 ? -2.232 20.733 -1.243 1.00 85.12 386 LYS A O 1
ATOM 3144 N N . GLY A 1 387 ? -1.820 18.717 -2.173 1.00 78.31 387 GLY A N 1
ATOM 3145 C CA . GLY A 1 387 ? -2.912 17.983 -1.527 1.00 78.31 387 GLY A CA 1
ATOM 3146 C C . GLY A 1 387 ? -2.622 17.573 -0.082 1.00 78.31 387 GLY A C 1
ATOM 3147 O O . GLY A 1 387 ? -3.520 17.612 0.750 1.00 78.31 387 GLY A O 1
ATOM 3148 N N . TYR A 1 388 ? -1.365 17.254 0.242 1.00 78.81 388 TYR A N 1
ATOM 3149 C CA . TYR A 1 388 ? -0.970 16.679 1.533 1.00 78.81 388 TYR A CA 1
ATOM 3150 C C . TYR A 1 388 ? 0.193 17.467 2.167 1.00 78.81 388 TYR A C 1
ATOM 3152 O O . TYR A 1 388 ? 1.310 16.962 2.289 1.00 78.81 388 TYR A O 1
ATOM 3160 N N . PRO A 1 389 ? -0.024 18.727 2.589 1.00 66.94 389 PRO A N 1
ATOM 3161 C CA . PRO A 1 389 ? 1.041 19.581 3.123 1.00 66.94 389 PRO A CA 1
ATOM 3162 C C . PRO A 1 389 ? 1.664 19.054 4.428 1.00 66.94 389 PRO A C 1
ATOM 3164 O O . PRO A 1 389 ? 2.841 19.299 4.688 1.00 66.94 389 PRO A O 1
ATOM 3167 N N . THR A 1 390 ? 0.912 18.293 5.228 1.00 64.56 390 THR A N 1
ATOM 3168 C CA . THR A 1 390 ? 1.394 17.622 6.450 1.00 64.56 390 THR A CA 1
ATOM 3169 C C . THR A 1 390 ? 2.449 16.551 6.169 1.00 64.56 390 THR A C 1
ATOM 3171 O O . THR A 1 390 ? 3.345 16.353 6.983 1.00 64.56 390 THR A O 1
ATOM 3174 N N . VAL A 1 391 ? 2.412 15.931 4.988 1.00 59.22 391 VAL A N 1
ATOM 3175 C CA . VAL A 1 391 ? 3.320 14.849 4.569 1.00 59.22 391 VAL A CA 1
ATOM 3176 C C . VAL A 1 391 ? 4.726 15.378 4.209 1.00 59.22 391 VAL A C 1
ATOM 3178 O O . VAL A 1 391 ? 5.707 14.636 4.199 1.00 59.22 391 VAL A O 1
ATOM 3181 N N . LEU A 1 392 ? 4.872 16.687 3.965 1.00 51.19 392 LEU A N 1
ATOM 3182 C CA . LEU A 1 392 ? 6.132 17.301 3.524 1.00 51.19 392 LEU A CA 1
ATOM 3183 C C . LEU A 1 392 ? 7.046 17.838 4.627 1.00 51.19 392 LEU A C 1
ATOM 3185 O O . LEU A 1 392 ? 8.190 18.180 4.322 1.00 51.19 392 LEU A O 1
ATOM 3189 N N . GLN A 1 393 ? 6.615 17.879 5.892 1.00 48.75 393 GLN A N 1
ATOM 3190 C CA . GLN A 1 393 ? 7.514 18.283 6.987 1.00 48.75 393 GLN A CA 1
ATOM 3191 C C . GLN A 1 393 ? 8.719 17.331 7.143 1.00 48.75 393 GLN A C 1
ATOM 3193 O O . GLN A 1 393 ? 9.750 17.712 7.695 1.00 48.75 393 GLN A O 1
ATOM 3198 N N . PHE A 1 394 ? 8.634 16.121 6.583 1.00 38.44 394 PHE A N 1
ATOM 3199 C CA . PHE A 1 394 ? 9.705 15.127 6.605 1.00 38.44 394 PHE A CA 1
ATOM 3200 C C . PHE A 1 394 ? 10.800 15.372 5.546 1.00 38.44 394 PHE A C 1
ATOM 3202 O O . PHE A 1 394 ? 11.984 15.181 5.819 1.00 38.44 394 PHE A O 1
ATOM 3209 N N . TRP A 1 395 ? 10.452 15.880 4.356 1.00 36.22 395 TRP A N 1
ATOM 3210 C CA . TRP A 1 395 ? 11.428 16.142 3.281 1.00 36.22 395 TRP A CA 1
ATOM 3211 C C . TRP A 1 395 ? 12.339 17.343 3.568 1.00 36.22 395 TRP A C 1
ATOM 3213 O O . TRP A 1 395 ? 13.446 17.414 3.038 1.00 36.22 395 TRP A O 1
ATOM 3223 N N . SER A 1 396 ? 11.932 18.258 4.455 1.00 36.47 396 SER A N 1
ATOM 3224 C CA . SER A 1 396 ? 12.834 19.283 4.997 1.00 36.47 396 SER A CA 1
ATOM 3225 C C . SER A 1 396 ? 13.958 18.705 5.866 1.00 36.47 396 SER A C 1
ATOM 3227 O O . SER A 1 396 ? 15.013 19.327 5.955 1.00 36.47 396 SER A O 1
ATOM 3229 N N . CYS A 1 397 ? 13.773 17.521 6.463 1.00 34.72 397 CYS A N 1
ATOM 3230 C CA . CYS A 1 397 ? 14.786 16.861 7.294 1.00 34.72 397 CYS A CA 1
ATOM 3231 C C . CYS A 1 397 ? 15.722 15.928 6.506 1.00 34.72 397 CYS A C 1
ATOM 3233 O O . CYS A 1 397 ? 16.830 15.676 6.965 1.00 34.72 397 CYS A O 1
ATOM 3235 N N . VAL A 1 398 ? 15.335 15.462 5.312 1.00 35.91 398 VAL A N 1
ATOM 3236 C CA . VAL A 1 398 ? 16.153 14.572 4.450 1.00 35.91 398 VAL A CA 1
ATOM 3237 C C . VAL A 1 398 ? 17.032 15.372 3.471 1.00 35.91 398 VAL A C 1
ATOM 3239 O O . VAL A 1 398 ? 17.490 14.874 2.445 1.00 35.91 398 VAL A O 1
ATOM 3242 N N . LYS A 1 399 ? 17.310 16.646 3.771 1.00 30.75 399 LYS A N 1
ATOM 3243 C CA . LYS A 1 399 ? 18.270 17.425 2.989 1.00 30.75 399 LYS A CA 1
ATOM 3244 C C . LYS A 1 399 ? 19.674 16.879 3.262 1.00 30.75 399 LYS A C 1
ATOM 3246 O O . LYS A 1 399 ? 20.270 17.160 4.298 1.00 30.75 399 LYS A O 1
ATOM 3251 N N . VAL A 1 400 ? 20.155 16.062 2.324 1.00 32.88 400 VAL A N 1
ATOM 3252 C CA . VAL A 1 400 ? 21.555 15.648 2.171 1.00 32.88 400 VAL A CA 1
ATOM 3253 C C . VAL A 1 400 ? 22.455 16.869 2.412 1.00 32.88 400 VAL A C 1
ATOM 3255 O O . VAL A 1 400 ? 22.129 17.941 1.887 1.00 32.88 400 VAL A O 1
ATOM 3258 N N . PRO A 1 401 ? 23.550 16.754 3.192 1.00 32.34 401 PRO A N 1
ATOM 3259 C CA . PRO A 1 401 ? 24.501 17.844 3.350 1.00 32.34 401 PRO A CA 1
ATOM 3260 C C . PRO A 1 401 ? 25.000 18.224 1.958 1.00 32.34 401 PRO A C 1
ATOM 3262 O O . PRO A 1 401 ? 25.642 17.425 1.282 1.00 32.34 401 PRO A O 1
ATOM 3265 N N . SER A 1 402 ? 24.649 19.417 1.488 1.00 35.84 402 SER A N 1
ATOM 3266 C CA . SER A 1 402 ? 25.346 20.006 0.357 1.00 35.84 402 SER A CA 1
ATOM 3267 C C . SER A 1 402 ? 26.761 20.283 0.842 1.00 35.84 402 SER A C 1
ATOM 3269 O O . SER A 1 402 ? 26.965 21.222 1.616 1.00 35.84 402 SER A O 1
ATOM 3271 N N . ASP A 1 403 ? 27.699 19.425 0.446 1.00 36.31 403 ASP A N 1
ATOM 3272 C CA . ASP A 1 403 ? 29.123 19.664 0.615 1.00 36.31 403 ASP A CA 1
ATOM 3273 C C . ASP A 1 403 ? 29.446 21.077 0.129 1.00 36.31 403 ASP A C 1
ATOM 3275 O O . ASP A 1 403 ? 29.087 21.486 -0.980 1.00 36.31 403 ASP A O 1
ATOM 3279 N N . GLY A 1 404 ? 30.086 21.836 1.015 1.00 39.75 404 GLY A N 1
ATOM 3280 C CA . GLY A 1 404 ? 30.638 23.135 0.697 1.00 39.75 404 GLY A CA 1
ATOM 3281 C C . GLY A 1 404 ? 31.740 22.965 -0.336 1.00 39.75 404 GLY A C 1
ATOM 3282 O O . GLY A 1 404 ? 32.851 22.562 -0.003 1.00 39.75 404 GLY A O 1
ATOM 3283 N N . VAL A 1 405 ? 31.441 23.312 -1.583 1.00 34.19 405 VAL A N 1
ATOM 3284 C CA . VAL A 1 405 ? 32.471 23.773 -2.508 1.00 34.19 405 VAL A CA 1
ATOM 3285 C C . VAL A 1 405 ? 32.716 25.228 -2.136 1.00 34.19 405 VAL A C 1
ATOM 3287 O O . VAL A 1 405 ? 31.929 26.112 -2.470 1.00 34.19 405 VAL A O 1
ATOM 3290 N N . ALA A 1 406 ? 33.751 25.430 -1.323 1.00 37.97 406 ALA A N 1
ATOM 3291 C CA . ALA A 1 406 ? 34.350 26.732 -1.117 1.00 37.97 406 ALA A CA 1
ATOM 3292 C C . ALA A 1 406 ? 34.983 27.185 -2.436 1.00 37.97 406 ALA A C 1
ATOM 3294 O O . ALA A 1 406 ? 35.677 26.405 -3.091 1.00 37.97 406 ALA A O 1
ATOM 3295 N N . ASP A 1 407 ? 34.706 28.433 -2.798 1.00 37.19 407 ASP A N 1
ATOM 3296 C CA . ASP A 1 407 ? 35.512 29.203 -3.734 1.00 37.19 407 ASP A CA 1
ATOM 3297 C C . ASP A 1 407 ? 36.973 29.224 -3.253 1.00 37.19 407 ASP A C 1
ATOM 3299 O O . ASP A 1 407 ? 37.237 29.613 -2.113 1.00 37.19 407 ASP A O 1
ATOM 3303 N N . ASP A 1 408 ? 37.886 28.798 -4.127 1.00 39.09 408 ASP A N 1
ATOM 3304 C CA . ASP A 1 408 ? 39.208 29.401 -4.361 1.00 39.09 408 ASP A CA 1
ATOM 3305 C C . ASP A 1 408 ? 39.734 28.985 -5.748 1.00 39.09 408 ASP A C 1
ATOM 3307 O O . ASP A 1 408 ? 39.695 27.770 -6.073 1.00 39.09 408 ASP A O 1
#

Mean predicted aligned error: 15.2 Å

Sequence (408 aa):
MVYYQNSYESQPYGTSYSMLLTYNSVNAQAAKPAVQTDNGSIHYGAAVSDLSPVSIDLVKKRLQDRLGHMYAGHNANTEHYKQIEEDLAASEGSIQQLEGSSTDKADQYKFLQEMRGYVGDLLECFSEKVPAVLELEAAMHQLLRQRASRLVQRRQDDIKDESSEFASLSNKAVMAPNLDTFGRDRAAYQEQRRQRRIAEREARRTRRRQAREQNGKRAEHNEGFSSDDEETSTDITSFSMEKERIVTEAKKVFEDVVEDFHSLDYIKSHFEVWRRDYAECYREAFIGLCLPKLFNPLVRLQLMTWNPLEVECENFEYMLWFESLLFYGFDEQTALQKGDGDNGLLPSIVEKVILSKLTVLVEQVWDPLSRSQTALLVEFLHRLRKGYPTVLQFWSCVKVPSDGVADD

Secondary structure (DSSP, 8-state):
-------------------------------------------------------HHHHHHHHHHHHHHHHHHHHHHHHHHHHHHHHHHHHHHHHHHHHHHHHHHHHHHHHHHHHHHHHHHHHHHHHHHHHHHHHHHHHHHHHHHHHHHHHHHHHHHHHHHHHHHHHHHH----PPP-B-TTS-BHHHHHHHHHHHHHHHHHHHHHHHHHHHHHTT-TTT--GGG-------HHHHHHHHHHHHHHHHHHHHTTTTS-GGGT-HHHHHHHHHHHHHH-HHHHHHTTHHHHHHHHHHHHHHHHTTT--TTSTTPPPGGGSHHHHHHHTTT--TTSTT-TT-GGGGHHHHHIIIIIHHHHHHHHHHT--TT-HHHHHHHHHHHHHHHHH-GGGGGTTTT-----------

Foldseek 3Di:
DDDDDDDDDDDDPDDDPPPDPPDPDDDDPDPDDDPPPPPDDDDDDDDDDDDDPCDPVNVVVVVVVVVVVVVVVVVVVVVVVVVVVVVVVVVVVVVVVVVVVVVVVVVLVVLVVVCCVLVVVLVVLCVPLLVVLVVLLVLLLVLLLVLQVVQVVLVVLVVVLVVVVVVCVVDVDDDDFDADPVRDRPVVVVVVVSVVSVVVVVVVLVVVCVVCVVVVNNVVDDSVLDLSSDDDPVSVVVSVVSLVVSLVVLVCSCVVPDCCNQPLQNVLVSLLVCCVPPVVSCVVVVVLVCLLVSCLSNLSSQCSPADLLDPPHDDSCPDPNNVSLVCRPPDPVDPDPPDDSNVCNNLVNCLVHVVVVVVSCVVRNDDPSHPSSVVSNVVVVVVCCVPRVVSCVVVVVPPDPPPDPDDD

Nearest PDB structures (foldseek):
  8ro2-assembly1_PX  TM=6.857E-01  e=3.864E-16  Homo sapiens
  8ro1-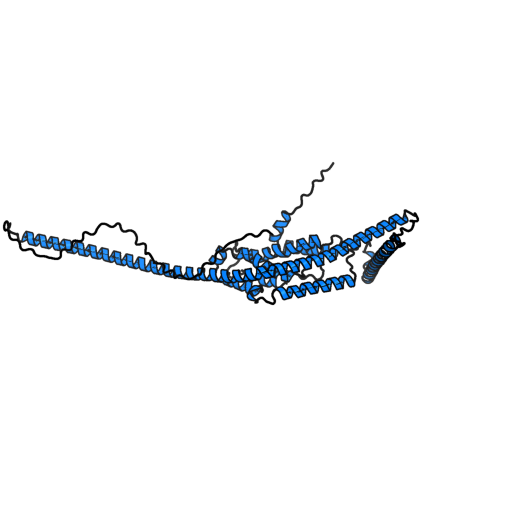assembly1_PX  TM=8.159E-01  e=3.449E-11  Caenorhabditis elegans
  8ro0-assembly1_PX  TM=7.738E-01  e=2.170E-11  Caenorhabditis elegans

pLDDT: mean 78.98, std 22.11, range [27.44, 98.25]

Organism: Takifugu rubripes (NCBI:txid31033)

Radius of gyration: 44.83 Å; Cα contacts (8 Å, |Δi|>4): 175; chains: 1; bounding box: 90×55×150 Å

Solvent-accessible surface area (backbone atoms only — not comparable to full-atom values): 24683 Å² total; per-residue (Å²): 142,83,85,83,84,83,87,75,84,87,76,84,92,81,76,85,80,78,74,76,82,76,75,80,71,77,84,70,83,82,72,80,78,80,85,76,81,83,74,88,74,89,76,91,76,92,83,88,88,84,84,74,82,82,46,70,67,57,53,52,49,51,52,51,52,51,49,51,52,49,50,53,51,50,54,52,49,52,53,52,48,50,51,49,53,52,54,48,54,53,48,53,53,51,50,54,52,50,54,55,50,51,50,56,52,48,54,53,50,50,52,54,50,51,50,50,50,54,52,47,54,39,48,54,52,41,68,63,42,43,59,56,50,51,52,52,44,51,50,47,53,48,54,48,27,54,54,35,49,50,53,54,50,51,51,53,51,50,54,51,52,52,52,51,50,58,51,46,73,72,48,86,69,88,77,78,86,51,58,47,101,84,70,47,48,57,53,60,56,51,48,53,53,50,52,51,53,51,52,51,51,51,49,52,54,49,53,52,52,53,56,29,54,76,67,70,50,52,92,80,58,64,83,93,72,66,50,75,82,81,77,54,73,67,57,51,50,54,50,50,54,52,52,51,50,50,53,56,53,62,67,50,68,55,70,92,52,62,58,68,67,68,35,68,66,49,45,47,49,56,53,50,50,44,45,70,78,37,45,65,63,38,58,75,68,46,47,48,79,47,47,38,72,69,46,45,60,56,48,50,58,73,43,57,83,67,44,67,61,46,92,91,44,79,64,66,76,78,34,68,70,40,60,68,49,71,58,56,88,70,47,92,89,56,73,74,63,90,79,56,60,43,76,47,33,63,60,46,38,44,47,65,47,53,46,51,52,48,50,52,40,58,76,50,40,58,46,92,68,27,61,69,36,47,52,37,44,52,53,49,52,55,49,46,53,70,77,40,60,82,62,50,68,58,62,73,71,67,63,70,83,76,75,82,79,72,90,128

InterPro domains:
  IPR012890 Intron Large complex component GCFC2-like [PTHR12214] (48-388)
  IPR022783 GCF, C-terminal [PF07842] (264-391)